Protein AF-0000000084979130 (afdb_homodimer)

Sequence (682 aa):
MADMFAPLVAQLKANPKTIVFTEGNDPRILEAASKLLAEGVLKVVMVGNEAECKAAAAAGNFDISAAEIIDPENYAGFDEMVNTMVELRKGKQTAEECTAMLKKSNYFGTMLVKMGKADCLLGGATYSTADTIRPALQLVKTKKGAHLVSSCFILDRDFGEEGLKRIAMGDCAVNIDYTDTVDKATGEVKIAASAKLAEVAVETAKTAKLFGIDPKVAVLSFSTKGSGKGGTVALSHDATIKAQEMDPELAVDGELQFDAAVAPEVAQVKCKGSKVAGQANTFIFPCIEAGNIGYKIAQRLGGYAAYGPILQGLNAPINDLSRGCNADEVYKMSLITACQSMADMFAPLVAQLKANPKTIVFTEGNDPRILEAASKLLAEGVLKVVMVGNEAECKAAAAAGNFDISAAEIIDPENYAGFDEMVNTMVELRKGKQTAEECTAMLKKSNYFGTMLVKMGKADCLLGGATYSTADTIRPALQLVKTKKGAHLVSSCFILDRDFGEEGLKRIAMGDCAVNIDYTDTVDKATGEVKIAASAKLAEVAVETAKTAKLFGIDPKVAVLSFSTKGSGKGGTVALSHDATIKAQEMDPELAVDGELQFDAAVAPEVAQVKCKGSKVAGQANTFIFPCIEAGNIGYKIAQRLGGYAAYGPILQGLNAPINDLSRGCNADEVYKMSLITACQS

Secondary structure (DSSP, 8-state):
---TTHHHHHHHHHSPEEEEES-TT-HHHHHHHHHHHHHTSEEEEEES-HHHHHHHHHHHT---TTSEEE-GGG-TTHHHHHHHHHHHTTTSS-HHHHHHHHTSHHHHHHHHHHTTS-SEEEE-SSS-HHHHHHHIIIII-BPTT--S-EEEEEEEEE-GGG-EEEEEEESSSS-S----EE-TTT--EEE-HHHHHHHHHHHHHHHHHHTT---EEEEE-SSSTTSS-SHHHHHHHHHHHHHHHH-TTSEEEEEE-HHHHH-HHHHHHHSTT-SSTTS--EEE-SSHHHHHHHHHHHHHTT--EEEEEEEESBSS-EEE--TT--HHHHHHHHHHHHHT-/---TTHHHHHHHHHSPEEEEES-TT-HHHHHHHHHHHHHTSEEEEEES-HHHHHHHHHHHT---TTSEEE-GGG-TTHHHHHHHHHHHTTTSS-HHHHHHHHTSHHHHHHHHHHTTS-SEEEE-SSS-HHHHHHHIIIII-BPTT--S-EEEEEEEEE-GGG-EEEEEEESSSS-S----EE-TTT--EEE-HHHHHHHHHHHHHHHHHHTT---EEEEE-SSSTTSS-SHHHHHHHHHHHHHHHH-TTSEEEEEE-HHHHH-HHHHHHHSTT-SSTTS--EEE-SSHHHHHHHHHHHHHTT--EEEEEEEESBSS-EEE--TT--HHHHHHHHHHHHHT-

Foldseek 3Di:
DDDLCVVLQVVQQVPAFEEEELALLDLLLLQLLLVCVVSSRYAYEYEADPVSNVVSCVVNVGDNVRHHYHYCVDHPCNLVLLVLLCVLQVNPDDSVRSSVVCNRSLLVRLSCCLVPVGFEYEYALPHHPCSNVVSLCSRQNFDVPADDKAWKKWWWDQPDPVGIAIFMFIRAPDFQAFAFDADPVPRHGPGHSLLNLLSRQLQRCVLCVLSVDNAQEEEEDPDFPPNDDDDLQVSSQSNQVNNCVVPVVRNYDDDYHPCQQAQPVNVVVRPNPRPGGNNGRYYRYRGNCCRNVVVVCCVPVVVIDIADGFMTRTNGQYGYDHNPDGSVNSNSNSSSSRSVD/DDDLCVVLQVVQLVPAFEEEELALLDLLLLQLLLVCVVSSRYAYEYEADPVSNVVSCVVNVGDNVRHHYHYCVDHPCNLVLLVLLCVLQVNPDDSVRSSVVCNRSLLVRLSCCLVPVGFEYEYALPHHPCSNVVSLCSHQNFDVPADDKAWKKWWWDQPDPVGIAIFMFIRAPDFQAFAFDADPVPRHGPGHSLLNLLSRQLQRCVLCVLSVDNAQEEEEDPDWPPNDDDDLQVSSQSNQVNNCVVPVVRNYDDDYHPCQQAQPVNVVVRPNPRPGGNNGRYYRYRGNCCRNVVVVCCVPVVVIDIADGFMTRTNGQYGHDHNPDGSVNSNSNSSSSRSVD

Structure (mmCIF, N/CA/C/O backbone):
data_AF-0000000084979130-model_v1
#
loop_
_entity.id
_entity.type
_entity.pdbx_description
1 polymer 'Phosphate acetyltransferase'
#
loop_
_atom_site.group_PDB
_atom_site.id
_atom_site.type_symbol
_atom_site.label_atom_id
_atom_site.label_alt_id
_atom_site.label_comp_id
_atom_site.label_asym_id
_atom_site.label_entity_id
_atom_site.label_seq_id
_atom_site.pdbx_PDB_ins_code
_atom_site.Cartn_x
_atom_site.Cartn_y
_atom_site.Cartn_z
_atom_site.occupancy
_atom_site.B_iso_or_equiv
_atom_site.auth_seq_id
_atom_site.auth_comp_id
_atom_site.auth_asym_id
_atom_site.auth_atom_id
_atom_site.pdbx_PDB_model_num
ATOM 1 N N . MET A 1 1 ? -24.5 17.609 -4.262 1 42.34 1 MET A N 1
ATOM 2 C CA . MET A 1 1 ? -23.688 16.594 -3.621 1 42.34 1 MET A CA 1
ATOM 3 C C . MET A 1 1 ? -23.078 17.109 -2.322 1 42.34 1 MET A C 1
ATOM 5 O O . MET A 1 1 ? -22.719 18.297 -2.229 1 42.34 1 MET A O 1
ATOM 9 N N . ALA A 1 2 ? -23.328 16.406 -1.223 1 54.19 2 ALA A N 1
ATOM 10 C CA . ALA A 1 2 ? -22.969 16.938 0.093 1 54.19 2 ALA A CA 1
ATOM 11 C C . ALA A 1 2 ? -21.484 17.266 0.162 1 54.19 2 ALA A C 1
ATOM 13 O O . ALA A 1 2 ? -20.656 16.516 -0.346 1 54.19 2 ALA A O 1
ATOM 14 N N . ASP A 1 3 ? -21.047 18.547 0.188 1 80.25 3 ASP A N 1
ATOM 15 C CA . ASP A 1 3 ? -19.734 19.188 0.26 1 80.25 3 ASP A CA 1
ATOM 16 C C . ASP A 1 3 ? -19.094 18.953 1.624 1 80.25 3 ASP A C 1
ATOM 18 O O . ASP A 1 3 ? -19.672 19.297 2.656 1 80.25 3 ASP A O 1
ATOM 22 N N . MET A 1 4 ? -18 18.109 1.666 1 84.94 4 MET A N 1
ATOM 23 C CA . MET A 1 4 ? -17.266 17.797 2.891 1 84.94 4 MET A CA 1
ATOM 24 C C . MET A 1 4 ? -16.891 19.078 3.637 1 84.94 4 MET A C 1
ATOM 26 O O . MET A 1 4 ? -16.797 19.078 4.863 1 84.94 4 MET A O 1
ATOM 30 N N . PHE A 1 5 ? -16.844 20.172 2.949 1 92.19 5 PHE A N 1
ATOM 31 C CA . PHE A 1 5 ? -16.25 21.375 3.537 1 92.19 5 PHE A CA 1
ATOM 32 C C . PHE A 1 5 ? -17.328 22.344 4.008 1 92.19 5 PHE A C 1
ATOM 34 O O . PHE A 1 5 ? -17.062 23.234 4.816 1 92.19 5 PHE A O 1
ATOM 41 N N . ALA A 1 6 ? -18.562 22.125 3.613 1 91.06 6 ALA A N 1
ATOM 42 C CA . ALA A 1 6 ? -19.641 23.031 3.969 1 91.06 6 ALA A CA 1
ATOM 43 C C . ALA A 1 6 ? -19.812 23.109 5.484 1 91.06 6 ALA A C 1
ATOM 45 O O . ALA A 1 6 ? -19.906 24.203 6.047 1 91.06 6 ALA A O 1
ATOM 46 N N . PRO A 1 7 ? -19.844 21.969 6.102 1 90.69 7 PRO A N 1
ATOM 47 C CA . PRO A 1 7 ? -19.984 22.047 7.559 1 90.69 7 PRO A CA 1
ATOM 48 C C . PRO A 1 7 ? -18.797 22.734 8.219 1 90.69 7 PRO A C 1
ATOM 50 O O . PRO A 1 7 ? -18.953 23.406 9.242 1 90.69 7 PRO A O 1
ATOM 53 N N . LEU A 1 8 ? -17.609 22.578 7.707 1 92.94 8 LEU A N 1
ATOM 54 C CA . LEU A 1 8 ? -16.422 23.234 8.258 1 92.94 8 LEU A CA 1
ATOM 55 C C . LEU A 1 8 ? -16.531 24.75 8.094 1 92.94 8 LEU A C 1
ATOM 57 O O . LEU A 1 8 ? -16.219 25.5 9.023 1 92.94 8 LEU A O 1
ATOM 61 N N . VAL A 1 9 ? -16.938 25.172 6.949 1 95.44 9 VAL A N 1
ATOM 62 C CA . VAL A 1 9 ? -17.094 26.594 6.656 1 95.44 9 VAL A CA 1
ATOM 63 C C . VAL A 1 9 ? -18.109 27.219 7.617 1 95.44 9 VAL A C 1
ATOM 65 O O . VAL A 1 9 ? -17.859 28.281 8.18 1 95.44 9 VAL A O 1
ATOM 68 N N . ALA A 1 10 ? -19.188 26.5 7.781 1 94.69 10 ALA A N 1
ATOM 69 C CA . ALA A 1 10 ? -20.234 27 8.672 1 94.69 10 ALA A CA 1
ATOM 70 C C . ALA A 1 10 ? -19.719 27.156 10.102 1 94.69 10 ALA A C 1
ATOM 72 O O . ALA A 1 10 ? -19.984 28.156 10.766 1 94.69 10 ALA A O 1
ATOM 73 N N . GLN A 1 11 ? -19.031 26.219 10.5 1 93.88 11 GLN A N 1
ATOM 74 C CA . GLN A 1 11 ? -18.453 26.25 11.844 1 93.88 11 GLN A CA 1
ATOM 75 C C . GLN A 1 11 ? -17.469 27.391 12.008 1 93.88 11 GLN A C 1
ATOM 77 O O . GLN A 1 11 ? -17.5 28.109 13.016 1 93.88 11 GLN A O 1
ATOM 82 N N . LEU A 1 12 ? -16.641 27.594 11.062 1 96.62 12 LEU A N 1
ATOM 83 C CA . LEU A 1 12 ? -15.57 28.578 11.148 1 96.62 12 LEU A CA 1
ATOM 84 C C . LEU A 1 12 ? -16.125 30 10.969 1 96.62 12 LEU A C 1
ATOM 86 O O . LEU A 1 12 ? -15.578 30.953 11.531 1 96.62 12 LEU A O 1
ATOM 90 N N . LYS A 1 13 ? -17.156 30.125 10.25 1 96.44 13 LYS A N 1
ATOM 91 C CA . LYS A 1 13 ? -17.812 31.422 10.133 1 96.44 13 LYS A CA 1
ATOM 92 C C . LYS A 1 13 ? -18.422 31.859 11.461 1 96.44 13 LYS A C 1
ATOM 94 O O . LYS A 1 13 ? -18.453 33.062 11.789 1 96.44 13 LYS A O 1
ATOM 99 N N . ALA A 1 14 ? -18.906 30.859 12.117 1 96 14 ALA A N 1
ATOM 100 C CA . ALA A 1 14 ? -19.516 31.141 13.414 1 96 14 ALA A CA 1
ATOM 101 C C . ALA A 1 14 ? -18.453 31.516 14.438 1 96 14 ALA A C 1
ATOM 103 O O . ALA A 1 14 ? -18.703 32.312 15.336 1 96 14 ALA A O 1
ATOM 104 N N . ASN A 1 15 ? -17.297 30.953 14.352 1 95.38 15 ASN A N 1
ATOM 105 C CA . ASN A 1 15 ? -16.172 31.234 15.227 1 95.38 15 ASN A CA 1
ATOM 106 C C . ASN A 1 15 ? -14.859 31.281 14.453 1 95.38 15 ASN A C 1
ATOM 108 O O . ASN A 1 15 ? -14.031 30.375 14.555 1 95.38 15 ASN A O 1
ATOM 112 N N . PRO A 1 16 ? -14.625 32.375 13.836 1 95.88 16 PRO A N 1
ATOM 113 C CA . PRO A 1 16 ? -13.453 32.469 12.961 1 95.88 16 PRO A CA 1
ATOM 114 C C . PRO A 1 16 ? -12.133 32.312 13.719 1 95.88 16 PRO A C 1
ATOM 116 O O . PRO A 1 16 ? -11.961 32.906 14.781 1 95.88 16 PRO A O 1
ATOM 119 N N . LYS A 1 17 ? -11.305 31.438 13.234 1 98.25 17 LYS A N 1
ATOM 120 C CA . LYS A 1 17 ? -9.961 31.234 13.766 1 98.25 17 LYS A CA 1
ATOM 121 C C . LYS A 1 17 ? -8.922 32.031 12.992 1 98.25 17 LYS A C 1
ATOM 123 O O . LYS A 1 17 ? -9.195 32.5 11.875 1 98.25 17 LYS A O 1
ATOM 128 N N . THR A 1 18 ? -7.812 32.25 13.617 1 98.75 18 THR A N 1
ATOM 129 C CA . THR A 1 18 ? -6.711 32.938 12.945 1 98.75 18 THR A CA 1
ATOM 130 C C . THR A 1 18 ? -5.676 31.938 12.453 1 98.75 18 THR A C 1
ATOM 132 O O . THR A 1 18 ? -5.133 31.156 13.242 1 98.75 18 THR A O 1
ATOM 135 N N . ILE A 1 19 ? -5.414 31.938 11.18 1 98.81 19 ILE A N 1
ATOM 136 C CA . ILE A 1 19 ? -4.434 31.031 10.594 1 98.81 19 ILE A CA 1
ATOM 137 C C . ILE A 1 19 ? -3.203 31.828 10.148 1 98.81 19 ILE A C 1
ATOM 139 O O . ILE A 1 19 ? -3.322 32.938 9.641 1 98.81 19 ILE A O 1
ATOM 143 N N . VAL A 1 20 ? -2.053 31.281 10.391 1 98.69 20 VAL A N 1
ATOM 144 C CA . VAL A 1 20 ? -0.799 31.859 9.906 1 98.69 20 VAL A CA 1
ATOM 145 C C . VAL A 1 20 ? -0.321 31.094 8.672 1 98.69 20 VAL A C 1
ATOM 147 O O . VAL A 1 20 ? -0.262 29.859 8.68 1 98.69 20 VAL A O 1
ATOM 150 N N . PHE A 1 21 ? -0.021 31.797 7.621 1 98.56 21 PHE A N 1
ATOM 151 C CA . PHE A 1 21 ? 0.672 31.266 6.457 1 98.56 21 PHE A CA 1
ATOM 152 C C . PHE A 1 21 ? 2.143 31.656 6.473 1 98.56 21 PHE A C 1
ATOM 154 O O . PHE A 1 21 ? 2.469 32.844 6.578 1 98.56 21 PHE A O 1
ATOM 161 N N . THR A 1 22 ? 3.014 30.688 6.309 1 98.06 22 THR A N 1
ATOM 162 C CA . THR A 1 22 ? 4.445 30.953 6.41 1 98.06 22 THR A CA 1
ATOM 163 C C . THR A 1 22 ? 4.988 31.516 5.098 1 98.06 22 THR A C 1
ATOM 165 O O . THR A 1 22 ? 6.078 32.094 5.062 1 98.06 22 THR A O 1
ATOM 168 N N . GLU A 1 23 ? 4.289 31.281 4.02 1 97.44 23 GLU A N 1
ATOM 169 C CA . GLU A 1 23 ? 4.727 31.734 2.701 1 97.44 23 GLU A CA 1
ATOM 170 C C . GLU A 1 23 ? 3.824 32.844 2.174 1 97.44 23 GLU A C 1
ATOM 172 O O . GLU A 1 23 ? 3.131 32.656 1.17 1 97.44 23 GLU A O 1
ATOM 177 N N . GLY A 1 24 ? 3.986 34.031 2.719 1 96.94 24 GLY A N 1
ATOM 178 C CA . GLY A 1 24 ? 3.041 35.094 2.535 1 96.94 24 GLY A CA 1
ATOM 179 C C . GLY A 1 24 ? 3.059 35.688 1.131 1 96.94 24 GLY A C 1
ATOM 180 O O . GLY A 1 24 ? 2.105 36.344 0.715 1 96.94 24 GLY A O 1
ATOM 181 N N . ASN A 1 25 ? 4.129 35.438 0.354 1 96.56 25 ASN A N 1
ATOM 182 C CA . ASN A 1 25 ? 4.195 36.031 -0.978 1 96.56 25 ASN A CA 1
ATOM 183 C C . ASN A 1 25 ? 3.947 35 -2.066 1 96.56 25 ASN A C 1
ATOM 185 O O . ASN A 1 25 ? 4.027 35.312 -3.256 1 96.56 25 ASN A O 1
ATOM 189 N N . ASP A 1 26 ? 3.643 33.781 -1.68 1 97.44 26 ASP A N 1
ATOM 190 C CA . ASP A 1 26 ? 3.359 32.719 -2.646 1 97.44 26 ASP A CA 1
ATOM 191 C C . ASP A 1 26 ? 1.993 32.906 -3.299 1 97.44 26 ASP A C 1
ATOM 193 O O . ASP A 1 26 ? 0.985 33.062 -2.605 1 97.44 26 ASP A O 1
ATOM 197 N N . PRO A 1 27 ? 1.895 32.875 -4.617 1 97.56 27 PRO A N 1
ATOM 198 C CA . PRO A 1 27 ? 0.634 33.188 -5.297 1 97.56 27 PRO A CA 1
ATOM 199 C C . PRO A 1 27 ? -0.488 32.219 -4.93 1 97.56 27 PRO A C 1
ATOM 201 O O . PRO A 1 27 ? -1.653 32.625 -4.855 1 97.56 27 PRO A O 1
ATOM 204 N N . ARG A 1 28 ? -0.172 31.062 -4.723 1 96.56 28 ARG A N 1
ATOM 205 C CA . ARG A 1 28 ? -1.182 30.078 -4.348 1 96.56 28 ARG A CA 1
ATOM 206 C C . ARG A 1 28 ? -1.767 30.391 -2.975 1 96.56 28 ARG A C 1
ATOM 208 O O . ARG A 1 28 ? -2.975 30.266 -2.764 1 96.56 28 ARG A O 1
ATOM 215 N N . ILE A 1 29 ? -0.858 30.75 -2.094 1 98.31 29 ILE A N 1
ATOM 216 C CA . ILE A 1 29 ? -1.254 31.125 -0.739 1 98.31 29 ILE A CA 1
ATOM 217 C C . ILE A 1 29 ? -2.1 32.406 -0.779 1 98.31 29 ILE A C 1
ATOM 219 O O . ILE A 1 29 ? -3.141 32.469 -0.123 1 98.31 29 ILE A O 1
ATOM 223 N N . LEU A 1 30 ? -1.68 33.344 -1.545 1 98.62 30 LEU A N 1
ATOM 224 C CA . LEU A 1 30 ? -2.363 34.625 -1.657 1 98.62 30 LEU A CA 1
ATOM 225 C C . LEU A 1 30 ? -3.768 34.469 -2.219 1 98.62 30 LEU A C 1
ATOM 227 O O . LEU A 1 30 ? -4.719 35.094 -1.74 1 98.62 30 LEU A O 1
ATOM 231 N N . GLU A 1 31 ? -3.896 33.594 -3.158 1 98.62 31 GLU A N 1
ATOM 232 C CA . GLU A 1 31 ? -5.203 33.344 -3.748 1 98.62 31 GLU A CA 1
ATOM 233 C C . GLU A 1 31 ? -6.152 32.719 -2.729 1 98.62 31 GLU A C 1
ATOM 235 O O . GLU A 1 31 ? -7.301 33.125 -2.6 1 98.62 31 GLU A O 1
ATOM 240 N N . ALA A 1 32 ? -5.664 31.75 -2.037 1 98.38 32 ALA A N 1
ATOM 241 C CA . ALA A 1 32 ? -6.465 31.094 -1.011 1 98.38 32 ALA A CA 1
ATOM 242 C C . ALA A 1 32 ? -6.832 32.062 0.107 1 98.38 32 ALA A C 1
ATOM 244 O O . ALA A 1 32 ? -7.973 32.094 0.566 1 98.38 32 ALA A O 1
ATOM 245 N N . ALA A 1 33 ? -5.852 32.875 0.52 1 98.56 33 ALA A N 1
ATOM 246 C CA . ALA A 1 33 ? -6.066 33.844 1.579 1 98.56 33 ALA A CA 1
ATOM 247 C C . ALA A 1 33 ? -7.141 34.844 1.182 1 98.56 33 ALA A C 1
ATOM 249 O O . ALA A 1 33 ? -8.008 35.188 1.988 1 98.56 33 ALA A O 1
ATOM 250 N N . SER A 1 34 ? -7.059 35.281 -0.011 1 98.75 34 SER A N 1
ATOM 251 C CA . SER A 1 34 ? -8.047 36.219 -0.522 1 98.75 34 SER A CA 1
ATOM 252 C C . SER A 1 34 ? -9.453 35.656 -0.43 1 98.75 34 SER A C 1
ATOM 254 O O . SER A 1 34 ? -10.383 36.344 0 1 98.75 34 SER A O 1
ATOM 256 N N . LYS A 1 35 ? -9.586 34.469 -0.804 1 98.38 35 LYS A N 1
ATOM 257 C CA . LYS A 1 35 ? -10.891 33.781 -0.763 1 98.38 35 LYS A CA 1
ATOM 258 C C . LYS A 1 35 ? -11.367 33.625 0.674 1 98.38 35 LYS A C 1
ATOM 260 O O . LYS A 1 35 ? -12.531 33.875 0.981 1 98.38 35 LYS A O 1
ATOM 265 N N . LEU A 1 36 ? -10.484 33.156 1.544 1 98.38 36 LEU A N 1
ATOM 266 C CA . LEU A 1 36 ? -10.82 32.969 2.949 1 98.38 36 LEU A CA 1
ATOM 267 C C . LEU A 1 36 ? -11.305 34.25 3.586 1 98.38 36 LEU A C 1
ATOM 269 O O . LEU A 1 36 ? -12.281 34.25 4.34 1 98.38 36 LEU A O 1
ATOM 273 N N . LEU A 1 37 ? -10.625 35.344 3.264 1 98.38 37 LEU A N 1
ATOM 274 C CA . LEU A 1 37 ? -10.945 36.656 3.801 1 98.38 37 LEU A CA 1
ATOM 275 C C . LEU A 1 37 ? -12.273 37.156 3.24 1 98.38 37 LEU A C 1
ATOM 277 O O . LEU A 1 37 ? -13.117 37.656 3.986 1 98.38 37 LEU A O 1
ATOM 281 N N . ALA A 1 38 ? -12.453 36.969 1.98 1 98 38 ALA A N 1
ATOM 282 C CA . ALA A 1 38 ? -13.672 37.438 1.324 1 98 38 ALA A CA 1
ATOM 283 C C . ALA A 1 38 ? -14.898 36.719 1.9 1 98 38 ALA A C 1
ATOM 285 O O . ALA A 1 38 ? -15.961 37.344 2.035 1 98 38 ALA A O 1
ATOM 286 N N . GLU A 1 39 ? -14.719 35.5 2.254 1 97.06 39 GLU A N 1
ATOM 287 C CA . GLU A 1 39 ? -15.828 34.719 2.768 1 97.06 39 GLU A CA 1
ATOM 288 C C . GLU A 1 39 ? -16 34.906 4.27 1 97.06 39 GLU A C 1
ATOM 290 O O . GLU A 1 39 ? -17.031 34.5 4.836 1 97.06 39 GLU A O 1
ATOM 295 N N . GLY A 1 40 ? -15.039 35.531 4.875 1 97.12 40 GLY A N 1
ATOM 296 C CA . GLY A 1 40 ? -15.094 35.75 6.309 1 97.12 40 GLY A CA 1
ATOM 297 C C . GLY A 1 40 ? -15.016 34.469 7.129 1 97.12 40 GLY A C 1
ATOM 298 O O . GLY A 1 40 ? -15.633 34.375 8.188 1 97.12 40 GLY A O 1
ATOM 299 N N . VAL A 1 41 ? -14.32 33.531 6.605 1 97.12 41 VAL A N 1
ATOM 300 C CA . VAL A 1 41 ? -14.305 32.219 7.246 1 97.12 41 VAL A CA 1
ATOM 301 C C . VAL A 1 41 ? -13.117 32.125 8.211 1 97.12 41 VAL A C 1
ATOM 303 O O . VAL A 1 41 ? -13.195 31.453 9.234 1 97.12 41 VAL A O 1
ATOM 306 N N . LEU A 1 42 ? -12 32.781 7.859 1 98.5 42 LEU A N 1
ATOM 307 C CA . LEU A 1 42 ? -10.812 32.812 8.711 1 98.5 42 LEU A CA 1
ATOM 308 C C . LEU A 1 42 ? -10.211 34.219 8.766 1 98.5 42 LEU A C 1
ATOM 310 O O . LEU A 1 42 ? -10.359 35 7.824 1 98.5 42 LEU A O 1
ATOM 314 N N . LYS A 1 43 ? -9.625 34.5 9.891 1 98.69 43 LYS A N 1
ATOM 315 C CA . LYS A 1 43 ? -8.633 35.562 9.93 1 98.69 43 LYS A CA 1
ATOM 316 C C . LYS A 1 43 ? -7.27 35.094 9.461 1 98.69 43 LYS A C 1
ATOM 318 O O . LYS A 1 43 ? -6.91 33.938 9.695 1 98.69 43 LYS A O 1
ATOM 323 N N . VAL A 1 44 ? -6.531 36 8.789 1 98.75 44 VAL A N 1
ATOM 324 C CA . VAL A 1 44 ? -5.328 35.531 8.125 1 98.75 44 VAL A CA 1
ATOM 325 C C . VAL A 1 44 ? -4.129 36.375 8.547 1 98.75 44 VAL A C 1
ATOM 327 O O . VAL A 1 44 ? -4.188 37.594 8.516 1 98.75 44 VAL A O 1
ATOM 330 N N . VAL A 1 45 ? -3.123 35.719 8.984 1 98.75 45 VAL A N 1
ATOM 331 C CA . VAL A 1 45 ? -1.804 36.312 9.164 1 98.75 45 VAL A CA 1
ATOM 332 C C . VAL A 1 45 ? -0.843 35.75 8.109 1 98.75 45 VAL A C 1
ATOM 334 O O . VAL A 1 45 ? -0.687 34.562 7.961 1 98.75 45 VAL A O 1
ATOM 337 N N . MET A 1 46 ? -0.213 36.625 7.383 1 98.31 46 MET A N 1
ATOM 338 C CA . MET A 1 46 ? 0.779 36.25 6.375 1 98.31 46 MET A CA 1
ATOM 339 C C . MET A 1 46 ? 2.182 36.656 6.824 1 98.31 46 MET A C 1
ATOM 341 O O . MET A 1 46 ? 2.438 37.812 7.129 1 98.31 46 MET A O 1
ATOM 345 N N . VAL A 1 47 ? 3.023 35.688 6.855 1 98.62 47 VAL A N 1
ATOM 346 C CA . VAL A 1 47 ? 4.398 35.969 7.25 1 98.62 47 VAL A CA 1
ATOM 347 C C . VAL A 1 47 ? 5.234 36.312 6.012 1 98.62 47 VAL A C 1
ATOM 349 O O . VAL A 1 47 ? 5.262 35.531 5.055 1 98.62 47 VAL A O 1
ATOM 352 N N . GLY A 1 48 ? 5.875 37.406 5.988 1 97.88 48 GLY A N 1
ATOM 353 C CA . GLY A 1 48 ? 6.734 37.812 4.895 1 97.88 48 GLY A CA 1
ATOM 354 C C . GLY A 1 48 ? 6.926 39.312 4.832 1 97.88 48 GLY A C 1
ATOM 355 O O . GLY A 1 48 ? 6.348 40.062 5.629 1 97.88 48 GLY A O 1
ATOM 356 N N . ASN A 1 49 ? 7.793 39.688 3.92 1 97.88 49 ASN A N 1
ATOM 357 C CA . ASN A 1 49 ? 7.977 41.125 3.672 1 97.88 49 ASN A CA 1
ATOM 358 C C . ASN A 1 49 ? 6.691 41.781 3.168 1 97.88 49 ASN A C 1
ATOM 360 O O . ASN A 1 49 ? 6.098 41.312 2.191 1 97.88 49 ASN A O 1
ATOM 364 N N . GLU A 1 50 ? 6.285 42.844 3.852 1 97.62 50 GLU A N 1
ATOM 365 C CA . GLU A 1 50 ? 4.988 43.438 3.572 1 97.62 50 GLU A CA 1
ATOM 366 C C . GLU A 1 50 ? 4.898 43.906 2.121 1 97.62 50 GLU A C 1
ATOM 368 O O . GLU A 1 50 ? 3.906 43.656 1.439 1 97.62 50 GLU A O 1
ATOM 373 N N . ALA A 1 51 ? 5.93 44.562 1.663 1 98 51 ALA A N 1
ATOM 374 C CA . ALA A 1 51 ? 5.934 45.094 0.298 1 98 51 ALA A CA 1
ATOM 375 C C . ALA A 1 51 ? 5.867 43.938 -0.721 1 98 51 ALA A C 1
ATOM 377 O O . ALA A 1 51 ? 5.156 44.062 -1.724 1 98 51 ALA A O 1
ATOM 378 N N . GLU A 1 52 ? 6.582 42.906 -0.469 1 98.12 52 GLU A N 1
ATOM 379 C CA . GLU A 1 52 ? 6.598 41.75 -1.373 1 98.12 52 GLU A CA 1
ATOM 380 C C . GLU A 1 52 ? 5.238 41.062 -1.408 1 98.12 52 GLU A C 1
ATOM 382 O O . GLU A 1 52 ? 4.77 40.656 -2.475 1 98.12 52 GLU A O 1
ATOM 387 N N . CYS A 1 53 ? 4.602 40.906 -0.221 1 98.25 53 CYS A N 1
ATOM 388 C CA . CYS A 1 53 ? 3.285 40.281 -0.154 1 98.25 53 CYS A CA 1
ATOM 389 C C . CYS A 1 53 ? 2.252 41.094 -0.913 1 98.25 53 CYS A C 1
ATOM 391 O O . CYS A 1 53 ? 1.481 40.562 -1.706 1 98.25 53 CYS A O 1
ATOM 393 N N . LYS A 1 54 ? 2.303 42.375 -0.721 1 98.31 54 LYS A N 1
ATOM 394 C CA . LYS A 1 54 ? 1.345 43.281 -1.373 1 98.31 54 LYS A CA 1
ATOM 395 C C . LYS A 1 54 ? 1.566 43.312 -2.883 1 98.31 54 LYS A C 1
ATOM 397 O O . LYS A 1 54 ? 0.607 43.312 -3.656 1 98.31 54 LYS A O 1
ATOM 402 N N . ALA A 1 55 ? 2.832 43.344 -3.275 1 98.44 55 ALA A N 1
ATOM 403 C CA . ALA A 1 55 ? 3.154 43.344 -4.699 1 98.44 55 ALA A CA 1
ATOM 404 C C . ALA A 1 55 ? 2.678 42.062 -5.367 1 98.44 55 ALA A C 1
ATOM 406 O O . ALA A 1 55 ? 2.119 42.094 -6.469 1 98.44 55 ALA A O 1
ATOM 407 N N . ALA A 1 56 ? 2.941 40.969 -4.703 1 98.38 56 ALA A N 1
ATOM 408 C CA . ALA A 1 56 ? 2.523 39.688 -5.246 1 98.38 56 ALA A CA 1
ATOM 409 C C . ALA A 1 56 ? 1.002 39.594 -5.328 1 98.38 56 ALA A C 1
ATOM 411 O O . ALA A 1 56 ? 0.459 39.031 -6.297 1 98.38 56 ALA A O 1
ATOM 412 N N . ALA A 1 57 ? 0.321 40.062 -4.312 1 98.5 57 ALA A N 1
ATOM 413 C CA . ALA A 1 57 ? -1.14 40.062 -4.312 1 98.5 57 ALA A CA 1
ATOM 414 C C . ALA A 1 57 ? -1.685 40.906 -5.461 1 98.5 57 ALA A C 1
ATOM 416 O O . ALA A 1 57 ? -2.627 40.5 -6.145 1 98.5 57 ALA A O 1
ATOM 417 N N . ALA A 1 58 ? -1.066 42.031 -5.637 1 98.25 58 ALA A N 1
ATOM 418 C CA . ALA A 1 58 ? -1.48 42.906 -6.719 1 98.25 58 ALA A CA 1
ATOM 419 C C . ALA A 1 58 ? -1.273 42.25 -8.078 1 98.25 58 ALA A C 1
ATOM 421 O O . ALA A 1 58 ? -2.127 42.375 -8.961 1 98.25 58 ALA A O 1
ATOM 422 N N . ALA A 1 59 ? -0.19 41.656 -8.227 1 98.31 59 ALA A N 1
ATOM 423 C CA . ALA A 1 59 ? 0.134 40.969 -9.484 1 98.31 59 ALA A CA 1
ATOM 424 C C . ALA A 1 59 ? -0.909 39.906 -9.828 1 98.31 59 ALA A C 1
ATOM 426 O O . ALA A 1 59 ? -1.213 39.688 -11.008 1 98.31 59 ALA A O 1
ATOM 427 N N . GLY A 1 60 ? -1.467 39.25 -8.844 1 98 60 GLY A N 1
ATOM 428 C CA . GLY A 1 60 ? -2.443 38.188 -9.055 1 98 60 GLY A CA 1
ATOM 429 C C . GLY A 1 60 ? -3.877 38.656 -8.93 1 98 60 GLY A C 1
ATOM 430 O O . GLY A 1 60 ? -4.816 37.875 -9.094 1 98 60 GLY A O 1
ATOM 431 N N . ASN A 1 61 ? -4.016 39.938 -8.602 1 98.31 61 ASN A N 1
ATOM 432 C CA . ASN A 1 61 ? -5.324 40.531 -8.367 1 98.31 61 ASN A CA 1
ATOM 433 C C . ASN A 1 61 ? -6.043 39.875 -7.195 1 98.31 61 ASN A C 1
ATOM 435 O O . ASN A 1 61 ? -7.219 39.531 -7.301 1 98.31 61 ASN A O 1
ATOM 439 N N . PHE A 1 62 ? -5.328 39.625 -6.176 1 98.62 62 PHE A N 1
ATOM 440 C CA . PHE A 1 62 ? -5.875 39.062 -4.949 1 98.62 62 PHE A CA 1
ATOM 441 C C . PHE A 1 62 ? -6.066 40.156 -3.889 1 98.62 62 PHE A C 1
ATOM 443 O O . PHE A 1 62 ? -5.141 40.906 -3.605 1 98.62 62 PHE A O 1
ATOM 450 N N . ASP A 1 63 ? -7.223 40.219 -3.299 1 98.62 63 ASP A N 1
ATOM 451 C CA . ASP A 1 63 ? -7.473 41.188 -2.227 1 98.62 63 ASP A CA 1
ATOM 452 C C . ASP A 1 63 ? -7.102 40.594 -0.867 1 98.62 63 ASP A C 1
ATOM 454 O O . ASP A 1 63 ? -7.801 39.719 -0.348 1 98.62 63 ASP A O 1
ATOM 458 N N . ILE A 1 64 ? -6.031 41.156 -0.26 1 98.44 64 ILE A N 1
ATOM 459 C CA . ILE A 1 64 ? -5.594 40.656 1.048 1 98.44 64 ILE A CA 1
ATOM 460 C C . ILE A 1 64 ? -5.59 41.812 2.045 1 98.44 64 ILE A C 1
ATOM 462 O O . ILE A 1 64 ? -4.828 41.812 3.014 1 98.44 64 ILE A O 1
ATOM 466 N N . SER A 1 65 ? -6.359 42.812 1.794 1 98 65 SER A N 1
ATOM 467 C CA . SER A 1 65 ? -6.348 44.031 2.596 1 98 65 SER A CA 1
ATOM 468 C C . SER A 1 65 ? -6.754 43.75 4.039 1 98 65 SER A C 1
ATOM 470 O O . SER A 1 65 ? -6.34 44.469 4.957 1 98 65 SER A O 1
ATOM 472 N N . ALA A 1 66 ? -7.516 42.719 4.227 1 98.06 66 ALA A N 1
ATOM 473 C CA . ALA A 1 66 ? -8 42.406 5.566 1 98.06 66 ALA A CA 1
ATOM 474 C C . ALA A 1 66 ? -7.012 41.531 6.309 1 98.06 66 ALA A C 1
ATOM 476 O O . ALA A 1 66 ? -7.176 41.25 7.5 1 98.06 66 ALA A O 1
ATOM 477 N N . ALA A 1 67 ? -5.961 41.062 5.656 1 98.56 67 ALA A N 1
ATOM 478 C CA . ALA A 1 67 ? -4.965 40.219 6.289 1 98.56 67 ALA A CA 1
ATOM 479 C C . ALA A 1 67 ? -3.969 41.031 7.105 1 98.56 67 ALA A C 1
ATOM 481 O O . ALA A 1 67 ? -3.725 42.188 6.812 1 98.56 67 ALA A O 1
ATOM 482 N N . GLU A 1 68 ? -3.52 40.438 8.125 1 98.44 68 GLU A N 1
ATOM 483 C CA . GLU A 1 68 ? -2.344 40.969 8.805 1 98.44 68 GLU A CA 1
ATOM 484 C C . GLU A 1 68 ? -1.057 40.438 8.195 1 98.44 68 GLU A C 1
ATOM 486 O O . GLU A 1 68 ? -0.9 39.219 8.047 1 98.44 68 GLU A O 1
ATOM 491 N N . ILE A 1 69 ? -0.168 41.312 7.762 1 98.56 69 ILE A N 1
ATOM 492 C CA . ILE A 1 69 ? 1.129 40.906 7.238 1 98.56 69 ILE A CA 1
ATOM 493 C C . ILE A 1 69 ? 2.217 41.188 8.273 1 98.56 69 ILE A C 1
ATOM 495 O O . ILE A 1 69 ? 2.342 42.312 8.758 1 98.56 69 ILE A O 1
ATOM 499 N N . ILE A 1 70 ? 2.932 40.156 8.648 1 98.56 70 ILE A N 1
ATOM 500 C CA . ILE A 1 70 ? 3.98 40.344 9.648 1 98.56 70 ILE A CA 1
ATOM 501 C C . ILE A 1 70 ? 5.336 39.969 9.039 1 98.56 70 ILE A C 1
ATOM 503 O O . ILE A 1 70 ? 5.52 38.875 8.523 1 98.56 70 ILE A O 1
ATOM 507 N N . ASP A 1 71 ? 6.238 40.875 9.102 1 98.12 71 ASP A N 1
ATOM 508 C CA . ASP A 1 71 ? 7.609 40.688 8.625 1 98.12 71 ASP A CA 1
ATOM 509 C C . ASP A 1 71 ? 8.555 40.375 9.781 1 98.12 71 ASP A C 1
ATOM 511 O O . ASP A 1 71 ? 8.789 41.219 10.656 1 98.12 71 ASP A O 1
ATOM 515 N N . PRO A 1 72 ? 9.125 39.125 9.75 1 97.56 72 PRO A N 1
ATOM 516 C CA . PRO A 1 72 ? 10.047 38.781 10.828 1 97.56 72 PRO A CA 1
ATOM 517 C C . PRO A 1 72 ? 11.164 39.812 11.008 1 97.56 72 PRO A C 1
ATOM 519 O O . PRO A 1 72 ? 11.656 40.031 12.117 1 97.56 72 PRO A O 1
ATOM 522 N N . GLU A 1 73 ? 11.547 40.5 9.977 1 96.94 73 GLU A N 1
ATOM 523 C CA . GLU A 1 73 ? 12.656 41.469 10.016 1 96.94 73 GLU A CA 1
ATOM 524 C C . GLU A 1 73 ? 12.219 42.781 10.664 1 96.94 73 GLU A C 1
ATOM 526 O O . GLU A 1 73 ? 13.062 43.594 11.086 1 96.94 73 GLU A O 1
ATOM 531 N N . ASN A 1 74 ? 10.977 43.031 10.742 1 95.88 74 ASN A N 1
ATOM 532 C CA . ASN A 1 74 ? 10.453 44.281 11.273 1 95.88 74 ASN A CA 1
ATOM 533 C C . ASN A 1 74 ? 9.312 44.031 12.258 1 95.88 74 ASN A C 1
ATOM 535 O O . ASN A 1 74 ? 8.305 44.75 12.234 1 95.88 74 ASN A O 1
ATOM 539 N N . TYR A 1 75 ? 9.398 43.062 13.023 1 97.31 75 TYR A N 1
ATOM 540 C CA . TYR A 1 75 ? 8.375 42.719 13.992 1 97.31 75 TYR A CA 1
ATOM 541 C C . TYR A 1 75 ? 8.664 43.312 15.352 1 97.31 75 TYR A C 1
ATOM 543 O O . TYR A 1 75 ? 9.719 43.062 15.938 1 97.31 75 TYR A O 1
ATOM 551 N N . ALA A 1 76 ? 7.793 44.156 15.852 1 96.62 76 ALA A N 1
ATOM 552 C CA . ALA A 1 76 ? 7.98 44.906 17.094 1 96.62 76 ALA A CA 1
ATOM 553 C C . ALA A 1 76 ? 8.195 43.969 18.266 1 96.62 76 ALA A C 1
ATOM 555 O O . ALA A 1 76 ? 8.914 44.281 19.219 1 96.62 76 ALA A O 1
ATOM 556 N N . GLY A 1 77 ? 7.602 42.781 18.25 1 96.94 77 GLY A N 1
ATOM 557 C CA . GLY A 1 77 ? 7.691 41.844 19.328 1 96.94 77 GLY A CA 1
ATOM 558 C C . GLY A 1 77 ? 8.812 40.812 19.156 1 96.94 77 GLY A C 1
ATOM 559 O O . GLY A 1 77 ? 8.844 39.781 19.828 1 96.94 77 GLY A O 1
ATOM 560 N N . PHE A 1 78 ? 9.766 41.125 18.266 1 98.12 78 PHE A N 1
ATOM 561 C CA . PHE A 1 78 ? 10.773 40.156 17.875 1 98.12 78 PHE A CA 1
ATOM 562 C C . PHE A 1 78 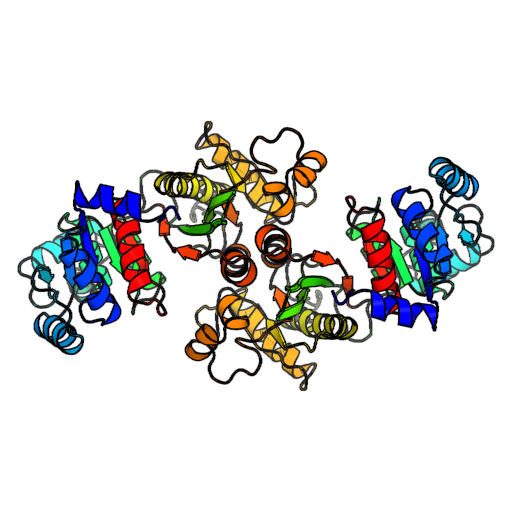? 11.641 39.781 19.062 1 98.12 78 PHE A C 1
ATOM 564 O O . PHE A 1 78 ? 11.922 38.594 19.281 1 98.12 78 PHE A O 1
ATOM 571 N N . ASP A 1 79 ? 12.094 40.719 19.891 1 97.44 79 ASP A N 1
ATOM 572 C CA . ASP A 1 79 ? 12.953 40.438 21.031 1 97.44 79 ASP A CA 1
ATOM 573 C C . ASP A 1 79 ? 12.242 39.562 22.047 1 97.44 79 ASP A C 1
ATOM 575 O O . ASP A 1 79 ? 12.836 38.625 22.609 1 97.44 79 ASP A O 1
ATOM 579 N N . GLU A 1 80 ? 11.016 39.938 22.297 1 98 80 GLU A N 1
ATOM 580 C CA . GLU A 1 80 ? 10.227 39.094 23.203 1 98 80 GLU A CA 1
ATOM 581 C C . GLU A 1 80 ? 10.102 37.656 22.672 1 98 80 GLU A C 1
ATOM 583 O O . GLU A 1 80 ? 10.164 36.719 23.438 1 98 80 GLU A O 1
ATOM 588 N N . MET A 1 81 ? 9.883 37.531 21.375 1 98.44 81 MET A N 1
ATOM 589 C CA . MET A 1 81 ? 9.766 36.25 20.734 1 98.44 81 MET A CA 1
ATOM 590 C C . MET A 1 81 ? 11.055 35.438 20.891 1 98.44 81 MET A C 1
ATOM 592 O O . MET A 1 81 ? 11.016 34.25 21.188 1 98.44 81 MET A O 1
ATOM 596 N N . VAL A 1 82 ? 12.227 36.062 20.688 1 98.19 82 VAL A N 1
ATOM 597 C CA . VAL A 1 82 ? 13.523 35.406 20.828 1 98.19 82 VAL A CA 1
ATOM 598 C C . VAL A 1 82 ? 13.68 34.906 22.266 1 98.19 82 VAL A C 1
ATOM 600 O O . VAL A 1 82 ? 14.062 33.75 22.469 1 98.19 82 VAL A O 1
ATOM 603 N N . ASN A 1 83 ? 13.344 35.75 23.234 1 97.44 83 ASN A N 1
ATOM 604 C CA . ASN A 1 83 ? 13.461 35.375 24.625 1 97.44 83 ASN A CA 1
ATOM 605 C C . ASN A 1 83 ? 12.57 34.156 24.953 1 97.44 83 ASN A C 1
ATOM 607 O O . ASN A 1 83 ? 12.992 33.25 25.656 1 97.44 83 ASN A O 1
ATOM 611 N N . THR A 1 84 ? 11.383 34.25 24.453 1 97.88 84 THR A N 1
ATOM 612 C CA . THR A 1 84 ? 10.445 33.156 24.672 1 97.88 84 THR A CA 1
ATOM 613 C C . THR A 1 84 ? 10.984 31.859 24.078 1 97.88 84 THR A C 1
ATOM 615 O O . THR A 1 84 ? 10.891 30.797 24.688 1 97.88 84 THR A O 1
ATOM 618 N N . MET A 1 85 ? 11.523 31.891 22.859 1 98.25 85 MET A N 1
ATOM 619 C CA . MET A 1 85 ? 12.062 30.703 22.203 1 98.25 85 MET A CA 1
ATOM 620 C C . MET A 1 85 ? 13.25 30.141 22.984 1 98.25 85 MET A C 1
ATOM 622 O O . MET A 1 85 ? 13.383 28.922 23.109 1 98.25 85 MET A O 1
ATOM 626 N N . VAL A 1 86 ? 14.133 30.984 23.484 1 97.62 86 VAL A N 1
ATOM 627 C CA . VAL A 1 86 ? 15.273 30.547 24.281 1 97.62 86 VAL A CA 1
ATOM 628 C C . VAL A 1 86 ? 14.789 29.781 25.5 1 97.62 86 VAL A C 1
ATOM 630 O O . VAL A 1 86 ? 15.352 28.75 25.859 1 97.62 86 VAL A O 1
ATOM 633 N N . GLU A 1 87 ? 13.758 30.312 26.109 1 97.06 87 GLU A N 1
ATOM 634 C CA . GLU A 1 87 ? 13.18 29.641 27.281 1 97.06 87 GLU A CA 1
ATOM 635 C C . GLU A 1 87 ? 12.602 28.281 26.922 1 97.06 87 GLU A C 1
ATOM 637 O O . GLU A 1 87 ? 12.82 27.297 27.625 1 97.06 87 GLU A O 1
ATOM 642 N N . LEU A 1 88 ? 11.852 28.25 25.812 1 96.75 88 LEU A N 1
ATOM 643 C CA . LEU A 1 88 ? 11.211 27.016 25.359 1 96.75 88 LEU A CA 1
ATOM 644 C C . LEU A 1 88 ? 12.258 25.953 25.047 1 96.75 88 LEU A C 1
ATOM 646 O O . LEU A 1 88 ? 12.016 24.766 25.25 1 96.75 88 LEU A O 1
ATOM 650 N N . ARG A 1 89 ? 13.422 26.391 24.594 1 96.31 89 ARG A N 1
ATOM 651 C CA . ARG A 1 89 ? 14.453 25.453 24.172 1 96.31 89 ARG A CA 1
ATOM 652 C C . ARG A 1 89 ? 15.359 25.078 25.328 1 96.31 89 ARG A C 1
ATOM 654 O O . ARG A 1 89 ? 16.344 24.344 25.156 1 96.31 89 ARG A O 1
ATOM 661 N N . LYS A 1 90 ? 15.078 25.547 26.531 1 91.94 90 LYS A N 1
ATOM 662 C CA . LYS A 1 90 ? 15.781 25.203 27.766 1 91.94 90 LYS A CA 1
ATOM 663 C C . LYS A 1 90 ? 17.297 25.359 27.594 1 91.94 90 LYS A C 1
ATOM 665 O O . LYS A 1 90 ? 18.062 24.469 27.984 1 91.94 90 LYS A O 1
ATOM 670 N N . GLY A 1 91 ? 17.641 26.328 26.906 1 85.44 91 GLY A N 1
ATOM 671 C CA . GLY A 1 91 ? 19.031 26.688 26.797 1 85.44 91 GLY A CA 1
ATOM 672 C C . GLY A 1 91 ? 19.766 25.906 25.719 1 85.44 91 GLY A C 1
ATOM 673 O O . GLY A 1 91 ? 20.969 26.062 25.531 1 85.44 91 GLY A O 1
ATOM 674 N N . LYS A 1 92 ? 19.078 24.984 25 1 91.38 92 LYS A N 1
ATOM 675 C CA . LYS A 1 92 ? 19.719 24.234 23.922 1 91.38 92 LYS A CA 1
ATOM 676 C C . LYS A 1 92 ? 20.156 25.156 22.781 1 91.38 92 LYS A C 1
ATOM 678 O O . LYS A 1 92 ? 21.031 24.797 22 1 91.38 92 LYS A O 1
ATOM 683 N N . GLN A 1 93 ? 19.484 26.312 22.641 1 94.5 93 GLN A N 1
ATOM 684 C CA . GLN A 1 93 ? 19.844 27.328 21.641 1 94.5 93 GLN A CA 1
ATOM 685 C C . GLN A 1 93 ? 20.125 28.672 22.312 1 94.5 93 GLN A C 1
ATOM 687 O O . GLN A 1 93 ? 19.438 29.047 23.266 1 94.5 93 GLN A O 1
ATOM 692 N N . THR A 1 94 ? 21.125 29.328 21.781 1 96.25 94 THR A N 1
ATOM 693 C CA . THR A 1 94 ? 21.438 30.672 22.25 1 96.25 94 THR A CA 1
ATOM 694 C C . THR A 1 94 ? 20.469 31.688 21.656 1 96.25 94 THR A C 1
ATOM 696 O O . THR A 1 94 ? 19.734 31.391 20.719 1 96.25 94 THR A O 1
ATOM 699 N N . ALA A 1 95 ? 20.516 32.906 22.25 1 96.75 95 ALA A N 1
ATOM 700 C CA . ALA A 1 95 ? 19.688 33.969 21.719 1 96.75 95 ALA A CA 1
ATOM 701 C C . ALA A 1 95 ? 20.031 34.281 20.266 1 96.75 95 ALA A C 1
ATOM 703 O O . ALA A 1 95 ? 19.156 34.594 19.453 1 96.75 95 ALA A O 1
ATOM 704 N N . GLU A 1 96 ? 21.281 34.188 19.938 1 97.38 96 GLU A N 1
ATOM 705 C CA . GLU A 1 96 ? 21.734 34.438 18.562 1 97.38 96 GLU A CA 1
ATOM 706 C C . GLU A 1 96 ? 21.203 33.375 17.609 1 97.38 96 GLU A C 1
ATOM 708 O O . GLU A 1 96 ? 20.766 33.688 16.5 1 97.38 96 GLU A O 1
ATOM 713 N N . GLU A 1 97 ? 21.266 32.156 18.062 1 97.88 97 GLU A N 1
ATOM 714 C CA . GLU A 1 97 ? 20.734 31.047 17.25 1 97.88 97 GLU A CA 1
ATOM 715 C C . GLU A 1 97 ? 19.234 31.188 17.047 1 97.88 97 GLU A C 1
ATOM 717 O O . GLU A 1 97 ? 18.734 30.984 15.945 1 97.88 97 GLU A O 1
ATOM 722 N N . CYS A 1 98 ? 18.562 31.5 18.109 1 98.12 98 CYS A N 1
ATOM 723 C CA . CYS A 1 98 ? 17.109 31.688 18.031 1 98.12 98 CYS A CA 1
ATOM 724 C C . CYS A 1 98 ? 16.766 32.844 17.094 1 98.12 98 CYS A C 1
ATOM 726 O O . CYS A 1 98 ? 15.812 32.719 16.312 1 98.12 98 CYS A O 1
ATOM 728 N N . THR A 1 99 ? 17.531 33.906 17.188 1 98.06 99 THR A N 1
ATOM 729 C CA . THR A 1 99 ? 17.328 35.031 16.297 1 98.06 99 THR A CA 1
ATOM 730 C C . THR A 1 99 ? 17.453 34.625 14.844 1 98.06 99 THR A C 1
ATOM 732 O O . THR A 1 99 ? 16.625 34.969 14.008 1 98.06 99 THR A O 1
ATOM 735 N N . ALA A 1 100 ? 18.453 33.844 14.594 1 98 100 ALA A N 1
ATOM 736 C CA . ALA A 1 100 ? 18.688 33.375 13.227 1 98 100 ALA A CA 1
ATOM 737 C C . ALA A 1 100 ? 17.547 32.469 12.773 1 98 100 ALA A C 1
ATOM 739 O O . ALA A 1 100 ? 17.094 32.531 11.625 1 98 100 ALA A O 1
ATOM 740 N N . MET A 1 101 ? 17.109 31.578 13.609 1 97.94 101 MET A N 1
ATOM 741 C CA . MET A 1 101 ? 16.031 30.641 13.281 1 97.94 101 MET A CA 1
ATOM 742 C C . MET A 1 101 ? 14.719 31.391 13.039 1 97.94 101 MET A C 1
ATOM 744 O O . MET A 1 101 ? 13.977 31.062 12.117 1 97.94 101 MET A O 1
ATOM 748 N N . LEU A 1 102 ? 14.516 32.438 13.82 1 98.38 102 LEU A N 1
ATOM 749 C CA . LEU A 1 102 ? 13.258 33.188 13.781 1 98.38 102 LEU A CA 1
ATOM 750 C C . LEU A 1 102 ? 13.18 34.062 12.539 1 98.38 102 LEU A C 1
ATOM 752 O O . LEU A 1 102 ? 12.117 34.594 12.211 1 98.38 102 LEU A O 1
ATOM 756 N N . LYS A 1 103 ? 14.25 34.25 11.867 1 97.38 103 LYS A N 1
ATOM 757 C CA . LYS A 1 103 ? 14.227 34.938 10.586 1 97.38 103 LYS A CA 1
ATOM 758 C C . LYS A 1 103 ? 13.57 34.062 9.508 1 97.38 103 LYS A C 1
ATOM 760 O O . LYS A 1 103 ? 13.164 34.562 8.461 1 97.38 103 LYS A O 1
ATOM 765 N N . LYS A 1 104 ? 13.516 32.781 9.781 1 97.44 104 LYS A N 1
ATOM 766 C CA . LYS A 1 104 ? 12.797 31.859 8.891 1 97.44 104 LYS A CA 1
ATOM 767 C C . LYS A 1 104 ? 11.305 31.844 9.219 1 97.44 104 LYS A C 1
ATOM 769 O O . LYS A 1 104 ? 10.922 31.734 10.391 1 97.44 104 LYS A O 1
ATOM 774 N N . SER A 1 105 ? 10.5 31.906 8.203 1 97.81 105 SER A N 1
ATOM 775 C CA . SER A 1 105 ? 9.062 32.094 8.383 1 97.81 105 SER A CA 1
ATOM 776 C C . SER A 1 105 ? 8.422 30.891 9.055 1 97.81 105 SER A C 1
ATOM 778 O O . SER A 1 105 ? 7.406 31.031 9.742 1 97.81 105 SER A O 1
ATOM 780 N N . ASN A 1 106 ? 8.977 29.656 8.828 1 97.56 106 ASN A N 1
ATOM 781 C CA . ASN A 1 106 ? 8.391 28.484 9.453 1 97.56 106 ASN A CA 1
ATOM 782 C C . ASN A 1 106 ? 8.562 28.5 10.969 1 97.56 106 ASN A C 1
ATOM 784 O O . ASN A 1 106 ? 7.629 28.188 11.703 1 97.56 106 ASN A O 1
ATOM 788 N N . TYR A 1 107 ? 9.75 28.906 11.484 1 98.38 107 TYR A N 1
ATOM 789 C CA . TYR A 1 107 ? 9.953 29.078 12.914 1 98.38 107 TYR A CA 1
ATOM 790 C C . TYR A 1 107 ? 9.133 30.25 13.445 1 98.38 107 TYR A C 1
ATOM 792 O O . TYR A 1 107 ? 8.477 30.141 14.484 1 98.38 107 TYR A O 1
ATOM 800 N N . PHE A 1 108 ? 9.18 31.391 12.719 1 98.75 108 PHE A N 1
ATOM 801 C CA . PHE A 1 108 ? 8.461 32.594 13.117 1 98.75 108 PHE A CA 1
ATOM 802 C C . PHE A 1 108 ? 6.969 32.312 13.242 1 98.75 108 PHE A C 1
ATOM 804 O O . PHE A 1 108 ? 6.352 32.656 14.258 1 98.75 108 PHE A O 1
ATOM 811 N N . GLY A 1 109 ? 6.406 31.703 12.195 1 98.56 109 GLY A N 1
ATOM 812 C CA . GLY A 1 109 ? 4.992 31.359 12.219 1 98.56 109 GLY A CA 1
ATOM 813 C C . GLY A 1 109 ? 4.621 30.422 13.344 1 98.56 109 GLY A C 1
ATOM 814 O O . GLY A 1 109 ? 3.582 30.578 13.984 1 98.56 109 GLY A O 1
ATOM 815 N N . THR A 1 110 ? 5.449 29.422 13.594 1 98.62 110 THR A N 1
ATOM 816 C CA . THR A 1 110 ? 5.203 28.469 14.68 1 98.62 110 THR A CA 1
ATOM 817 C C . THR A 1 110 ? 5.176 29.188 16.031 1 98.62 110 THR A C 1
ATOM 819 O O . THR A 1 110 ? 4.336 28.891 16.875 1 98.62 110 THR A O 1
ATOM 822 N N . MET A 1 111 ? 6.051 30.172 16.219 1 98.75 111 MET A N 1
ATOM 823 C CA . MET A 1 111 ? 6.094 30.922 17.469 1 98.75 111 MET A CA 1
ATOM 824 C C . MET A 1 111 ? 4.852 31.797 17.609 1 98.75 111 MET A C 1
ATOM 826 O O . MET A 1 111 ? 4.367 32 18.734 1 98.75 111 MET A O 1
ATOM 830 N N . LEU A 1 112 ? 4.359 32.344 16.453 1 98.62 112 LEU A N 1
ATOM 831 C CA . LEU A 1 112 ? 3.109 33.094 16.531 1 98.62 112 LEU A CA 1
ATOM 832 C C . LEU A 1 112 ? 1.995 32.219 17.125 1 98.62 112 LEU A C 1
ATOM 834 O O . LEU A 1 112 ? 1.221 32.688 17.953 1 98.62 112 LEU A O 1
ATOM 838 N N . VAL A 1 113 ? 1.94 31 16.719 1 98.62 113 VAL A N 1
ATOM 839 C CA . VAL A 1 113 ? 0.94 30.078 17.25 1 98.62 113 VAL A CA 1
ATOM 840 C C . VAL A 1 113 ? 1.234 29.797 18.719 1 98.62 113 VAL A C 1
ATOM 842 O O . VAL A 1 113 ? 0.344 29.875 19.562 1 98.62 113 VAL A O 1
ATOM 845 N N . LYS A 1 114 ? 2.488 29.531 19.047 1 98.25 114 LYS A N 1
ATOM 846 C CA . LYS A 1 114 ? 2.895 29.203 20.406 1 98.25 114 LYS A CA 1
ATOM 847 C C . LYS A 1 114 ? 2.572 30.328 21.359 1 98.25 114 LYS A C 1
ATOM 849 O O . LYS A 1 114 ? 2.182 30.094 22.516 1 98.25 114 LYS A O 1
ATOM 854 N N . MET A 1 115 ? 2.717 31.531 20.891 1 98 115 MET A N 1
ATOM 855 C CA . MET A 1 115 ? 2.555 32.719 21.734 1 98 115 MET A CA 1
ATOM 856 C C . MET A 1 115 ? 1.108 33.188 21.719 1 98 115 MET A C 1
ATOM 858 O O . MET A 1 115 ? 0.796 34.25 22.281 1 98 115 MET A O 1
ATOM 862 N N . GLY A 1 116 ? 0.195 32.5 21 1 97.31 116 GLY A N 1
ATOM 863 C CA . GLY A 1 116 ? -1.229 32.781 21.047 1 97.31 116 GLY A CA 1
ATOM 864 C C . GLY A 1 116 ? -1.649 33.906 20.094 1 97.31 116 GLY A C 1
ATOM 865 O O . GLY A 1 116 ? -2.758 34.438 20.203 1 97.31 116 GLY A O 1
ATOM 866 N N . LYS A 1 117 ? -0.771 34.281 19.203 1 97.31 117 LYS A N 1
ATOM 867 C CA . LYS A 1 117 ? -1.083 35.312 18.234 1 97.31 117 LYS A CA 1
ATOM 868 C C . LYS A 1 117 ? -1.876 34.781 17.047 1 97.31 117 LYS A C 1
ATOM 870 O O . LYS A 1 117 ? -2.498 35.531 16.297 1 97.31 117 LYS A O 1
ATOM 875 N N . ALA A 1 118 ? -1.855 33.531 16.875 1 98.38 118 ALA A N 1
ATOM 876 C CA . ALA A 1 118 ? -2.648 32.781 15.898 1 98.38 118 ALA A CA 1
ATOM 877 C C . ALA A 1 118 ? -3.109 31.438 16.469 1 98.38 118 ALA A C 1
ATOM 879 O O . ALA A 1 118 ? -2.535 30.938 17.438 1 98.38 118 ALA A O 1
ATOM 880 N N . ASP A 1 119 ? -4.164 30.906 15.852 1 98.44 119 ASP A N 1
ATOM 881 C CA . ASP A 1 119 ? -4.738 29.656 16.359 1 98.44 119 ASP A CA 1
ATOM 882 C C . ASP A 1 119 ? -4.105 28.453 15.688 1 98.44 119 ASP A C 1
ATOM 884 O O . ASP A 1 119 ? -4.09 27.359 16.266 1 98.44 119 ASP A O 1
ATOM 888 N N . CYS A 1 120 ? -3.684 28.562 14.469 1 98.62 120 CYS A N 1
ATOM 889 C CA . CYS A 1 120 ? -3.186 27.438 13.688 1 98.62 120 CYS A CA 1
ATOM 890 C C . CYS A 1 120 ? -2.23 27.922 12.602 1 98.62 120 CYS A C 1
ATOM 892 O O . CYS A 1 120 ? -2.109 29.125 12.352 1 98.62 120 CYS A O 1
ATOM 894 N N . LEU A 1 121 ? -1.478 27 12.078 1 98.69 121 LEU A N 1
ATOM 895 C CA . LEU A 1 121 ? -0.468 27.312 11.07 1 98.69 121 LEU A CA 1
ATOM 896 C C . LEU A 1 121 ? -0.564 26.359 9.891 1 98.69 121 LEU A C 1
ATOM 898 O O . LEU A 1 121 ? -0.735 25.156 10.078 1 98.69 121 LEU A O 1
ATOM 902 N N . LEU A 1 122 ? -0.578 26.844 8.734 1 98.25 122 LEU A N 1
ATOM 903 C CA . LEU A 1 122 ? -0.469 26.078 7.496 1 98.25 122 LEU A CA 1
ATOM 904 C C . LEU A 1 122 ? 0.71 26.562 6.656 1 98.25 122 LEU A C 1
ATOM 906 O O . LEU A 1 122 ? 0.769 27.734 6.281 1 98.25 122 LEU A O 1
ATOM 910 N N . GLY A 1 123 ? 1.604 25.703 6.465 1 94.81 123 GLY A N 1
ATOM 911 C CA . GLY A 1 123 ? 2.773 25.969 5.648 1 94.81 123 GLY A CA 1
ATOM 912 C C . GLY A 1 123 ? 3.211 24.797 4.809 1 94.81 123 GLY A C 1
ATOM 913 O O . GLY A 1 123 ? 2.59 23.734 4.855 1 94.81 123 GLY A O 1
ATOM 914 N N . GLY A 1 124 ? 4.191 24.984 3.861 1 86.94 124 GLY A N 1
ATOM 915 C CA . GLY A 1 124 ? 4.73 23.859 3.125 1 86.94 124 GLY A CA 1
ATOM 916 C C . GLY A 1 124 ? 4.727 24.062 1.623 1 86.94 124 GLY A C 1
ATOM 917 O O . GLY A 1 124 ? 5.207 23.219 0.872 1 86.94 124 GLY A O 1
ATOM 918 N N . ALA A 1 125 ? 4.258 25.203 1.202 1 87.56 125 ALA A N 1
ATOM 919 C CA . ALA A 1 125 ? 4.289 25.484 -0.232 1 87.56 125 ALA A CA 1
ATOM 920 C C . ALA A 1 125 ? 5.727 25.562 -0.744 1 87.56 125 ALA A C 1
ATOM 922 O O . ALA A 1 125 ? 6 25.219 -1.896 1 87.56 125 ALA A O 1
ATOM 923 N N . THR A 1 126 ? 6.633 25.984 0.097 1 88.19 126 THR A N 1
ATOM 924 C CA . THR A 1 126 ? 8.031 26.094 -0.298 1 88.19 126 THR A CA 1
ATOM 925 C C . THR A 1 126 ? 8.938 25.391 0.705 1 88.19 126 THR A C 1
ATOM 927 O O . THR A 1 126 ? 10.156 25.344 0.522 1 88.19 126 THR A O 1
ATOM 930 N N . TYR A 1 127 ? 8.367 24.922 1.743 1 88.69 127 TYR A N 1
ATOM 931 C CA . TYR A 1 127 ? 9.078 24.172 2.768 1 88.69 127 TYR A CA 1
ATOM 932 C C . TYR A 1 127 ? 8.844 22.672 2.607 1 88.69 127 TYR A C 1
ATOM 934 O O . TYR A 1 127 ? 7.812 22.25 2.076 1 88.69 127 TYR A O 1
ATOM 942 N N . SER A 1 128 ? 9.82 21.875 3.049 1 87.44 128 SER A N 1
ATOM 943 C CA . SER A 1 128 ? 9.609 20.438 3.156 1 87.44 128 SER A CA 1
ATOM 944 C C . SER A 1 128 ? 8.742 20.094 4.363 1 87.44 128 SER A C 1
ATOM 946 O O . SER A 1 128 ? 8.578 20.922 5.27 1 87.44 128 SER A O 1
ATOM 948 N N . THR A 1 129 ? 8.211 18.906 4.344 1 88.38 129 THR A N 1
ATOM 949 C CA . THR A 1 129 ? 7.453 18.422 5.492 1 88.38 129 THR A CA 1
ATOM 950 C C . THR A 1 129 ? 8.305 18.453 6.758 1 88.38 129 THR A C 1
ATOM 952 O O . THR A 1 129 ? 7.828 18.859 7.82 1 88.38 129 THR A O 1
ATOM 955 N N . ALA A 1 130 ? 9.562 18.109 6.609 1 90.06 130 ALA A N 1
ATOM 956 C CA . ALA A 1 130 ? 10.492 18.125 7.738 1 90.06 130 ALA A CA 1
ATOM 957 C C . ALA A 1 130 ? 10.68 19.547 8.266 1 90.06 130 ALA A C 1
ATOM 959 O O . ALA A 1 130 ? 10.781 19.766 9.477 1 90.06 130 ALA A O 1
ATOM 960 N N . ASP A 1 131 ? 10.664 20.516 7.379 1 93.81 131 ASP A N 1
ATOM 961 C CA . ASP A 1 131 ? 10.844 21.906 7.75 1 93.81 131 ASP A CA 1
ATOM 962 C C . ASP A 1 131 ? 9.633 22.438 8.516 1 93.81 131 ASP A C 1
ATOM 964 O O . ASP A 1 131 ? 9.734 23.406 9.273 1 93.81 131 ASP A O 1
ATOM 968 N N . THR A 1 132 ? 8.5 21.875 8.281 1 94.06 132 THR A N 1
ATOM 969 C CA . THR A 1 132 ? 7.293 22.266 9 1 94.06 132 THR A CA 1
ATOM 970 C C . THR A 1 132 ? 7.219 21.562 10.352 1 94.06 132 THR A C 1
ATOM 972 O O . THR A 1 132 ? 6.91 22.188 11.367 1 94.06 132 THR A O 1
ATOM 975 N N . ILE A 1 133 ? 7.598 20.328 10.398 1 95.12 133 ILE A N 1
ATOM 976 C CA . ILE A 1 133 ? 7.426 19.5 11.586 1 95.12 133 ILE A CA 1
ATOM 977 C C . ILE A 1 133 ? 8.484 19.859 12.625 1 95.12 133 ILE A C 1
ATOM 979 O O . ILE A 1 133 ? 8.195 19.906 13.82 1 95.12 133 ILE A O 1
ATOM 983 N N . ARG A 1 134 ? 9.68 20.141 12.211 1 96.31 134 ARG A N 1
ATOM 984 C CA . ARG A 1 134 ? 10.797 20.359 13.117 1 96.31 134 ARG A CA 1
ATOM 985 C C . ARG A 1 134 ? 10.516 21.516 14.07 1 96.31 134 ARG A C 1
ATOM 987 O O . ARG A 1 134 ? 10.562 21.344 15.289 1 96.31 134 ARG A O 1
ATOM 994 N N . PRO A 1 135 ? 10.18 22.719 13.578 1 97.5 135 PRO A N 1
ATOM 995 C CA . PRO A 1 135 ? 9.867 23.781 14.523 1 97.5 135 PRO A CA 1
ATOM 996 C C . PRO A 1 135 ? 8.664 23.453 15.406 1 97.5 135 PRO A C 1
ATOM 998 O O . PRO A 1 135 ? 8.641 23.828 16.578 1 97.5 135 PRO A O 1
ATOM 1001 N N . ALA A 1 136 ? 7.664 22.797 14.852 1 97.56 136 ALA A N 1
ATOM 1002 C CA . ALA A 1 136 ? 6.492 22.422 15.641 1 97.56 136 ALA A CA 1
ATOM 1003 C C . ALA A 1 136 ? 6.887 21.547 16.828 1 97.56 136 ALA A C 1
ATOM 1005 O O . ALA A 1 136 ? 6.414 21.75 17.938 1 97.56 136 ALA A O 1
ATOM 1006 N N . LEU A 1 137 ? 7.746 20.594 16.578 1 96.62 137 LEU A N 1
ATOM 1007 C CA . LEU A 1 137 ? 8.188 19.672 17.609 1 96.62 137 LEU A CA 1
ATOM 1008 C C . LEU A 1 137 ? 9.031 20.391 18.656 1 96.62 137 LEU A C 1
ATOM 1010 O O . LEU A 1 137 ? 8.969 20.078 19.844 1 96.62 137 LEU A O 1
ATOM 1014 N N . GLN A 1 138 ? 9.82 21.328 18.219 1 96.69 138 GLN A N 1
ATOM 1015 C CA . GLN A 1 138 ? 10.742 22.031 19.109 1 96.69 138 GLN A CA 1
ATOM 1016 C C . GLN A 1 138 ? 10.008 23.047 19.969 1 96.69 138 GLN A C 1
ATOM 1018 O O . GLN A 1 138 ? 10.391 23.297 21.109 1 96.69 138 GLN A O 1
ATOM 1023 N N . LEU A 1 139 ? 8.953 23.641 19.422 1 97.75 139 LEU A N 1
ATOM 1024 C CA . LEU A 1 139 ? 8.406 24.844 20.047 1 97.75 139 LEU A CA 1
ATOM 1025 C C . LEU A 1 139 ? 7.02 24.562 20.625 1 97.75 139 LEU A C 1
ATOM 1027 O O . LEU A 1 139 ? 6.684 25.047 21.703 1 97.75 139 LEU A O 1
ATOM 1031 N N . VAL A 1 140 ? 6.199 23.875 19.906 1 96.56 140 VAL A N 1
ATOM 1032 C CA . VAL A 1 140 ? 4.836 23.578 20.344 1 96.56 140 VAL A CA 1
ATOM 1033 C C . VAL A 1 140 ? 4.801 22.234 21.047 1 96.56 140 VAL A C 1
ATOM 1035 O O . VAL A 1 140 ? 3.977 22.031 21.953 1 96.56 140 VAL A O 1
ATOM 1038 N N . LYS A 1 141 ? 5.625 21.297 20.656 1 95.69 141 LYS A N 1
ATOM 1039 C CA . LYS A 1 141 ? 5.773 19.969 21.25 1 95.69 141 LYS A CA 1
ATOM 1040 C C . LYS A 1 141 ? 4.523 19.125 21.016 1 95.69 141 LYS A C 1
ATOM 1042 O O . LYS A 1 141 ? 3.566 19.578 20.375 1 95.69 141 LYS A O 1
ATOM 1047 N N . THR A 1 142 ? 4.578 17.859 21.359 1 95.12 142 THR A N 1
ATOM 1048 C CA . THR A 1 142 ? 3.459 16.938 21.203 1 95.12 142 THR A CA 1
ATOM 1049 C C . THR A 1 142 ? 2.498 17.062 22.391 1 95.12 142 THR A C 1
ATOM 1051 O O . THR A 1 142 ? 2.863 17.594 23.438 1 95.12 142 THR A O 1
ATOM 1054 N N . LYS A 1 143 ? 1.27 16.719 22.203 1 93.38 143 LYS A N 1
ATOM 1055 C CA . LYS A 1 143 ? 0.272 16.703 23.266 1 93.38 143 LYS A CA 1
ATOM 1056 C C . LYS A 1 143 ? 0.685 15.734 24.375 1 93.38 143 LYS A C 1
ATOM 1058 O O . LYS A 1 143 ? 1.51 14.844 24.156 1 93.38 143 LYS A O 1
ATOM 1063 N N . LYS A 1 144 ? 0.054 15.977 25.531 1 88.69 144 LYS A N 1
ATOM 1064 C CA . LYS A 1 144 ? 0.316 15.062 26.641 1 88.69 144 LYS A CA 1
ATOM 1065 C C . LYS A 1 144 ? -0.07 13.633 26.281 1 88.69 144 LYS A C 1
ATOM 1067 O O . LYS A 1 144 ? -1.167 13.391 25.781 1 88.69 144 LYS A O 1
ATOM 1072 N N . GLY A 1 145 ? 0.85 12.719 26.422 1 85.75 145 GLY A N 1
ATOM 1073 C CA . GLY A 1 145 ? 0.583 11.32 26.141 1 85.75 145 GLY A CA 1
ATOM 1074 C C . GLY A 1 145 ? 0.992 10.906 24.734 1 85.75 145 GLY A C 1
ATOM 1075 O O . GLY A 1 145 ? 1.103 9.719 24.438 1 85.75 145 GLY A O 1
ATOM 1076 N N . ALA A 1 146 ? 1.197 11.922 23.906 1 91 146 ALA A N 1
ATOM 1077 C CA . ALA A 1 146 ? 1.641 11.609 22.547 1 91 146 ALA A CA 1
ATOM 1078 C C . ALA A 1 146 ? 3.158 11.453 22.5 1 91 146 ALA A C 1
ATOM 1080 O O . ALA A 1 146 ? 3.891 12.234 23.109 1 91 146 ALA A O 1
ATOM 1081 N N . HIS A 1 147 ? 3.678 10.453 21.781 1 92.94 147 HIS A N 1
ATOM 1082 C CA . HIS A 1 147 ? 5.105 10.164 21.734 1 92.94 147 HIS A CA 1
ATOM 1083 C C . HIS A 1 147 ? 5.664 10.359 20.328 1 92.94 147 HIS A C 1
ATOM 1085 O O . HIS A 1 147 ? 6.871 10.25 20.109 1 92.94 147 HIS A O 1
ATOM 1091 N N . LEU A 1 148 ? 4.789 10.648 19.422 1 95.12 148 LEU A N 1
ATOM 1092 C CA . LEU A 1 148 ? 5.234 10.914 18.062 1 95.12 148 LEU A CA 1
ATOM 1093 C C . LEU A 1 148 ? 4.25 11.828 17.344 1 95.12 148 LEU A C 1
ATOM 1095 O O . LEU A 1 148 ? 3.105 11.977 17.766 1 95.12 148 LEU A O 1
ATOM 1099 N N . VAL A 1 149 ? 4.723 12.484 16.266 1 96.56 149 VAL A N 1
ATOM 1100 C CA . VAL A 1 149 ? 3.875 13.164 15.297 1 96.56 149 VAL A CA 1
ATOM 1101 C C . VAL A 1 149 ? 3.586 12.234 14.117 1 96.56 149 VAL A C 1
ATOM 1103 O O . VAL A 1 149 ? 4.484 11.555 13.617 1 96.56 149 VAL A O 1
ATOM 1106 N N . SER A 1 150 ? 2.365 12.086 13.797 1 97.31 150 SER A N 1
ATOM 1107 C CA . SER A 1 150 ? 1.956 11.281 12.656 1 97.31 150 SER A CA 1
ATOM 1108 C C . SER A 1 150 ? 1.08 12.078 11.695 1 97.31 150 SER A C 1
ATOM 1110 O O . SER A 1 150 ? 0.906 13.289 11.867 1 97.31 150 SER A O 1
ATOM 1112 N N . SER A 1 151 ? 0.645 11.398 10.633 1 97.06 151 SER A N 1
ATOM 1113 C CA . SER A 1 151 ? -0.214 12.062 9.656 1 97.06 151 SER A CA 1
ATOM 1114 C C . SER A 1 151 ? -1.423 11.203 9.305 1 97.06 151 SER A C 1
ATOM 1116 O O . SER A 1 151 ? -1.431 10 9.562 1 97.06 151 SER A O 1
ATOM 1118 N N . CYS A 1 152 ? -2.373 11.852 8.773 1 96.81 152 CYS A N 1
ATOM 1119 C CA . CYS A 1 152 ? -3.547 11.18 8.227 1 96.81 152 CYS A CA 1
ATOM 1120 C C . CYS A 1 152 ? -4.062 11.906 6.992 1 96.81 152 CYS A C 1
ATOM 1122 O O . CYS A 1 152 ? -3.842 13.109 6.832 1 96.81 152 CYS A O 1
ATOM 1124 N N . PHE A 1 153 ? -4.578 11.211 6.055 1 97.94 153 PHE A N 1
ATOM 1125 C CA . PHE A 1 153 ? -5.336 11.75 4.934 1 97.94 153 PHE A CA 1
ATOM 1126 C C . PHE A 1 153 ? -6.82 11.43 5.078 1 97.94 153 PHE A C 1
ATOM 1128 O O . PHE A 1 153 ? -7.184 10.32 5.477 1 97.94 153 PHE A O 1
ATOM 1135 N N . ILE A 1 154 ? -7.641 12.406 4.848 1 97.19 154 ILE A N 1
ATOM 1136 C CA . ILE A 1 154 ? -9.07 12.18 4.688 1 97.19 154 ILE A CA 1
ATOM 1137 C C . ILE A 1 154 ? -9.414 12.055 3.205 1 97.19 154 ILE A C 1
ATOM 1139 O O . ILE A 1 154 ? -9.078 12.93 2.406 1 97.19 154 ILE A O 1
ATOM 1143 N N . LEU A 1 155 ? -9.977 10.914 2.877 1 97.62 155 LEU A N 1
ATOM 1144 C CA . LEU A 1 155 ? -10.352 10.656 1.491 1 97.62 155 LEU A CA 1
ATOM 1145 C C . LEU A 1 155 ? -11.867 10.609 1.337 1 97.62 155 LEU A C 1
ATOM 1147 O O . LEU A 1 155 ? -12.562 10.047 2.178 1 97.62 155 LEU A O 1
ATOM 1151 N N . ASP A 1 156 ? -12.383 11.242 0.41 1 95.12 156 ASP A N 1
ATOM 1152 C CA . ASP A 1 156 ? -13.828 11.188 0.203 1 95.12 156 ASP A CA 1
ATOM 1153 C C . ASP A 1 156 ? -14.164 10.984 -1.272 1 95.12 156 ASP A C 1
ATOM 1155 O O . ASP A 1 156 ? -13.367 11.312 -2.148 1 95.12 156 ASP A O 1
ATOM 1159 N N . ARG A 1 157 ? -15.172 10.336 -1.557 1 95 157 ARG A N 1
ATOM 1160 C CA . ARG A 1 157 ? -15.688 10.047 -2.893 1 95 157 ARG A CA 1
ATOM 1161 C C . ARG A 1 157 ? -17.203 10.023 -2.902 1 95 157 ARG A C 1
ATOM 1163 O O . ARG A 1 157 ? -17.828 9.492 -1.982 1 95 157 ARG A O 1
ATOM 1170 N N . ASP A 1 158 ? -17.766 10.734 -3.867 1 92.44 158 ASP A N 1
ATOM 1171 C CA . ASP A 1 158 ? -19.203 10.734 -4.062 1 92.44 158 ASP A CA 1
ATOM 1172 C C . ASP A 1 158 ? -19.641 9.586 -4.965 1 92.44 158 ASP A C 1
ATOM 1174 O O . ASP A 1 158 ? -19.203 9.492 -6.113 1 92.44 158 ASP A O 1
ATOM 1178 N N . PHE A 1 159 ? -20.469 8.695 -4.473 1 89.94 159 PHE A N 1
ATOM 1179 C CA . PHE A 1 159 ? -20.938 7.539 -5.223 1 89.94 159 PHE A CA 1
ATOM 1180 C C . PHE A 1 159 ? -22.344 7.773 -5.766 1 89.94 159 PHE A C 1
ATOM 1182 O O . PHE A 1 159 ? -23.141 6.84 -5.859 1 89.94 159 PHE A O 1
ATOM 1189 N N . GLY A 1 160 ? -22.734 8.984 -5.938 1 89.94 160 GLY A N 1
ATOM 1190 C CA . GLY A 1 160 ? -24.047 9.328 -6.457 1 89.94 160 GLY A CA 1
ATOM 1191 C C . GLY A 1 160 ? -25.172 9.016 -5.488 1 89.94 160 GLY A C 1
ATOM 1192 O O . GLY A 1 160 ? -25.219 9.562 -4.383 1 89.94 160 GLY A O 1
ATOM 1193 N N . GLU A 1 161 ? -25.906 7.973 -5.824 1 87.88 161 GLU A N 1
ATOM 1194 C CA . GLU A 1 161 ? -27.094 7.621 -5.047 1 87.88 161 GLU A CA 1
ATOM 1195 C C . GLU A 1 161 ? -26.703 7.047 -3.686 1 87.88 161 GLU A C 1
ATOM 1197 O O . GLU A 1 161 ? -27.438 7.215 -2.707 1 87.88 161 GLU A O 1
ATOM 1202 N N . GLU A 1 162 ? -25.516 6.469 -3.646 1 84.56 162 GLU A N 1
ATOM 1203 C CA . GLU A 1 162 ? -25.047 5.867 -2.4 1 84.56 162 GLU A CA 1
ATOM 1204 C C . GLU A 1 162 ? -24.484 6.922 -1.453 1 84.56 162 GLU A C 1
ATOM 1206 O O . GLU A 1 162 ? -24.25 6.645 -0.276 1 84.56 162 GLU A O 1
ATOM 1211 N N . GLY A 1 163 ? -24.297 8.156 -2.039 1 88.06 163 GLY A N 1
ATOM 1212 C CA . GL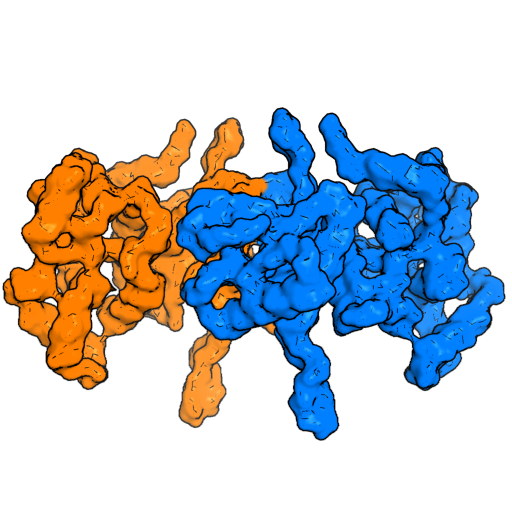Y A 1 163 ? -23.906 9.281 -1.204 1 88.06 163 GLY A CA 1
ATOM 1213 C C . GLY A 1 163 ? -22.391 9.43 -1.065 1 88.06 163 GLY A C 1
ATOM 1214 O O . GLY A 1 163 ? -21.641 8.727 -1.741 1 88.06 163 GLY A O 1
ATOM 1215 N N . LEU A 1 164 ? -21.984 10.352 -0.217 1 88.44 164 LEU A N 1
ATOM 1216 C CA . LEU A 1 164 ? -20.594 10.664 0.052 1 88.44 164 LEU A CA 1
ATOM 1217 C C . LEU A 1 164 ? -20 9.672 1.045 1 88.44 164 LEU A C 1
ATOM 1219 O O . LEU A 1 164 ? -20.578 9.422 2.105 1 88.44 164 LEU A O 1
ATOM 1223 N N . LYS A 1 165 ? -18.969 9.008 0.559 1 93.38 165 LYS A N 1
ATOM 1224 C CA . LYS A 1 165 ? -18.203 8.141 1.46 1 93.38 165 LYS A CA 1
ATOM 1225 C C . LYS A 1 165 ? -16.859 8.758 1.82 1 93.38 165 LYS A C 1
ATOM 1227 O O . LYS A 1 165 ? -16.172 9.312 0.959 1 93.38 165 LYS A O 1
ATOM 1232 N N . ARG A 1 166 ? -16.625 8.742 3.146 1 96.5 166 ARG A N 1
ATOM 1233 C CA . ARG A 1 166 ? -15.359 9.289 3.656 1 96.5 166 ARG A CA 1
ATOM 1234 C C . ARG A 1 166 ? -14.578 8.227 4.426 1 96.5 166 ARG A C 1
ATOM 1236 O O . ARG A 1 166 ? -15.164 7.441 5.172 1 96.5 166 ARG A O 1
ATOM 1243 N N . ILE A 1 167 ? -13.297 8.172 4.156 1 98.56 167 ILE A N 1
ATOM 1244 C CA . ILE A 1 167 ? -12.414 7.27 4.898 1 98.56 167 ILE A CA 1
ATOM 1245 C C . ILE A 1 167 ? -11.172 8.031 5.363 1 98.56 167 ILE A C 1
ATOM 1247 O O . ILE A 1 167 ? -10.883 9.117 4.867 1 98.56 167 ILE A O 1
ATOM 1251 N N . ALA A 1 168 ? -10.516 7.496 6.383 1 98.75 168 ALA A N 1
ATOM 1252 C CA . ALA A 1 168 ? -9.273 8.062 6.898 1 98.75 168 ALA A CA 1
ATOM 1253 C C . ALA A 1 168 ? -8.125 7.07 6.777 1 98.75 168 ALA A C 1
ATOM 1255 O O . ALA A 1 168 ? -8.312 5.867 6.988 1 98.75 168 ALA A O 1
ATOM 1256 N N . MET A 1 169 ? -6.957 7.531 6.367 1 98.88 169 MET A N 1
ATOM 1257 C CA . MET A 1 169 ? -5.77 6.691 6.227 1 98.88 169 MET A CA 1
ATOM 1258 C C . MET A 1 169 ? -4.578 7.312 6.949 1 98.88 169 MET A C 1
ATOM 1260 O O . MET A 1 169 ? -4.184 8.445 6.648 1 98.88 169 MET A O 1
ATOM 1264 N N . GLY A 1 170 ? -4.062 6.715 7.922 1 98.69 170 GLY A N 1
ATOM 1265 C CA . GLY A 1 170 ? -2.916 7.172 8.688 1 98.69 170 GLY A CA 1
ATOM 1266 C C . GLY A 1 170 ? -1.947 6.055 9.031 1 98.69 170 GLY A C 1
ATOM 1267 O O . GLY A 1 170 ? -2.35 4.902 9.188 1 98.69 170 GLY A O 1
ATOM 1268 N N . ASP A 1 171 ? -0.713 6.211 9.141 1 97.62 171 ASP A N 1
ATOM 1269 C CA . ASP A 1 171 ? 0.17 7.301 8.742 1 97.62 171 ASP A CA 1
ATOM 1270 C C . ASP A 1 171 ? 0.627 7.133 7.293 1 97.62 171 ASP A C 1
ATOM 1272 O O . ASP A 1 171 ? 1.03 6.039 6.887 1 97.62 171 ASP A O 1
ATOM 1276 N N . CYS A 1 172 ? 0.632 8.203 6.578 1 97.31 172 CYS A N 1
ATOM 1277 C CA . CYS A 1 172 ? 0.907 8.094 5.148 1 97.31 172 CYS A CA 1
ATOM 1278 C C . CYS A 1 172 ? 2.055 9.016 4.746 1 97.31 172 CYS A C 1
ATOM 1280 O O . CYS A 1 172 ? 2.473 9.016 3.586 1 97.31 172 CYS A O 1
ATOM 1282 N N . ALA A 1 173 ? 2.602 9.781 5.707 1 95.56 173 ALA A N 1
ATOM 1283 C CA . ALA A 1 173 ? 3.504 10.812 5.191 1 95.56 173 ALA A CA 1
ATOM 1284 C C . ALA A 1 173 ? 4.652 11.07 6.164 1 95.56 173 ALA A C 1
ATOM 1286 O O . ALA A 1 173 ? 5.664 11.664 5.793 1 95.56 173 ALA A O 1
ATOM 1287 N N . VAL A 1 174 ? 4.574 10.656 7.383 1 95.88 174 VAL A N 1
ATOM 1288 C CA . VAL A 1 174 ? 5.496 11.219 8.367 1 95.88 174 VAL A CA 1
ATOM 1289 C C . VAL A 1 174 ? 6.457 10.133 8.852 1 95.88 174 VAL A C 1
ATOM 1291 O O . VAL A 1 174 ? 7.668 10.234 8.648 1 95.88 174 VAL A O 1
ATOM 1294 N N . ASN A 1 175 ? 5.895 9.039 9.461 1 96.75 175 ASN A N 1
ATOM 1295 C CA . ASN A 1 175 ? 6.762 8.039 10.062 1 96.75 175 ASN A CA 1
ATOM 1296 C C . ASN A 1 175 ? 7.156 6.965 9.047 1 96.75 175 ASN A C 1
ATOM 1298 O O . ASN A 1 175 ? 6.297 6.254 8.523 1 96.75 175 ASN A O 1
ATOM 1302 N N . ILE A 1 176 ? 8.414 6.844 8.828 1 96.31 176 ILE A N 1
ATOM 1303 C CA . ILE A 1 176 ? 8.93 5.895 7.852 1 96.31 176 ILE A CA 1
ATOM 1304 C C . ILE A 1 176 ? 8.656 4.465 8.312 1 96.31 176 ILE A C 1
ATOM 1306 O O . ILE A 1 176 ? 8.227 3.621 7.527 1 96.31 176 ILE A O 1
ATOM 1310 N N . ASP A 1 177 ? 8.922 4.18 9.539 1 95.88 177 ASP A N 1
ATOM 1311 C CA . ASP A 1 177 ? 8.656 2.924 10.234 1 95.88 177 ASP A CA 1
ATOM 1312 C C . ASP A 1 177 ? 8.516 3.148 11.742 1 95.88 177 ASP A C 1
ATOM 1314 O O . ASP A 1 177 ? 8.578 4.285 12.211 1 95.88 177 ASP A O 1
ATOM 1318 N N . TYR A 1 178 ? 8.227 2.105 12.438 1 97.88 178 TYR A N 1
ATOM 1319 C CA . TYR A 1 178 ? 8.055 2.176 13.883 1 97.88 178 TYR A CA 1
ATOM 1320 C C . TYR A 1 178 ? 9.055 1.271 14.594 1 97.88 178 TYR A C 1
ATOM 1322 O O . TYR A 1 178 ? 9.125 0.071 14.32 1 97.88 178 TYR A O 1
ATOM 1330 N N . THR A 1 179 ? 9.859 1.794 15.453 1 96.44 179 THR A N 1
ATOM 1331 C CA . THR A 1 179 ? 10.836 1.05 16.234 1 96.44 179 THR A CA 1
ATOM 1332 C C . THR A 1 179 ? 10.742 1.421 17.719 1 96.44 179 THR A C 1
ATOM 1334 O O . THR A 1 179 ? 10.242 2.49 18.062 1 96.44 179 THR A O 1
ATOM 1337 N N . ASP A 1 180 ? 11.242 0.555 18.516 1 96.81 180 ASP A N 1
ATOM 1338 C CA . ASP A 1 180 ? 11.266 0.82 19.953 1 96.81 180 ASP A CA 1
ATOM 1339 C C . ASP A 1 180 ? 12.141 2.031 20.266 1 96.81 180 ASP A C 1
ATOM 1341 O O . ASP A 1 180 ? 13.211 2.205 19.688 1 96.81 180 ASP A O 1
ATOM 1345 N N . THR A 1 181 ? 11.609 2.889 21.047 1 95.62 181 THR A N 1
ATOM 1346 C CA . THR A 1 181 ? 12.477 3.867 21.688 1 95.62 181 THR A CA 1
ATOM 1347 C C . THR A 1 181 ? 13.156 3.27 22.922 1 95.62 181 THR A C 1
ATOM 1349 O O . THR A 1 181 ? 12.477 2.832 23.859 1 95.62 181 THR A O 1
ATOM 1352 N N . VAL A 1 182 ? 14.414 3.229 22.922 1 95.06 182 VAL A N 1
ATOM 1353 C CA . VAL A 1 182 ? 15.164 2.559 23.984 1 95.06 182 VAL A CA 1
ATOM 1354 C C . VAL A 1 182 ? 15.953 3.588 24.781 1 95.06 182 VAL A C 1
ATOM 1356 O O . VAL A 1 182 ? 16.484 4.551 24.219 1 95.06 182 VAL A O 1
ATOM 1359 N N . ASP A 1 183 ? 15.914 3.387 26.125 1 94 183 ASP A N 1
ATOM 1360 C CA . ASP A 1 183 ? 16.828 4.16 26.969 1 94 183 ASP A CA 1
ATOM 1361 C C . ASP A 1 183 ? 18.281 3.777 26.688 1 94 183 ASP A C 1
ATOM 1363 O O . ASP A 1 183 ? 18.656 2.619 26.859 1 94 183 ASP A O 1
ATOM 1367 N N . LYS A 1 184 ? 19.078 4.742 26.453 1 91 184 LYS A N 1
ATOM 1368 C CA . LYS A 1 184 ? 20.438 4.453 26.031 1 91 184 LYS A CA 1
ATOM 1369 C C . LYS A 1 184 ? 21.281 3.971 27.219 1 91 184 LYS A C 1
ATOM 1371 O O . LYS A 1 184 ? 22.234 3.203 27.031 1 91 184 LYS A O 1
ATOM 1376 N N . ALA A 1 185 ? 20.922 4.449 28.344 1 92.69 185 ALA A N 1
ATOM 1377 C CA . ALA A 1 185 ? 21.719 4.125 29.531 1 92.69 185 ALA A CA 1
ATOM 1378 C C . ALA A 1 185 ? 21.391 2.729 30.047 1 92.69 185 ALA A C 1
ATOM 1380 O O . ALA A 1 185 ? 22.281 1.979 30.438 1 92.69 185 ALA A O 1
ATOM 1381 N N . THR A 1 186 ? 20.203 2.305 30 1 93.5 186 THR A N 1
ATOM 1382 C CA . THR A 1 186 ? 19.766 1.062 30.625 1 93.5 186 THR A CA 1
ATOM 1383 C C . THR A 1 186 ? 19.453 0.001 29.562 1 93.5 186 THR A C 1
ATOM 1385 O O . THR A 1 186 ? 19.391 -1.19 29.875 1 93.5 186 THR A O 1
ATOM 1388 N N . GLY A 1 187 ? 19.219 0.453 28.281 1 92.69 187 GLY A N 1
ATOM 1389 C CA . GLY A 1 187 ? 18.812 -0.46 27.219 1 92.69 187 GLY A CA 1
ATOM 1390 C C . GLY A 1 187 ? 17.359 -0.851 27.281 1 92.69 187 GLY A C 1
ATOM 1391 O O . GLY A 1 187 ? 16.875 -1.64 26.469 1 92.69 187 GLY A O 1
ATOM 1392 N N . GLU A 1 188 ? 16.703 -0.294 28.172 1 94.69 188 GLU A N 1
ATOM 1393 C CA . GLU A 1 188 ? 15.297 -0.631 28.375 1 94.69 188 GLU A CA 1
ATOM 1394 C C . GLU A 1 188 ? 14.406 0.088 27.375 1 94.69 188 GLU A C 1
ATOM 1396 O O . GLU A 1 188 ? 14.664 1.238 27.016 1 94.69 188 GLU A O 1
ATOM 1401 N N . VAL A 1 189 ? 13.32 -0.672 26.953 1 95.62 189 VAL A N 1
ATOM 1402 C CA . VAL A 1 189 ? 12.352 -0.073 26.031 1 95.62 189 VAL A CA 1
ATOM 1403 C C . VAL A 1 189 ? 11.508 0.951 26.781 1 95.62 189 VAL A C 1
ATOM 1405 O O . VAL A 1 189 ? 10.781 0.6 27.719 1 95.62 189 VAL A O 1
ATOM 1408 N N . LYS A 1 190 ? 11.586 2.24 26.391 1 94.94 190 LYS A N 1
ATOM 1409 C CA . LYS A 1 190 ? 10.781 3.312 26.969 1 94.94 190 LYS A CA 1
ATOM 1410 C C . LYS A 1 190 ? 9.398 3.365 26.312 1 94.94 190 LYS A C 1
ATOM 1412 O O . LYS A 1 190 ? 8.391 3.506 27.016 1 94.94 190 LYS A O 1
ATOM 1417 N N . ILE A 1 191 ? 9.383 3.26 25 1 96.19 191 ILE A N 1
ATOM 1418 C CA . ILE A 1 191 ? 8.148 3.217 24.219 1 96.19 191 ILE A CA 1
ATOM 1419 C C . ILE A 1 191 ? 8.25 2.148 23.141 1 96.19 191 ILE A C 1
ATOM 1421 O O . ILE A 1 191 ? 9.141 2.207 22.281 1 96.19 191 ILE A O 1
ATOM 1425 N N . ALA A 1 192 ? 7.324 1.248 23.234 1 97.5 192 ALA A N 1
ATOM 1426 C CA . ALA A 1 192 ? 7.344 0.161 22.25 1 97.5 192 ALA A CA 1
ATOM 1427 C C . ALA A 1 192 ? 6.871 0.642 20.891 1 97.5 192 ALA A C 1
ATOM 1429 O O . ALA A 1 192 ? 6.016 1.526 20.797 1 97.5 192 ALA A O 1
ATOM 1430 N N . ALA A 1 193 ? 7.43 0.027 19.828 1 98.25 193 ALA A N 1
ATOM 1431 C CA . ALA A 1 193 ? 6.992 0.297 18.453 1 98.25 193 ALA A CA 1
ATOM 1432 C C . ALA A 1 193 ? 5.48 0.152 18.328 1 98.25 193 ALA A C 1
ATOM 1434 O O . ALA A 1 193 ? 4.824 0.981 17.688 1 98.25 193 ALA A O 1
ATOM 1435 N N . SER A 1 194 ? 4.961 -0.875 18.891 1 98.56 194 SER A N 1
ATOM 1436 C CA . SER A 1 194 ? 3.527 -1.145 18.828 1 98.56 194 SER A CA 1
ATOM 1437 C C . SER A 1 194 ? 2.725 -0.046 19.516 1 98.56 194 SER A C 1
ATOM 1439 O O . SER A 1 194 ? 1.625 0.295 19.078 1 98.56 194 SER A O 1
ATOM 1441 N N . ALA A 1 195 ? 3.221 0.504 20.594 1 98.25 195 ALA A N 1
ATOM 1442 C CA . ALA A 1 195 ? 2.547 1.603 21.281 1 98.25 195 ALA A CA 1
ATOM 1443 C C . ALA A 1 195 ? 2.504 2.852 20.406 1 98.25 195 ALA A C 1
ATOM 1445 O O . ALA A 1 195 ? 1.517 3.592 20.406 1 98.25 195 ALA A O 1
ATOM 1446 N N . LYS A 1 196 ? 3.545 3.094 19.703 1 98.12 196 LYS A N 1
ATOM 1447 C CA . LYS A 1 196 ? 3.592 4.227 18.781 1 98.12 196 LYS A CA 1
ATOM 1448 C C . LYS A 1 196 ? 2.543 4.082 17.688 1 98.12 196 LYS A C 1
ATOM 1450 O O . LYS A 1 196 ? 1.804 5.023 17.391 1 98.12 196 LYS A O 1
ATOM 1455 N N . LEU A 1 197 ? 2.457 2.887 17.109 1 98.69 197 LEU A N 1
ATOM 1456 C CA . LEU A 1 197 ? 1.464 2.656 16.062 1 98.69 197 LEU A CA 1
ATOM 1457 C C . LEU A 1 197 ? 0.051 2.727 16.625 1 98.69 197 LEU A C 1
ATOM 1459 O O . LEU A 1 197 ? -0.871 3.195 15.961 1 98.69 197 LEU A O 1
ATOM 1463 N N . ALA A 1 198 ? -0.088 2.25 17.844 1 98.62 198 ALA A N 1
ATOM 1464 C CA . ALA A 1 198 ? -1.374 2.359 18.516 1 98.62 198 ALA A CA 1
ATOM 1465 C C . ALA A 1 198 ? -1.791 3.818 18.688 1 98.62 198 ALA A C 1
ATOM 1467 O O . ALA A 1 198 ? -2.965 4.156 18.516 1 98.62 198 ALA A O 1
ATOM 1468 N N . GLU A 1 199 ? -0.857 4.664 19.031 1 98.06 199 GLU A N 1
ATOM 1469 C CA . GLU A 1 199 ? -1.123 6.098 19.141 1 98.06 199 GLU A CA 1
ATOM 1470 C C . GLU A 1 199 ? -1.603 6.68 17.812 1 98.06 199 GLU A C 1
ATOM 1472 O O . GLU A 1 199 ? -2.508 7.516 17.797 1 98.06 199 GLU A O 1
ATOM 1477 N N . VAL A 1 200 ? -0.983 6.25 16.75 1 98.5 200 VAL A N 1
ATOM 1478 C CA . VAL A 1 200 ? -1.41 6.688 15.422 1 98.5 200 VAL A CA 1
ATOM 1479 C C . VAL A 1 200 ? -2.869 6.301 15.195 1 98.5 200 VAL A C 1
ATOM 1481 O O . VAL A 1 200 ? -3.66 7.102 14.688 1 98.5 200 VAL A O 1
ATOM 1484 N N . ALA A 1 201 ? -3.227 5.07 15.586 1 98.75 201 ALA A N 1
ATOM 1485 C CA . ALA A 1 201 ? -4.594 4.582 15.406 1 98.75 201 ALA A CA 1
ATOM 1486 C C . ALA A 1 201 ? -5.586 5.453 16.172 1 98.75 201 ALA A C 1
ATOM 1488 O O . ALA A 1 201 ? -6.586 5.906 15.609 1 98.75 201 ALA A O 1
ATOM 1489 N N . VAL A 1 202 ? -5.281 5.727 17.391 1 98.25 202 VAL A N 1
ATOM 1490 C CA . VAL A 1 202 ? -6.184 6.48 18.25 1 98.25 202 VAL A CA 1
ATOM 1491 C C . VAL A 1 202 ? -6.293 7.922 17.75 1 98.25 202 VAL A C 1
ATOM 1493 O O . VAL A 1 202 ? -7.391 8.469 17.656 1 98.25 202 VAL A O 1
ATOM 1496 N N . GLU A 1 203 ? -5.133 8.555 17.422 1 97.19 203 GLU A N 1
ATOM 1497 C CA . GLU A 1 203 ? -5.133 9.938 16.953 1 97.19 203 GLU A CA 1
ATOM 1498 C C . GLU A 1 203 ? -5.832 10.07 15.602 1 97.19 203 GLU A C 1
ATOM 1500 O O . GLU A 1 203 ? -6.508 11.07 15.344 1 97.19 203 GLU A O 1
ATOM 1505 N N . THR A 1 204 ? -5.668 9.055 14.734 1 98.44 204 THR A N 1
ATOM 1506 C CA . THR A 1 204 ? -6.332 9.078 13.438 1 98.44 204 THR A CA 1
ATOM 1507 C C . THR A 1 204 ? -7.848 8.977 13.602 1 98.44 204 THR A C 1
ATOM 1509 O O . THR A 1 204 ? -8.602 9.625 12.875 1 98.44 204 THR A O 1
ATOM 1512 N N . ALA A 1 205 ? -8.266 8.156 14.547 1 98.5 205 ALA A N 1
ATOM 1513 C CA . ALA A 1 205 ? -9.688 8.062 14.844 1 98.5 205 ALA A CA 1
ATOM 1514 C C . ALA A 1 205 ? -10.258 9.406 15.281 1 98.5 205 ALA A C 1
ATOM 1516 O O . ALA A 1 205 ? -11.344 9.797 14.859 1 98.5 205 ALA A O 1
ATOM 1517 N N . LYS A 1 206 ? -9.516 10.109 16.109 1 95.88 206 LYS A N 1
ATOM 1518 C CA . LYS A 1 206 ? -9.945 11.43 16.562 1 95.88 206 LYS A CA 1
ATOM 1519 C C . LYS A 1 206 ? -10.055 12.398 15.383 1 95.88 206 LYS A C 1
ATOM 1521 O O . LYS A 1 206 ? -11.039 13.141 15.273 1 95.88 206 LYS A O 1
ATOM 1526 N N . THR A 1 207 ? -9.062 12.391 14.523 1 95.69 207 THR A N 1
ATOM 1527 C CA . THR A 1 207 ? -9.086 13.25 13.344 1 95.69 207 THR A CA 1
ATOM 1528 C C . THR A 1 207 ? -10.266 12.898 12.445 1 95.69 207 THR A C 1
ATOM 1530 O O . THR A 1 207 ? -10.953 13.789 11.945 1 95.69 207 THR A O 1
ATOM 1533 N N . ALA A 1 208 ? -10.508 11.594 12.25 1 96.94 208 ALA A N 1
ATOM 1534 C CA . ALA A 1 208 ? -11.617 11.125 11.422 1 96.94 208 ALA A CA 1
ATOM 1535 C C . ALA A 1 208 ? -12.945 11.68 11.93 1 96.94 208 ALA A C 1
ATOM 1537 O O . ALA A 1 208 ? -13.789 12.109 11.141 1 96.94 208 ALA A O 1
ATOM 1538 N N . LYS A 1 209 ? -13.109 11.742 13.211 1 95.31 209 LYS A N 1
ATOM 1539 C CA . LYS A 1 209 ? -14.352 12.219 13.812 1 95.31 209 LYS A CA 1
ATOM 1540 C C . LYS A 1 209 ? -14.602 13.688 13.477 1 95.31 209 LYS A C 1
ATOM 1542 O O . LYS A 1 209 ? -15.75 14.102 13.297 1 95.31 209 LYS A O 1
ATOM 1547 N N . LEU A 1 210 ? -13.555 14.453 13.367 1 90.12 210 LEU A N 1
ATOM 1548 C CA . LEU A 1 210 ? -13.672 15.859 13.023 1 90.12 210 LEU A CA 1
ATOM 1549 C C . LEU A 1 210 ? -14.305 16.031 11.641 1 90.12 210 LEU A C 1
ATOM 1551 O O . LEU A 1 210 ? -14.867 17.078 11.336 1 90.12 210 LEU A O 1
ATOM 1555 N N . PHE A 1 211 ? -14.289 14.953 10.844 1 92.06 211 PHE A N 1
ATOM 1556 C CA . PHE A 1 211 ? -14.781 15.062 9.477 1 92.06 211 PHE A CA 1
ATOM 1557 C C . PHE A 1 211 ? -16.047 14.227 9.289 1 92.06 211 PHE A C 1
ATOM 1559 O O . PHE A 1 211 ? -16.375 13.836 8.164 1 92.06 211 PHE A O 1
ATOM 1566 N N . GLY A 1 212 ? -16.672 13.883 10.398 1 91.69 212 GLY A N 1
ATOM 1567 C CA . GLY A 1 212 ? -17.969 13.234 10.367 1 91.69 212 GLY A CA 1
ATOM 1568 C C . GLY A 1 212 ? -17.875 11.734 10.148 1 91.69 212 GLY A C 1
ATOM 1569 O O . GLY A 1 212 ? -18.875 11.094 9.812 1 91.69 212 GLY A O 1
ATOM 1570 N N . ILE A 1 213 ? -16.703 11.172 10.266 1 95.69 213 ILE A N 1
ATOM 1571 C CA . ILE A 1 213 ? -16.531 9.727 10.18 1 95.69 213 ILE A CA 1
ATOM 1572 C C . ILE A 1 213 ? -16.75 9.102 11.555 1 95.69 213 ILE A C 1
ATOM 1574 O O . ILE A 1 213 ? -16.281 9.625 12.57 1 95.69 213 ILE A O 1
ATOM 1578 N N . ASP A 1 214 ? -17.625 8.148 11.688 1 97.62 214 ASP A N 1
ATOM 1579 C CA . ASP A 1 214 ? -17.656 7.281 12.859 1 97.62 214 ASP A CA 1
ATOM 1580 C C . ASP A 1 214 ? -16.609 6.18 12.75 1 97.62 214 ASP A C 1
ATOM 1582 O O . ASP A 1 214 ? -16.844 5.145 12.125 1 97.62 214 ASP A O 1
ATOM 1586 N N . PRO A 1 215 ? -15.523 6.355 13.391 1 98.62 215 PRO A N 1
ATOM 1587 C CA . PRO A 1 215 ? -14.344 5.562 13.047 1 98.62 215 PRO A CA 1
ATOM 1588 C C . PRO A 1 215 ? -14.492 4.086 13.414 1 98.62 215 PRO A C 1
ATOM 1590 O O . PRO A 1 215 ? -14.852 3.764 14.555 1 98.62 215 PRO A O 1
ATOM 1593 N N . LYS A 1 216 ? -14.359 3.23 12.57 1 98.88 216 LYS A N 1
ATOM 1594 C CA . LYS A 1 216 ? -14.031 1.812 12.672 1 98.88 216 LYS A CA 1
ATOM 1595 C C . LYS A 1 216 ? -12.625 1.53 12.156 1 98.88 216 LYS A C 1
ATOM 1597 O O . LYS A 1 216 ? -12.422 1.416 10.945 1 98.88 216 LYS A O 1
ATOM 1602 N N . VAL A 1 217 ? -11.734 1.347 13.102 1 98.94 217 VAL A N 1
ATOM 1603 C CA . VAL A 1 217 ? -10.305 1.458 12.82 1 98.94 217 VAL A CA 1
ATOM 1604 C C . VAL A 1 217 ? -9.719 0.072 12.555 1 98.94 217 VAL A C 1
ATOM 1606 O O . VAL A 1 217 ? -9.781 -0.809 13.414 1 98.94 217 VAL A O 1
ATOM 1609 N N . ALA A 1 218 ? -9.188 -0.161 11.391 1 98.94 218 ALA A N 1
ATOM 1610 C CA . ALA A 1 218 ? -8.445 -1.377 11.055 1 98.94 218 ALA A CA 1
ATOM 1611 C C . ALA A 1 218 ? -6.941 -1.128 11.086 1 98.94 218 ALA A C 1
ATOM 1613 O O . ALA A 1 218 ? -6.43 -0.3 10.328 1 98.94 218 ALA A O 1
ATOM 1614 N N . VAL A 1 219 ? -6.227 -1.772 11.969 1 98.94 219 VAL A N 1
ATOM 1615 C CA . VAL A 1 219 ? -4.77 -1.803 11.891 1 98.94 219 VAL A CA 1
ATOM 1616 C C . VAL A 1 219 ? -4.332 -2.826 10.844 1 98.94 219 VAL A C 1
ATOM 1618 O O . VAL A 1 219 ? -4.551 -4.027 11.016 1 98.94 219 VAL A O 1
ATOM 1621 N N . LEU A 1 220 ? -3.697 -2.371 9.828 1 98.94 220 LEU A N 1
ATOM 1622 C CA . LEU A 1 220 ? -3.535 -3.172 8.617 1 98.94 220 LEU A CA 1
ATOM 1623 C C . LEU A 1 220 ? -2.256 -3.998 8.68 1 98.94 220 LEU A C 1
ATOM 1625 O O . LEU A 1 220 ? -1.323 -3.65 9.406 1 98.94 220 LEU A O 1
ATOM 1629 N N . SER A 1 221 ? -2.238 -5.016 7.973 1 98.69 221 SER A N 1
ATOM 1630 C CA . SER A 1 221 ? -1.142 -5.957 7.762 1 98.69 221 SER A CA 1
ATOM 1631 C C . SER A 1 221 ? -1.368 -6.801 6.512 1 98.69 221 SER A C 1
ATOM 1633 O O . SER A 1 221 ? -2.48 -6.848 5.98 1 98.69 221 SER A O 1
ATOM 1635 N N . PHE A 1 222 ? -0.276 -7.43 6.035 1 97.06 222 PHE A N 1
ATOM 1636 C CA . PHE A 1 222 ? -0.481 -8.43 4.996 1 97.06 222 PHE A CA 1
ATOM 1637 C C . PHE A 1 222 ? -1.05 -9.719 5.59 1 97.06 222 PHE A C 1
ATOM 1639 O O . PHE A 1 222 ? -1.376 -10.656 4.855 1 97.06 222 PHE A O 1
ATOM 1646 N N . SER A 1 223 ? -1.272 -9.773 6.82 1 96.12 223 SER A N 1
ATOM 1647 C CA . SER A 1 223 ? -1.813 -10.891 7.586 1 96.12 223 SER A CA 1
ATOM 1648 C C . SER A 1 223 ? -3.18 -10.555 8.172 1 96.12 223 SER A C 1
ATOM 1650 O O . SER A 1 223 ? -3.441 -9.398 8.523 1 96.12 223 SER A O 1
ATOM 1652 N N . THR A 1 224 ? -4.051 -11.516 8.227 1 96.19 224 THR A N 1
ATOM 1653 C CA . THR A 1 224 ? -5.297 -11.398 8.977 1 96.19 224 THR A CA 1
ATOM 1654 C C . THR A 1 224 ? -5.332 -12.391 10.133 1 96.19 224 THR A C 1
ATOM 1656 O O . THR A 1 224 ? -5.363 -13.602 9.914 1 96.19 224 THR A O 1
ATOM 1659 N N . LYS A 1 225 ? -5.379 -11.945 11.367 1 95.5 225 LYS A N 1
ATOM 1660 C CA . LYS A 1 225 ? -5.582 -12.695 12.602 1 95.5 225 LYS A CA 1
ATOM 1661 C C . LYS A 1 225 ? -4.695 -13.93 12.641 1 95.5 225 LYS A C 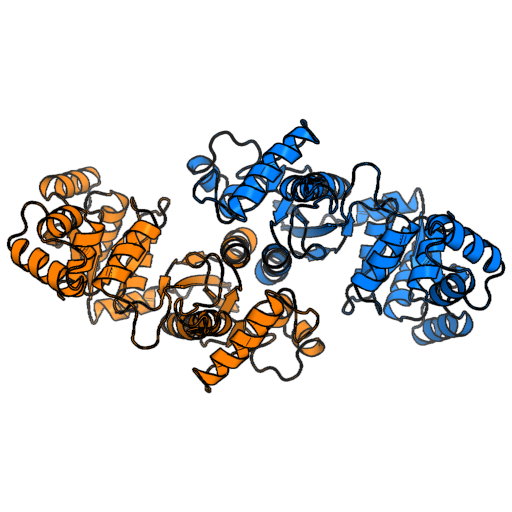1
ATOM 1663 O O . LYS A 1 225 ? -5.18 -15.039 12.875 1 95.5 225 LYS A O 1
ATOM 1668 N N . GLY A 1 226 ? -3.396 -13.766 12.336 1 92.38 226 GLY A N 1
ATOM 1669 C CA . GLY A 1 226 ? -2.418 -14.812 12.57 1 92.38 226 GLY A CA 1
ATOM 1670 C C . GLY A 1 226 ? -2.102 -15.625 11.328 1 92.38 226 GLY A C 1
ATOM 1671 O O . GLY A 1 226 ? -1.387 -16.625 11.391 1 92.38 226 GLY A O 1
ATOM 1672 N N . SER A 1 227 ? -2.635 -15.234 10.117 1 90.06 227 SER A N 1
ATOM 1673 C CA . SER A 1 227 ? -2.271 -15.922 8.883 1 90.06 227 SER A CA 1
ATOM 1674 C C . SER A 1 227 ? -0.778 -15.805 8.602 1 90.06 227 SER A C 1
ATOM 1676 O O . SER A 1 227 ? -0.197 -16.656 7.938 1 90.06 227 SER A O 1
ATOM 1678 N N . GLY A 1 228 ? -0.176 -14.719 9.016 1 90.75 228 GLY A N 1
ATOM 1679 C CA . GLY A 1 228 ? 1.266 -14.523 9.016 1 90.75 228 GLY A CA 1
ATOM 1680 C C . GLY A 1 228 ? 1.842 -14.336 10.406 1 90.75 228 GLY A C 1
ATOM 1681 O O . GLY A 1 228 ? 1.113 -14.391 11.398 1 90.75 228 GLY A O 1
ATOM 1682 N N . LYS A 1 229 ? 3.184 -14.203 10.422 1 92.88 229 LYS A N 1
ATOM 1683 C CA . LYS A 1 229 ? 3.809 -14.07 11.734 1 92.88 229 LYS A CA 1
ATOM 1684 C C . LYS A 1 229 ? 5.047 -13.18 11.664 1 92.88 229 LYS A C 1
ATOM 1686 O O . LYS A 1 229 ? 5.629 -13 10.594 1 92.88 229 LYS A O 1
ATOM 1691 N N . GLY A 1 230 ? 5.301 -12.562 12.852 1 93.44 230 GLY A N 1
ATOM 1692 C CA . GLY A 1 230 ? 6.555 -11.852 13.039 1 93.44 230 GLY A CA 1
ATOM 1693 C C . GLY A 1 230 ? 6.59 -10.508 12.344 1 93.44 230 GLY A C 1
ATOM 1694 O O . GLY A 1 230 ? 5.621 -10.117 11.68 1 93.44 230 GLY A O 1
ATOM 1695 N N . GLY A 1 231 ? 7.68 -9.727 12.609 1 95.94 231 GLY A N 1
ATOM 1696 C CA . GLY A 1 231 ? 7.93 -8.461 11.945 1 95.94 231 GLY A CA 1
ATOM 1697 C C . GLY A 1 231 ? 6.766 -7.492 12.047 1 95.94 231 GLY A C 1
ATOM 1698 O O . GLY A 1 231 ? 6.289 -7.199 13.141 1 95.94 231 GLY A O 1
ATOM 1699 N N . THR A 1 232 ? 6.332 -7.055 10.875 1 97.31 232 THR A N 1
ATOM 1700 C CA . THR A 1 232 ? 5.266 -6.062 10.82 1 97.31 232 THR A CA 1
ATOM 1701 C C . THR A 1 232 ? 3.932 -6.68 11.234 1 97.31 232 THR A C 1
ATOM 1703 O O . THR A 1 232 ? 3.016 -5.969 11.656 1 97.31 232 THR A O 1
ATOM 1706 N N . VAL A 1 233 ? 3.783 -8.016 11.117 1 98.19 233 VAL A N 1
ATOM 1707 C CA . VAL A 1 233 ? 2.568 -8.688 11.57 1 98.19 233 VAL A CA 1
ATOM 1708 C C . VAL A 1 233 ? 2.432 -8.555 13.078 1 98.19 233 VAL A C 1
ATOM 1710 O O . VAL A 1 233 ? 1.376 -8.156 13.586 1 98.19 233 VAL A O 1
ATOM 1713 N N . ALA A 1 234 ? 3.551 -8.859 13.758 1 98.44 234 ALA A N 1
ATOM 1714 C CA . ALA A 1 234 ? 3.557 -8.703 15.211 1 98.44 234 ALA A CA 1
ATOM 1715 C C . ALA A 1 234 ? 3.34 -7.25 15.609 1 98.44 234 ALA A C 1
ATOM 1717 O O . ALA A 1 234 ? 2.652 -6.965 16.594 1 98.44 234 ALA A O 1
ATOM 1718 N N . LEU A 1 235 ? 3.912 -6.332 14.883 1 98.69 235 LEU A N 1
ATOM 1719 C CA . LEU A 1 235 ? 3.744 -4.906 15.133 1 98.69 235 LEU A CA 1
ATOM 1720 C C . LEU A 1 235 ? 2.271 -4.516 15.086 1 98.69 235 LEU A C 1
ATOM 1722 O O . LEU A 1 235 ? 1.755 -3.916 16.031 1 98.69 235 LEU A O 1
ATOM 1726 N N . SER A 1 236 ? 1.561 -4.848 14.039 1 98.88 236 SER A N 1
ATOM 1727 C CA . SER A 1 236 ? 0.154 -4.496 13.867 1 98.88 236 SER A CA 1
ATOM 1728 C C . SER A 1 236 ? -0.72 -5.195 14.898 1 98.88 236 SER A C 1
ATOM 1730 O O . SER A 1 236 ? -1.664 -4.602 15.422 1 98.88 236 SER A O 1
ATOM 1732 N N . HIS A 1 237 ? -0.404 -6.465 15.125 1 98.75 237 HIS A N 1
ATOM 1733 C CA . HIS A 1 237 ? -1.126 -7.227 16.141 1 98.75 237 HIS A CA 1
ATOM 1734 C C . HIS A 1 237 ? -1.024 -6.555 17.5 1 98.75 237 HIS A C 1
ATOM 1736 O O . HIS A 1 237 ? -2.043 -6.277 18.141 1 98.75 237 HIS A O 1
ATOM 1742 N N . ASP A 1 238 ? 0.244 -6.301 17.938 1 98.81 238 ASP A N 1
ATOM 1743 C CA . ASP A 1 238 ? 0.472 -5.723 19.25 1 98.81 238 ASP A CA 1
ATOM 1744 C C . ASP A 1 238 ? -0.077 -4.297 19.328 1 98.81 238 ASP A C 1
ATOM 1746 O O . ASP A 1 238 ? -0.573 -3.875 20.375 1 98.81 238 ASP A O 1
ATOM 1750 N N . ALA A 1 239 ? 0.003 -3.512 18.25 1 98.88 239 ALA A N 1
ATOM 1751 C CA . ALA A 1 239 ? -0.538 -2.154 18.203 1 98.88 239 ALA A CA 1
ATOM 1752 C C . ALA A 1 239 ? -2.049 -2.16 18.422 1 98.88 239 ALA A C 1
ATOM 1754 O O . ALA A 1 239 ? -2.6 -1.245 19.031 1 98.88 239 ALA A O 1
ATOM 1755 N N . THR A 1 240 ? -2.762 -3.164 17.844 1 98.81 240 THR A N 1
ATOM 1756 C CA . THR A 1 240 ? -4.203 -3.289 18.016 1 98.81 240 THR A CA 1
ATOM 1757 C C . THR A 1 240 ? -4.559 -3.428 19.5 1 98.81 240 THR A C 1
ATOM 1759 O O . THR A 1 240 ? -5.445 -2.73 20 1 98.81 240 THR A O 1
ATOM 1762 N N . ILE A 1 241 ? -3.828 -4.312 20.156 1 98.75 241 ILE A N 1
ATOM 1763 C CA . ILE A 1 241 ? -4.059 -4.539 21.578 1 98.75 241 ILE A CA 1
ATOM 1764 C C . ILE A 1 241 ? -3.805 -3.246 22.359 1 98.75 241 ILE A C 1
ATOM 1766 O O . ILE A 1 241 ? -4.613 -2.85 23.203 1 98.75 241 ILE A O 1
ATOM 1770 N N . LYS A 1 242 ? -2.689 -2.578 22.062 1 98.56 242 LYS A N 1
ATOM 1771 C CA . LYS A 1 242 ? -2.334 -1.339 22.75 1 98.56 242 LYS A CA 1
ATOM 1772 C C . LYS A 1 242 ? -3.371 -0.25 22.484 1 98.56 242 LYS A C 1
ATOM 1774 O O . LYS A 1 242 ? -3.695 0.532 23.391 1 98.56 242 LYS A O 1
ATOM 1779 N N . ALA A 1 243 ? -3.871 -0.118 21.234 1 98.62 243 ALA A N 1
ATOM 1780 C CA . ALA A 1 243 ? -4.895 0.871 20.906 1 98.62 243 ALA A CA 1
ATOM 1781 C C . ALA A 1 243 ? -6.172 0.622 21.719 1 98.62 243 ALA A C 1
ATOM 1783 O O . ALA A 1 243 ? -6.812 1.565 22.188 1 98.62 243 ALA A O 1
ATOM 1784 N N . GLN A 1 244 ? -6.562 -0.693 21.828 1 98.56 244 GLN A N 1
ATOM 1785 C CA . GLN A 1 244 ? -7.734 -1.059 22.609 1 98.56 244 GLN A CA 1
ATOM 1786 C C . GLN A 1 244 ? -7.559 -0.671 24.078 1 98.56 244 GLN A C 1
ATOM 1788 O O . GLN A 1 244 ? -8.516 -0.269 24.75 1 98.56 244 GLN A O 1
ATOM 1793 N N . GLU A 1 245 ? -6.344 -0.789 24.594 1 98.25 245 GLU A N 1
ATOM 1794 C CA . GLU A 1 245 ? -6.039 -0.382 25.953 1 98.25 245 GLU A CA 1
ATOM 1795 C C . GLU A 1 245 ? -6.105 1.135 26.109 1 98.25 245 GLU A C 1
ATOM 1797 O O . GLU A 1 245 ? -6.617 1.642 27.109 1 98.25 245 GLU A O 1
ATOM 1802 N N . MET A 1 246 ? -5.578 1.848 25.156 1 96.94 246 MET A N 1
ATOM 1803 C CA . MET A 1 246 ? -5.508 3.307 25.188 1 96.94 246 MET A CA 1
ATOM 1804 C C . MET A 1 246 ? -6.902 3.92 25.141 1 96.94 246 MET A C 1
ATOM 1806 O O . MET A 1 246 ? -7.16 4.949 25.766 1 96.94 246 MET A O 1
ATOM 1810 N N . ASP A 1 247 ? -7.758 3.33 24.328 1 97.56 247 ASP A N 1
ATOM 1811 C CA . ASP A 1 247 ? -9.133 3.787 24.172 1 97.56 247 ASP A CA 1
ATOM 1812 C C . ASP A 1 247 ? -10.102 2.605 24.078 1 97.56 247 ASP A C 1
ATOM 1814 O O . ASP A 1 247 ? -10.484 2.191 22.984 1 97.56 247 ASP A O 1
ATOM 1818 N N . PRO A 1 248 ? -10.594 2.139 25.188 1 97.75 248 PRO A N 1
ATOM 1819 C CA . PRO A 1 248 ? -11.414 0.928 25.25 1 97.75 248 PRO A CA 1
ATOM 1820 C C . PRO A 1 248 ? -12.734 1.071 24.5 1 97.75 248 PRO A C 1
ATOM 1822 O O . PRO A 1 248 ? -13.367 0.069 24.156 1 97.75 248 PRO A O 1
ATOM 1825 N N . GLU A 1 249 ? -13.148 2.275 24.203 1 97.69 249 GLU A N 1
ATOM 1826 C CA . GLU A 1 249 ? -14.422 2.496 23.516 1 97.69 249 GLU A CA 1
ATOM 1827 C C . GLU A 1 249 ? -14.234 2.584 22 1 97.69 249 GLU A C 1
ATOM 1829 O O . GLU A 1 249 ? -15.211 2.561 21.25 1 97.69 249 GLU A O 1
ATOM 1834 N N . LEU A 1 250 ? -13.031 2.707 21.578 1 98 250 LEU A N 1
ATOM 1835 C CA . LEU A 1 250 ? -12.727 2.832 20.156 1 98 250 LEU A CA 1
ATOM 1836 C C . LEU A 1 250 ? -12.938 1.504 19.438 1 98 250 LEU A C 1
ATOM 1838 O O . LEU A 1 250 ? -12.414 0.473 19.875 1 98 250 LEU A O 1
ATOM 1842 N N . ALA A 1 251 ? -13.781 1.492 18.422 1 98.56 251 ALA A N 1
ATOM 1843 C CA . ALA A 1 251 ? -13.875 0.313 17.562 1 98.56 251 ALA A CA 1
ATOM 1844 C C . ALA A 1 251 ? -12.602 0.128 16.75 1 98.56 251 ALA A C 1
ATOM 1846 O O . ALA A 1 251 ? -12.438 0.745 15.695 1 98.56 251 ALA A O 1
ATOM 1847 N N . VAL A 1 252 ? -11.734 -0.663 17.25 1 98.81 252 VAL A N 1
ATOM 1848 C CA . VAL A 1 252 ? -10.453 -0.914 16.609 1 98.81 252 VAL A CA 1
ATOM 1849 C C . VAL A 1 252 ? -10.164 -2.414 16.594 1 98.81 252 VAL A C 1
ATOM 1851 O O . VAL A 1 252 ? -10.469 -3.123 17.547 1 98.81 252 VAL A O 1
ATOM 1854 N N . ASP A 1 253 ? -9.727 -2.912 15.492 1 98.81 253 ASP A N 1
ATOM 1855 C CA . ASP A 1 253 ? -9.344 -4.312 15.344 1 98.81 253 ASP A CA 1
ATOM 1856 C C . ASP A 1 253 ? -8.164 -4.465 14.391 1 98.81 253 ASP A C 1
ATOM 1858 O O . ASP A 1 253 ? -7.859 -3.551 13.625 1 98.81 253 ASP A O 1
ATOM 1862 N N . GLY A 1 254 ? -7.496 -5.598 14.492 1 98.5 254 GLY A N 1
ATOM 1863 C CA . GLY A 1 254 ? -6.305 -5.914 13.719 1 98.5 254 GLY A CA 1
ATOM 1864 C C . GLY A 1 254 ? -5.586 -7.156 14.219 1 98.5 254 GLY A C 1
ATOM 1865 O O . GLY A 1 254 ? -5.98 -7.75 15.227 1 98.5 254 GLY A O 1
ATOM 1866 N N . GLU A 1 255 ? -4.512 -7.586 13.664 1 98.44 255 GLU A N 1
ATOM 1867 C CA . GLU A 1 255 ? -4.082 -7.113 12.359 1 98.44 255 GLU A CA 1
ATOM 1868 C C . GLU A 1 255 ? -4.973 -7.668 11.25 1 98.44 255 GLU A C 1
ATOM 1870 O O . GLU A 1 255 ? -5.418 -8.812 11.32 1 98.44 255 GLU A O 1
ATOM 1875 N N . LEU A 1 256 ? -5.301 -6.848 10.25 1 98.62 256 LEU A N 1
ATOM 1876 C CA . LEU A 1 256 ? -6.223 -7.211 9.18 1 98.62 256 LEU A CA 1
ATOM 1877 C C . LEU A 1 256 ? -5.625 -6.879 7.816 1 98.62 256 LEU A C 1
ATOM 1879 O O . LEU A 1 256 ? -5.023 -5.82 7.641 1 98.62 256 LEU A O 1
ATOM 1883 N N . GLN A 1 257 ? -5.762 -7.816 6.871 1 98.06 257 GLN A N 1
ATOM 1884 C CA . GLN A 1 257 ? -5.566 -7.434 5.477 1 98.06 257 GLN A CA 1
ATOM 1885 C C . GLN A 1 257 ? -6.637 -6.445 5.02 1 98.06 257 GLN A C 1
ATOM 1887 O O . GLN A 1 257 ? -7.73 -6.406 5.586 1 98.06 257 GLN A O 1
ATOM 1892 N N . PHE A 1 258 ? -6.312 -5.668 4.016 1 98.75 258 PHE A N 1
ATOM 1893 C CA . PHE A 1 258 ? -7.219 -4.602 3.598 1 98.75 258 PHE A CA 1
ATOM 1894 C C . PHE A 1 258 ? -8.57 -5.172 3.186 1 98.75 258 PHE A C 1
ATOM 1896 O O . PHE A 1 258 ? -9.617 -4.613 3.521 1 98.75 258 PHE A O 1
ATOM 1903 N N . ASP A 1 259 ? -8.594 -6.289 2.412 1 97.31 259 ASP A N 1
ATOM 1904 C CA . ASP A 1 259 ? -9.859 -6.863 1.962 1 97.31 259 ASP A CA 1
ATOM 1905 C C . ASP A 1 259 ? -10.68 -7.375 3.143 1 97.31 259 ASP A C 1
ATOM 1907 O O . ASP A 1 259 ? -11.906 -7.215 3.168 1 97.31 259 ASP A O 1
ATOM 1911 N N . ALA A 1 260 ? -10.047 -7.961 4.129 1 97.44 260 ALA A N 1
ATOM 1912 C CA . ALA A 1 260 ? -10.75 -8.391 5.332 1 97.44 260 ALA A CA 1
ATOM 1913 C C . ALA A 1 260 ? -11.32 -7.199 6.098 1 97.44 260 ALA A C 1
ATOM 1915 O O . ALA A 1 260 ? -12.359 -7.309 6.746 1 97.44 260 ALA A O 1
ATOM 1916 N N . ALA A 1 261 ? -10.656 -6.043 6.027 1 98.69 261 ALA A N 1
ATOM 1917 C CA . ALA A 1 261 ? -11.078 -4.832 6.734 1 98.69 261 ALA A CA 1
ATOM 1918 C C . ALA A 1 261 ? -12.328 -4.234 6.098 1 98.69 261 ALA A C 1
ATOM 1920 O O . ALA A 1 261 ? -13.188 -3.688 6.797 1 98.69 261 ALA A O 1
ATOM 1921 N N . VAL A 1 262 ? -12.516 -4.387 4.77 1 98.38 262 VAL A N 1
ATOM 1922 C CA . VAL A 1 262 ? -13.523 -3.549 4.129 1 98.38 262 VAL A CA 1
ATOM 1923 C C . VAL A 1 262 ? -14.625 -4.426 3.537 1 98.38 262 VAL A C 1
ATOM 1925 O O . VAL A 1 262 ? -15.719 -3.938 3.219 1 98.38 262 VAL A O 1
ATOM 1928 N N . ALA A 1 263 ? -14.359 -5.699 3.26 1 96.69 263 ALA A N 1
ATOM 1929 C CA . ALA A 1 263 ? -15.328 -6.562 2.594 1 96.69 263 ALA A CA 1
ATOM 1930 C C . ALA A 1 263 ? -16.016 -7.492 3.592 1 96.69 263 ALA A C 1
ATOM 1932 O O . ALA A 1 263 ? -15.391 -8.414 4.121 1 96.69 263 ALA A O 1
ATOM 1933 N N . PRO A 1 264 ? -17.312 -7.332 3.818 1 96.5 264 PRO A N 1
ATOM 1934 C CA . PRO A 1 264 ? -18.016 -8.164 4.797 1 96.5 264 PRO A CA 1
ATOM 1935 C C . PRO A 1 264 ? -17.891 -9.656 4.504 1 96.5 264 PRO A C 1
ATOM 1937 O O . PRO A 1 264 ? -17.734 -10.461 5.43 1 96.5 264 PRO A O 1
ATOM 1940 N N . GLU A 1 265 ? -17.922 -10.039 3.238 1 92.19 265 GLU A N 1
ATOM 1941 C CA . GLU A 1 265 ? -17.875 -11.453 2.871 1 92.19 265 GLU A CA 1
ATOM 1942 C C . GLU A 1 265 ? -16.516 -12.07 3.217 1 92.19 265 GLU A C 1
ATOM 1944 O O . GLU A 1 265 ? -16.438 -13.25 3.566 1 92.19 265 GLU A O 1
ATOM 1949 N N . VAL A 1 266 ? -15.453 -11.297 3.09 1 93.25 266 VAL A N 1
ATOM 1950 C CA . VAL A 1 266 ? -14.125 -11.773 3.451 1 93.25 266 VAL A CA 1
ATOM 1951 C C . VAL A 1 266 ? -13.992 -11.836 4.969 1 93.25 266 VAL A C 1
ATOM 1953 O O . VAL A 1 266 ? -13.469 -12.812 5.516 1 93.25 266 VAL A O 1
ATOM 1956 N N . ALA A 1 267 ? -14.5 -10.789 5.605 1 95.75 267 ALA A N 1
ATOM 1957 C CA . ALA A 1 267 ? -14.438 -10.719 7.062 1 95.75 267 ALA A CA 1
ATOM 1958 C C . ALA A 1 267 ? -15.156 -11.898 7.707 1 95.75 267 ALA A C 1
ATOM 1960 O O . ALA A 1 267 ? -14.703 -12.43 8.719 1 95.75 267 ALA A O 1
ATOM 1961 N N . GLN A 1 268 ? -16.266 -12.336 7.172 1 92.88 268 GLN A N 1
ATOM 1962 C CA . GLN A 1 268 ? -17.062 -13.43 7.715 1 92.88 268 GLN A CA 1
ATOM 1963 C C . GLN A 1 268 ? -16.266 -14.734 7.707 1 92.88 268 GLN A C 1
ATOM 1965 O O . GLN A 1 268 ? -16.5 -15.602 8.555 1 92.88 268 GLN A O 1
ATOM 1970 N N . VAL A 1 269 ? -15.359 -14.805 6.828 1 88.31 269 VAL A N 1
ATOM 1971 C CA . VAL A 1 269 ? -14.57 -16.031 6.699 1 88.31 269 VAL A CA 1
ATOM 1972 C C . VAL A 1 269 ? -13.312 -15.922 7.555 1 88.31 269 VAL A C 1
ATOM 1974 O O . VAL A 1 269 ? -12.938 -16.875 8.242 1 88.31 269 VAL A O 1
ATOM 1977 N N . LYS A 1 270 ? -12.695 -14.75 7.562 1 90.44 270 LYS A N 1
ATOM 1978 C CA . LYS A 1 270 ? -11.352 -14.641 8.125 1 90.44 270 LYS A CA 1
ATOM 1979 C C . LYS A 1 270 ? -11.391 -14.062 9.531 1 90.44 270 LYS A C 1
ATOM 1981 O O . LYS A 1 270 ? -10.445 -14.219 10.305 1 90.44 270 LYS A O 1
ATOM 1986 N N . CYS A 1 271 ? -12.375 -13.297 9.852 1 92.75 271 CYS A N 1
ATOM 1987 C CA . CYS A 1 271 ? -12.406 -12.531 11.086 1 92.75 271 CYS A CA 1
ATOM 1988 C C . CYS A 1 271 ? -13.797 -12.57 11.719 1 92.75 271 CYS A C 1
ATOM 1990 O O . CYS A 1 271 ? -14.367 -11.523 12.031 1 92.75 271 CYS A O 1
ATOM 1992 N N . LYS A 1 272 ? -14.273 -13.719 12.016 1 90 272 LYS A N 1
ATOM 1993 C CA . LYS A 1 272 ? -15.617 -13.844 12.562 1 90 272 LYS A CA 1
ATOM 1994 C C . LYS A 1 272 ? -15.742 -13.125 13.898 1 90 272 LYS A C 1
ATOM 1996 O O . LYS A 1 272 ? -14.836 -13.203 14.734 1 90 272 LYS A O 1
ATOM 2001 N N . GLY A 1 273 ? -16.812 -12.297 14.047 1 90.94 273 GLY A N 1
ATOM 2002 C CA . GLY A 1 273 ? -17.109 -11.68 15.328 1 90.94 273 GLY A CA 1
ATOM 2003 C C . GLY A 1 273 ? -16.5 -10.297 15.484 1 90.94 273 GLY A C 1
ATOM 2004 O O . GLY A 1 273 ? -16.781 -9.602 16.469 1 90.94 273 GLY A O 1
ATOM 2005 N N . SER A 1 274 ? -15.688 -9.836 14.617 1 95.12 274 SER A N 1
ATOM 2006 C CA . SER A 1 274 ? -15.062 -8.523 14.711 1 95.12 274 SER A CA 1
ATOM 2007 C C . SER A 1 274 ? -16.094 -7.406 14.508 1 95.12 274 SER A C 1
ATOM 2009 O O . SER A 1 274 ? -16.953 -7.504 13.641 1 95.12 274 SER A O 1
ATOM 2011 N N . LYS A 1 275 ? -15.977 -6.379 15.297 1 94.94 275 LYS A N 1
ATOM 2012 C CA . LYS A 1 275 ? -16.844 -5.211 15.156 1 94.94 275 LYS A CA 1
ATOM 2013 C C . LYS A 1 275 ? -16.281 -4.23 14.125 1 94.94 275 LYS A C 1
ATOM 2015 O O . LYS A 1 275 ? -16.922 -3.219 13.812 1 94.94 275 LYS A O 1
ATOM 2020 N N . VAL A 1 276 ? -15.164 -4.496 13.57 1 98.56 276 VAL A N 1
ATOM 2021 C CA . VAL A 1 276 ? -14.461 -3.576 12.68 1 98.56 276 VAL A CA 1
ATOM 2022 C C . VAL A 1 276 ? -14.289 -4.215 11.305 1 98.56 276 VAL A C 1
ATOM 2024 O O . VAL A 1 276 ? -14.57 -3.582 10.281 1 98.56 276 VAL A O 1
ATOM 2027 N N . ALA A 1 277 ? -13.898 -5.551 11.25 1 98.31 277 ALA A N 1
ATOM 2028 C CA . ALA A 1 277 ? -13.625 -6.238 9.992 1 98.31 277 ALA A CA 1
ATOM 2029 C C . ALA A 1 277 ? -14.844 -6.223 9.078 1 98.31 277 ALA A C 1
ATOM 2031 O O . ALA A 1 277 ? -15.977 -6.418 9.531 1 98.31 277 ALA A O 1
ATOM 2032 N N . GLY A 1 278 ? -14.648 -5.918 7.84 1 98.06 278 GLY A N 1
ATOM 2033 C CA . GLY A 1 278 ? -15.711 -5.898 6.844 1 98.06 278 GLY A CA 1
ATOM 2034 C C . GLY A 1 278 ? -16.406 -4.559 6.742 1 98.06 278 GLY A C 1
ATOM 2035 O O . GLY A 1 278 ? -17.172 -4.32 5.805 1 98.06 278 GLY A O 1
ATOM 2036 N N . GLN A 1 279 ? -16.094 -3.639 7.656 1 97.81 279 GLN A N 1
ATOM 2037 C CA . GLN A 1 279 ? -16.812 -2.367 7.648 1 97.81 279 GLN A CA 1
ATOM 2038 C C . GLN A 1 279 ? -15.898 -1.219 8.07 1 97.81 279 GLN A C 1
ATOM 2040 O O . GLN A 1 279 ? -16.375 -0.168 8.508 1 97.81 279 GLN A O 1
ATOM 2045 N N . ALA A 1 280 ? -14.625 -1.441 8.016 1 98.81 280 ALA A N 1
ATOM 2046 C CA . ALA A 1 280 ? -13.656 -0.431 8.438 1 98.81 280 ALA A CA 1
ATOM 2047 C C . ALA A 1 280 ? -13.711 0.793 7.527 1 98.81 280 ALA A C 1
ATOM 2049 O O . ALA A 1 280 ? -13.984 0.675 6.332 1 98.81 280 ALA A O 1
ATOM 2050 N N . ASN A 1 281 ? -13.477 1.956 8.148 1 98.75 281 ASN A N 1
ATOM 2051 C CA . ASN A 1 281 ? -13.438 3.201 7.387 1 98.75 281 ASN A CA 1
ATOM 2052 C C . ASN A 1 281 ? -12.242 4.062 7.789 1 98.75 281 ASN A C 1
ATOM 2054 O O . ASN A 1 281 ? -12.102 5.195 7.32 1 98.75 281 ASN A O 1
ATOM 2058 N N . THR A 1 282 ? -11.5 3.615 8.656 1 98.94 282 THR A N 1
ATOM 2059 C CA . THR A 1 282 ? -10.258 4.215 9.125 1 98.94 282 THR A CA 1
ATOM 2060 C C . THR A 1 282 ? -9.133 3.188 9.133 1 98.94 282 THR A C 1
ATOM 2062 O O . THR A 1 282 ? -9.258 2.123 9.742 1 98.94 282 THR A O 1
ATOM 2065 N N . PHE A 1 283 ? -8.07 3.449 8.43 1 99 283 PHE A N 1
ATOM 2066 C CA . PHE A 1 283 ? -7.047 2.451 8.148 1 99 283 PHE A CA 1
ATOM 2067 C C . PHE A 1 283 ? -5.684 2.922 8.641 1 99 283 PHE A C 1
ATOM 2069 O O . PHE A 1 283 ? -5.242 4.023 8.305 1 99 283 PHE A O 1
ATOM 2076 N N . ILE A 1 284 ? -5.004 2.104 9.414 1 99 284 ILE A N 1
ATOM 2077 C CA . ILE A 1 284 ? -3.695 2.404 9.977 1 99 284 ILE A CA 1
ATOM 2078 C C . ILE A 1 284 ? -2.631 1.534 9.312 1 99 284 ILE A C 1
ATOM 2080 O O . ILE A 1 284 ? -2.686 0.305 9.398 1 99 284 ILE A O 1
ATOM 2084 N N . PHE A 1 285 ? -1.688 2.133 8.656 1 98.94 285 PHE A N 1
ATOM 2085 C CA . PHE A 1 285 ? -0.657 1.422 7.906 1 98.94 285 PHE A CA 1
ATOM 2086 C C . PHE A 1 285 ? 0.568 1.175 8.781 1 98.94 285 PHE A C 1
ATOM 2088 O O . PHE A 1 285 ? 0.96 2.037 9.57 1 98.94 285 PHE A O 1
ATOM 2095 N N . PRO A 1 286 ? 1.269 0.109 8.641 1 98.62 286 PRO A N 1
ATOM 2096 C CA . PRO A 1 286 ? 2.383 -0.251 9.516 1 98.62 286 PRO A CA 1
ATOM 2097 C C . PRO A 1 286 ? 3.709 0.355 9.07 1 98.62 286 PRO A C 1
ATOM 2099 O O . PRO A 1 286 ? 4.715 0.243 9.773 1 98.62 286 PRO A O 1
ATOM 2102 N N . CYS A 1 287 ? 3.74 0.994 7.895 1 98.25 287 CYS A N 1
ATOM 2103 C CA . CYS A 1 287 ? 4.949 1.649 7.41 1 98.25 287 CYS A CA 1
ATOM 2104 C C . CYS A 1 287 ? 4.621 2.666 6.324 1 98.25 287 CYS A C 1
ATOM 2106 O O . CYS A 1 287 ? 3.529 2.637 5.75 1 98.25 287 CYS A O 1
ATOM 2108 N N . ILE A 1 288 ? 5.539 3.488 5.996 1 97.94 288 ILE A N 1
ATOM 2109 C CA . ILE A 1 288 ? 5.305 4.641 5.133 1 97.94 288 ILE A CA 1
ATOM 2110 C C . ILE A 1 288 ? 5.031 4.168 3.705 1 97.94 288 ILE A C 1
ATOM 2112 O O . ILE A 1 288 ? 4.207 4.758 2.998 1 97.94 288 ILE A O 1
ATOM 2116 N N . GLU A 1 289 ? 5.719 3.094 3.238 1 98.44 289 GLU A N 1
ATOM 2117 C CA . GLU A 1 289 ? 5.512 2.615 1.873 1 98.44 289 GLU A CA 1
ATOM 2118 C C . GLU A 1 289 ? 4.062 2.195 1.649 1 98.44 289 GLU A C 1
ATOM 2120 O O . GLU A 1 289 ? 3.439 2.594 0.663 1 98.44 289 GLU A O 1
ATOM 2125 N N . ALA A 1 290 ? 3.57 1.438 2.623 1 98.75 290 ALA A N 1
ATOM 2126 C CA . ALA A 1 290 ? 2.191 0.969 2.523 1 98.75 290 ALA A CA 1
ATOM 2127 C C . ALA A 1 290 ? 1.21 2.137 2.582 1 98.75 290 ALA A C 1
ATOM 2129 O O . ALA A 1 290 ? 0.25 2.188 1.809 1 98.75 290 ALA A O 1
ATOM 2130 N N . GLY A 1 291 ? 1.501 3.047 3.467 1 98.69 291 GLY A N 1
ATOM 2131 C CA . GLY A 1 291 ? 0.605 4.184 3.617 1 98.69 291 GLY A CA 1
ATOM 2132 C C . GLY A 1 291 ? 0.625 5.121 2.426 1 98.69 291 GLY A C 1
ATOM 2133 O O . GLY A 1 291 ? -0.424 5.434 1.857 1 98.69 291 GLY A O 1
ATOM 2134 N N . ASN A 1 292 ? 1.816 5.59 2.049 1 98.06 292 ASN A N 1
ATOM 2135 C CA . ASN A 1 292 ? 1.973 6.547 0.959 1 98.06 292 ASN A CA 1
ATOM 2136 C C . ASN A 1 292 ? 1.449 5.984 -0.359 1 98.06 292 ASN A C 1
ATOM 2138 O O . ASN A 1 292 ? 0.664 6.633 -1.049 1 98.06 292 ASN A O 1
ATOM 2142 N N . ILE A 1 293 ? 1.854 4.742 -0.657 1 98.75 293 ILE A N 1
ATOM 2143 C CA . ILE A 1 293 ? 1.42 4.125 -1.904 1 98.75 293 ILE A CA 1
ATOM 2144 C C . ILE A 1 293 ? -0.075 3.818 -1.838 1 98.75 293 ILE A C 1
ATOM 2146 O O . ILE A 1 293 ? -0.803 4.035 -2.809 1 98.75 293 ILE A O 1
ATOM 2150 N N . GLY A 1 294 ? -0.515 3.395 -0.669 1 98.81 294 GLY A N 1
ATOM 2151 C CA . GLY A 1 294 ? -1.902 3 -0.481 1 98.81 294 GLY A CA 1
ATOM 2152 C C . GLY A 1 294 ? -2.881 4.137 -0.712 1 98.81 294 GLY A C 1
ATOM 2153 O O . GLY A 1 294 ? -3.846 3.988 -1.465 1 98.81 294 GLY A O 1
ATOM 2154 N N . TYR A 1 295 ? -2.67 5.312 -0.04 1 98.62 295 TYR A N 1
ATOM 2155 C CA . TYR A 1 295 ? -3.645 6.387 -0.202 1 98.62 295 TYR A CA 1
ATOM 2156 C C . TYR A 1 295 ? -3.627 6.93 -1.626 1 98.62 295 TYR A C 1
ATOM 2158 O O . TYR A 1 295 ? -4.66 7.355 -2.146 1 98.62 295 TYR A O 1
ATOM 2166 N N . LYS A 1 296 ? -2.457 6.863 -2.279 1 98.62 296 LYS A N 1
ATOM 2167 C CA . LYS A 1 296 ? -2.365 7.355 -3.65 1 98.62 296 LYS A CA 1
ATOM 2168 C C . LYS A 1 296 ? -3.061 6.406 -4.621 1 98.62 296 LYS A C 1
ATOM 2170 O O . LYS A 1 296 ? -3.621 6.84 -5.629 1 98.62 296 LYS A O 1
ATOM 2175 N N . ILE A 1 297 ? -3.02 5.055 -4.352 1 98.88 297 ILE A N 1
ATOM 2176 C CA . ILE A 1 297 ? -3.793 4.105 -5.145 1 98.88 297 ILE A CA 1
ATOM 2177 C C . ILE A 1 297 ? -5.285 4.391 -4.98 1 98.88 297 ILE A C 1
ATOM 2179 O O . ILE A 1 297 ? -6.027 4.43 -5.965 1 98.88 297 ILE A O 1
ATOM 2183 N N . ALA A 1 298 ? -5.742 4.641 -3.705 1 98.69 298 ALA A N 1
ATOM 2184 C CA . ALA A 1 298 ? -7.141 4.984 -3.461 1 98.69 298 ALA A CA 1
ATOM 2185 C C . ALA A 1 298 ? -7.539 6.242 -4.227 1 98.69 298 ALA A C 1
ATOM 2187 O O . ALA A 1 298 ? -8.633 6.316 -4.785 1 98.69 298 ALA A O 1
ATOM 2188 N N . GLN A 1 299 ? -6.613 7.18 -4.266 1 97.44 299 GLN A N 1
ATOM 2189 C CA . GLN A 1 299 ? -6.863 8.445 -4.945 1 97.44 299 GLN A CA 1
ATOM 2190 C C . GLN A 1 299 ? -6.895 8.266 -6.461 1 97.44 299 GLN A C 1
ATOM 2192 O O . GLN A 1 299 ? -7.855 8.664 -7.121 1 97.44 299 GLN A O 1
ATOM 2197 N N . ARG A 1 300 ? -5.906 7.645 -7.027 1 97.81 300 ARG A N 1
ATOM 2198 C CA . ARG A 1 300 ? -5.688 7.656 -8.469 1 97.81 300 ARG A CA 1
ATOM 2199 C C . ARG A 1 300 ? -6.492 6.559 -9.156 1 97.81 300 ARG A C 1
ATOM 2201 O O . ARG A 1 300 ? -7.004 6.754 -10.258 1 97.81 300 ARG A O 1
ATOM 2208 N N . LEU A 1 301 ? -6.602 5.371 -8.516 1 97.81 301 LEU A N 1
ATOM 2209 C CA . LEU A 1 301 ? -7.34 4.27 -9.117 1 97.81 301 LEU A CA 1
ATOM 2210 C C . LEU A 1 301 ? -8.758 4.191 -8.562 1 97.81 301 LEU A C 1
ATOM 2212 O O . LEU A 1 301 ? -9.68 3.76 -9.25 1 97.81 301 LEU A O 1
ATOM 2216 N N . GLY A 1 302 ? -8.945 4.625 -7.289 1 97.12 302 GLY A N 1
ATOM 2217 C CA . GLY A 1 302 ? -10.242 4.516 -6.637 1 97.12 302 GLY A CA 1
ATOM 2218 C C . GLY A 1 302 ? -11.125 5.727 -6.863 1 97.12 302 GLY A C 1
ATOM 2219 O O . GLY A 1 302 ? -12.328 5.688 -6.566 1 97.12 302 GLY A O 1
ATOM 2220 N N . GLY A 1 303 ? -10.484 6.852 -7.277 1 96.12 303 GLY A N 1
ATOM 2221 C CA . GLY A 1 303 ? -11.25 8.055 -7.562 1 96.12 303 GLY A CA 1
ATOM 2222 C C . GLY A 1 303 ? -11.531 8.891 -6.328 1 96.12 303 GLY A C 1
ATOM 2223 O O . GLY A 1 303 ? -12.375 9.789 -6.359 1 96.12 303 GLY A O 1
ATOM 2224 N N . TYR A 1 304 ? -10.922 8.641 -5.258 1 96.88 304 TYR A N 1
ATOM 2225 C CA . TYR A 1 304 ? -11.094 9.43 -4.043 1 96.88 304 TYR A CA 1
ATOM 2226 C C . TYR A 1 304 ? -10.32 10.742 -4.137 1 96.88 304 TYR A C 1
ATOM 2228 O O . TYR A 1 304 ? -9.203 10.773 -4.652 1 96.88 304 TYR A O 1
ATOM 2236 N N . ALA A 1 305 ? -10.938 11.828 -3.666 1 95 305 ALA A N 1
ATOM 2237 C CA . ALA A 1 305 ? -10.148 13.016 -3.336 1 95 305 ALA A CA 1
ATOM 2238 C C . ALA A 1 305 ? -9.398 12.828 -2.021 1 95 305 ALA A C 1
ATOM 2240 O O . ALA A 1 305 ? -9.922 12.242 -1.076 1 95 305 ALA A O 1
ATOM 2241 N N . ALA A 1 306 ? -8.234 13.281 -2.008 1 95.25 306 ALA A N 1
ATOM 2242 C CA . ALA A 1 306 ? -7.414 13.109 -0.811 1 95.25 306 ALA A CA 1
ATOM 2243 C C . ALA A 1 306 ? -7.016 14.453 -0.217 1 95.25 306 ALA A C 1
ATOM 2245 O O . ALA A 1 306 ? -6.562 15.352 -0.937 1 95.25 306 ALA A O 1
ATOM 2246 N N . TYR A 1 307 ? -7.195 14.641 1.068 1 95.19 307 TYR A N 1
ATOM 2247 C CA . TYR A 1 307 ? -6.852 15.867 1.775 1 95.19 307 TYR A CA 1
ATOM 2248 C C . TYR A 1 307 ? -5.867 15.586 2.906 1 95.19 307 TYR A C 1
ATOM 2250 O O . TYR A 1 307 ? -6.172 14.828 3.828 1 95.19 307 TYR A O 1
ATOM 2258 N N . GLY A 1 308 ? -4.77 16.156 2.906 1 94.69 308 GLY A N 1
ATOM 2259 C CA . GLY A 1 308 ? -3.682 15.992 3.859 1 94.69 308 GLY A CA 1
ATOM 2260 C C . GLY A 1 308 ? -2.33 16.391 3.299 1 94.69 308 GLY A C 1
ATOM 2261 O O . GLY A 1 308 ? -2.252 17 2.229 1 94.69 308 GLY A O 1
ATOM 2262 N N . PRO A 1 309 ? -1.362 16.016 3.984 1 95.81 309 PRO A N 1
ATOM 2263 C CA . PRO A 1 309 ? -1.367 15.328 5.281 1 95.81 309 PRO A CA 1
ATOM 2264 C C . PRO A 1 309 ? -1.875 16.219 6.414 1 95.81 309 PRO A C 1
ATOM 2266 O O . PRO A 1 309 ? -1.579 17.422 6.441 1 95.81 309 PRO A O 1
ATOM 2269 N N . ILE A 1 310 ? -2.688 15.695 7.238 1 97 310 ILE A N 1
ATOM 2270 C CA . ILE A 1 310 ? -3.1 16.312 8.492 1 97 310 ILE A CA 1
ATOM 2271 C C . ILE A 1 310 ? -2.221 15.812 9.633 1 97 310 ILE A C 1
ATOM 2273 O O . ILE A 1 310 ? -2.254 14.633 9.977 1 97 310 ILE A O 1
ATOM 2277 N N . LEU A 1 311 ? -1.446 16.672 10.164 1 97.31 311 LEU A N 1
ATOM 2278 C CA . LEU A 1 311 ? -0.527 16.25 11.219 1 97.31 311 LEU A CA 1
ATOM 2279 C C . LEU A 1 311 ? -1.277 16 12.523 1 97.31 311 LEU A C 1
ATOM 2281 O O . LEU A 1 311 ? -2.219 16.719 12.852 1 97.31 311 LEU A O 1
ATOM 2285 N N . GLN A 1 312 ? -0.872 14.992 13.211 1 96.62 312 GLN A N 1
ATOM 2286 C CA . GLN A 1 312 ? -1.523 14.555 14.438 1 96.62 312 GLN A CA 1
ATOM 2287 C C . GLN A 1 312 ? -0.533 14.508 15.602 1 96.62 312 GLN A C 1
ATOM 2289 O O . GLN A 1 312 ? 0.661 14.281 15.398 1 96.62 312 GLN A O 1
ATOM 2294 N N . GLY A 1 313 ? -0.992 14.734 16.766 1 95.62 313 GLY A N 1
ATOM 2295 C CA . GLY A 1 313 ? -0.191 14.547 17.953 1 95.62 313 GLY A CA 1
ATOM 2296 C C . GLY A 1 313 ? 0.444 15.828 18.469 1 95.62 313 GLY A C 1
ATOM 2297 O O . GLY A 1 313 ? 1.007 15.859 19.562 1 95.62 313 GLY A O 1
ATOM 2298 N N . LEU A 1 314 ? 0.35 16.938 17.781 1 96.69 314 LEU A N 1
ATOM 2299 C CA . LEU A 1 314 ? 0.947 18.203 18.188 1 96.69 314 LEU A CA 1
ATOM 2300 C C . LEU A 1 314 ? 0.03 18.953 19.141 1 96.69 314 LEU A C 1
ATOM 2302 O O . LEU A 1 314 ? -1.19 18.781 19.109 1 96.69 314 LEU A O 1
ATOM 2306 N N . ASN A 1 315 ? 0.545 19.828 19.922 1 96.31 315 ASN A N 1
ATOM 2307 C CA . ASN A 1 315 ? -0.189 20.609 20.922 1 96.31 315 ASN A CA 1
ATOM 2308 C C . ASN A 1 315 ? -0.905 21.797 20.281 1 96.31 315 ASN A C 1
ATOM 2310 O O . ASN A 1 315 ? -1.653 22.516 20.953 1 96.31 315 ASN A O 1
ATOM 2314 N N . ALA A 1 316 ? -0.704 22.016 19.016 1 96.75 316 ALA A N 1
ATOM 2315 C CA . ALA A 1 316 ? -1.376 23.047 18.234 1 96.75 316 ALA A CA 1
ATOM 2316 C C . ALA A 1 316 ? -1.598 22.562 16.797 1 96.75 316 ALA A C 1
ATOM 2318 O O . ALA A 1 316 ? -0.85 21.734 16.297 1 96.75 316 ALA A O 1
ATOM 2319 N N . PRO A 1 317 ? -2.66 23.062 16.172 1 97.19 317 PRO A N 1
ATOM 2320 C CA . PRO A 1 317 ? -2.924 22.672 14.781 1 97.19 317 PRO A CA 1
ATOM 2321 C C . PRO A 1 317 ? -1.905 23.25 13.805 1 97.19 317 PRO A C 1
ATOM 2323 O O . PRO A 1 317 ? -1.971 24.438 13.469 1 97.19 317 PRO A O 1
ATOM 2326 N N . ILE A 1 318 ? -1.002 22.5 13.398 1 97.94 318 ILE A N 1
ATOM 2327 C CA . ILE A 1 318 ? 0.016 22.844 12.406 1 97.94 318 ILE A CA 1
ATOM 2328 C C . ILE A 1 318 ? 0.026 21.797 11.297 1 97.94 318 ILE A C 1
ATOM 2330 O O . ILE A 1 318 ? 0.115 20.594 11.57 1 97.94 318 ILE A O 1
ATOM 2334 N N . ASN A 1 319 ? -0.163 22.188 10.102 1 97.81 319 ASN A N 1
ATOM 2335 C CA . ASN A 1 319 ? -0.174 21.25 8.992 1 97.81 319 ASN A CA 1
ATOM 2336 C C . ASN A 1 319 ? 0.729 21.719 7.852 1 97.81 319 ASN A C 1
ATOM 2338 O O . ASN A 1 319 ? 1.106 22.891 7.797 1 97.81 319 ASN A O 1
ATOM 2342 N N . ASP A 1 320 ? 1.112 20.781 7.102 1 93.31 320 ASP A N 1
ATOM 2343 C CA . ASP A 1 320 ? 2.025 21 5.98 1 93.31 320 ASP A CA 1
ATOM 2344 C C . ASP A 1 320 ? 1.295 20.875 4.645 1 93.31 320 ASP A C 1
ATOM 2346 O O . ASP A 1 320 ? 0.302 20.141 4.539 1 93.31 320 ASP A O 1
ATOM 2350 N N . LEU A 1 321 ? 1.73 21.641 3.654 1 93.06 321 LEU A N 1
ATOM 2351 C CA . LEU A 1 321 ? 1.274 21.516 2.273 1 93.06 321 LEU A CA 1
ATOM 2352 C C . LEU A 1 321 ? 2.312 20.812 1.419 1 93.06 321 LEU A C 1
ATOM 2354 O O . LEU A 1 321 ? 3.508 20.844 1.719 1 93.06 321 LEU A O 1
ATOM 2358 N N . SER A 1 322 ? 1.771 20.109 0.402 1 86.38 322 SER A N 1
ATOM 2359 C CA . SER A 1 322 ? 2.693 19.594 -0.607 1 86.38 322 SER A CA 1
ATOM 2360 C C . SER A 1 322 ? 3.221 20.719 -1.492 1 86.38 322 SER A C 1
ATOM 2362 O O . SER A 1 322 ? 2.484 21.656 -1.83 1 86.38 322 SER A O 1
ATOM 2364 N N . ARG A 1 323 ? 4.438 20.609 -1.953 1 80.19 323 ARG A N 1
ATOM 2365 C CA . ARG A 1 323 ? 5.031 21.609 -2.824 1 80.19 323 ARG A CA 1
ATOM 2366 C C . ARG A 1 323 ? 4.242 21.75 -4.121 1 80.19 323 ARG A C 1
ATOM 2368 O O . ARG A 1 323 ? 4.316 22.781 -4.793 1 80.19 323 ARG A O 1
ATOM 2375 N N . GLY A 1 324 ? 3.471 20.781 -4.457 1 81.62 324 GLY A N 1
ATOM 2376 C CA . GLY A 1 324 ? 2.684 20.797 -5.68 1 81.62 324 GLY A CA 1
ATOM 2377 C C . GLY A 1 324 ? 1.24 21.203 -5.453 1 81.62 324 GLY A C 1
ATOM 2378 O O . GLY A 1 324 ? 0.402 21.047 -6.344 1 81.62 324 GLY A O 1
ATOM 2379 N N . CYS A 1 325 ? 0.969 21.75 -4.32 1 88.75 325 CYS A N 1
ATOM 2380 C CA . CYS A 1 325 ? -0.405 22.125 -4.008 1 88.75 325 CYS A CA 1
ATOM 2381 C C . CYS A 1 325 ? -0.866 23.281 -4.891 1 88.75 325 CYS A C 1
ATOM 2383 O O . CYS A 1 325 ? -0.045 24.047 -5.395 1 88.75 325 CYS A O 1
ATOM 2385 N N . ASN A 1 326 ? -2.162 23.375 -5.125 1 92.75 326 ASN A N 1
ATOM 2386 C CA . ASN A 1 326 ? -2.781 24.531 -5.766 1 92.75 326 ASN A CA 1
ATOM 2387 C C . ASN A 1 326 ? -3.6 25.344 -4.773 1 92.75 326 ASN A C 1
ATOM 2389 O O . ASN A 1 326 ? -3.691 25 -3.598 1 92.75 326 ASN A O 1
ATOM 2393 N N . ALA A 1 327 ? -4.129 26.453 -5.219 1 97.06 327 ALA A N 1
ATOM 2394 C CA . ALA A 1 327 ? -4.82 27.391 -4.332 1 97.06 327 ALA A CA 1
ATOM 2395 C C . ALA A 1 327 ? -6.035 26.734 -3.682 1 97.06 327 ALA A C 1
ATOM 2397 O O . ALA A 1 327 ? -6.352 27.016 -2.523 1 97.06 327 ALA A O 1
ATOM 2398 N N . ASP A 1 328 ? -6.703 25.922 -4.41 1 96.06 328 ASP A N 1
ATOM 2399 C CA . ASP A 1 328 ? -7.871 25.25 -3.871 1 96.06 328 ASP A CA 1
ATOM 2400 C C . ASP A 1 328 ? -7.48 24.297 -2.738 1 96.06 328 ASP A C 1
ATOM 2402 O O . ASP A 1 328 ? -8.18 24.203 -1.725 1 96.06 328 ASP A O 1
ATOM 2406 N N . GLU A 1 329 ? -6.41 23.609 -2.918 1 93.12 329 GLU A N 1
ATOM 2407 C CA . GLU A 1 329 ? -5.898 22.734 -1.869 1 93.12 329 GLU A CA 1
ATOM 2408 C C . GLU A 1 329 ? -5.492 23.531 -0.633 1 93.12 329 GLU A C 1
ATOM 2410 O O . GLU A 1 329 ? -5.75 23.109 0.496 1 93.12 329 GLU A O 1
ATOM 2415 N N . VAL A 1 330 ? -4.852 24.672 -0.88 1 97.25 330 VAL A N 1
ATOM 2416 C CA . VAL A 1 330 ? -4.48 25.547 0.231 1 97.25 330 VAL A CA 1
ATOM 2417 C C . VAL A 1 330 ? -5.734 25.969 0.992 1 97.25 330 VAL A C 1
ATOM 2419 O O . VAL A 1 330 ? -5.77 25.922 2.223 1 97.25 330 VAL A O 1
ATOM 2422 N N . TYR A 1 331 ? -6.734 26.391 0.259 1 97.81 331 TYR A N 1
ATOM 2423 C CA . TYR A 1 331 ? -7.996 26.812 0.862 1 97.81 331 TYR A CA 1
ATOM 2424 C C . TYR A 1 331 ? -8.586 25.703 1.717 1 97.81 331 TYR A C 1
ATOM 2426 O O . TYR A 1 331 ? -8.914 25.906 2.887 1 97.81 331 TYR A O 1
ATOM 2434 N N . LYS A 1 332 ? -8.648 24.531 1.189 1 96.19 332 LYS A N 1
ATOM 2435 C CA . LYS A 1 332 ? -9.273 23.391 1.866 1 96.19 332 LYS A CA 1
ATOM 2436 C C . LYS A 1 332 ? -8.461 22.969 3.082 1 96.19 332 LYS A C 1
ATOM 2438 O O . LYS A 1 332 ? -9.016 22.703 4.148 1 96.19 332 LYS A O 1
ATOM 2443 N N . MET A 1 333 ? -7.141 22.922 2.93 1 96.94 333 MET A N 1
ATOM 2444 C CA . MET A 1 333 ? -6.27 22.547 4.043 1 96.94 333 MET A CA 1
ATOM 2445 C C . MET A 1 333 ? -6.305 23.594 5.141 1 96.94 333 MET A C 1
ATOM 2447 O O . MET A 1 333 ? -6.102 23.281 6.316 1 96.94 333 MET A O 1
ATOM 2451 N N . SER A 1 334 ? -6.602 24.859 4.719 1 98.12 334 SER A N 1
ATOM 2452 C CA . SER A 1 334 ? -6.758 25.906 5.727 1 98.12 334 SER A CA 1
ATOM 2453 C C . SER A 1 334 ? -7.969 25.641 6.613 1 98.12 334 SER A C 1
ATOM 2455 O O . SER A 1 334 ? -7.891 25.766 7.836 1 98.12 334 SER A O 1
ATOM 2457 N N . LEU A 1 335 ? -9.055 25.266 5.957 1 97.25 335 LEU A N 1
ATOM 2458 C CA . LEU A 1 335 ? -10.273 24.953 6.703 1 97.25 335 LEU A CA 1
ATOM 2459 C C . LEU A 1 335 ? -10.039 23.797 7.656 1 97.25 335 LEU A C 1
ATOM 2461 O O . LEU A 1 335 ? -10.414 23.859 8.828 1 97.25 335 LEU A O 1
ATOM 2465 N N . ILE A 1 336 ? -9.367 22.781 7.148 1 96.38 336 ILE A N 1
ATOM 2466 C CA . ILE A 1 336 ? -9.086 21.578 7.918 1 96.38 336 ILE A CA 1
ATOM 2467 C C . ILE A 1 336 ? -8.195 21.922 9.109 1 96.38 336 ILE A C 1
ATOM 2469 O O . ILE A 1 336 ? -8.492 21.547 10.242 1 96.38 336 ILE A O 1
ATOM 2473 N N . THR A 1 337 ? -7.172 22.688 8.844 1 97.62 337 THR A N 1
ATOM 2474 C CA . THR A 1 337 ? -6.219 23.047 9.883 1 97.62 337 THR A CA 1
ATOM 2475 C C . THR A 1 337 ? -6.898 23.859 10.984 1 97.62 337 THR A C 1
ATOM 2477 O O . THR A 1 337 ? -6.676 23.609 12.172 1 97.62 337 THR A O 1
ATOM 2480 N N . ALA A 1 338 ? -7.727 24.766 10.562 1 97.69 338 ALA A N 1
ATOM 2481 C CA . ALA A 1 338 ? -8.414 25.641 11.508 1 97.69 338 ALA A CA 1
ATOM 2482 C C . ALA A 1 338 ? -9.414 24.844 12.352 1 97.69 338 ALA A C 1
ATOM 2484 O O . ALA A 1 338 ? -9.633 25.172 13.523 1 97.69 338 ALA A O 1
ATOM 2485 N N . CYS A 1 339 ? -9.984 23.828 11.797 1 94.19 339 CYS A N 1
ATOM 2486 C CA . CYS A 1 339 ? -10.992 23.047 12.5 1 94.19 339 CYS A CA 1
ATOM 2487 C C . CYS A 1 339 ? -10.359 22.141 13.555 1 94.19 339 CYS A C 1
ATOM 2489 O O . CYS A 1 339 ? -11.055 21.641 14.445 1 94.19 339 CYS A O 1
ATOM 2491 N N . GLN A 1 340 ? -9.102 21.891 13.398 1 93.06 340 GLN A N 1
ATOM 2492 C CA . GLN A 1 340 ? -8.391 21.141 14.43 1 93.06 340 GLN A CA 1
ATOM 2493 C C . GLN A 1 340 ? -8.211 21.969 15.688 1 93.06 340 GLN A C 1
ATOM 2495 O O . GLN A 1 340 ? -7.812 21.453 16.734 1 93.06 340 GLN A O 1
ATOM 2500 N N . SER A 1 341 ? -8.375 23.297 15.562 1 87.06 341 SER A N 1
ATOM 2501 C CA . SER A 1 341 ? -8.148 24.234 16.656 1 87.06 341 SER A CA 1
ATOM 2502 C C . SER A 1 341 ? -9.352 24.281 17.594 1 87.06 341 SER A C 1
ATOM 2504 O O . SER A 1 341 ? -10.484 24.078 17.172 1 87.06 341 SER A O 1
ATOM 2506 N N . MET B 1 1 ? -18 -6.676 -23.766 1 42.62 1 MET B N 1
ATOM 2507 C CA . MET B 1 1 ? -16.781 -6.152 -23.125 1 42.62 1 MET B CA 1
ATOM 2508 C C . MET B 1 1 ? -15.625 -7.129 -23.266 1 42.62 1 MET B C 1
ATOM 2510 O O . MET B 1 1 ? -15.82 -8.344 -23.234 1 42.62 1 MET B O 1
ATOM 2514 N N . ALA B 1 2 ? -14.523 -6.68 -23.828 1 54.12 2 ALA B N 1
ATOM 2515 C CA . ALA B 1 2 ? -13.438 -7.586 -24.203 1 54.12 2 ALA B CA 1
ATOM 2516 C C . ALA B 1 2 ? -12.961 -8.398 -23.016 1 54.12 2 ALA B C 1
ATOM 2518 O O . ALA B 1 2 ? -12.805 -7.867 -21.906 1 54.12 2 ALA B O 1
ATOM 2519 N N . ASP B 1 3 ? -13.25 -9.703 -22.875 1 80.19 3 ASP B N 1
ATOM 2520 C CA . ASP B 1 3 ? -12.961 -10.75 -21.906 1 80.19 3 ASP B CA 1
ATOM 2521 C C . ASP B 1 3 ? -11.469 -11.078 -21.875 1 80.19 3 ASP B C 1
ATOM 2523 O O . ASP B 1 3 ? -10.883 -11.414 -22.906 1 80.19 3 ASP B O 1
ATOM 2527 N N . MET B 1 4 ? -10.75 -10.672 -20.75 1 84.81 4 MET B N 1
ATOM 2528 C CA . MET B 1 4 ? -9.32 -10.922 -20.578 1 84.81 4 MET B CA 1
ATOM 2529 C C . MET B 1 4 ? -8.984 -12.383 -20.859 1 84.81 4 MET B C 1
ATOM 2531 O O . MET B 1 4 ? -7.883 -12.695 -21.312 1 84.81 4 MET B O 1
ATOM 2535 N N . PHE B 1 5 ? -9.953 -13.242 -20.75 1 92.25 5 PHE B N 1
ATOM 2536 C CA . PHE B 1 5 ? -9.648 -14.672 -20.75 1 92.25 5 PHE B CA 1
ATOM 2537 C C . PHE B 1 5 ? -9.953 -15.297 -22.094 1 92.25 5 PHE B C 1
ATOM 2539 O O . PHE B 1 5 ? -9.469 -16.391 -22.406 1 92.25 5 PHE B O 1
ATOM 2546 N N . ALA B 1 6 ? -10.648 -14.586 -22.953 1 91.06 6 ALA B N 1
ATOM 2547 C CA . ALA B 1 6 ? -11.031 -15.133 -24.25 1 91.06 6 ALA B CA 1
ATOM 2548 C C . ALA B 1 6 ? -9.805 -15.484 -25.078 1 91.06 6 ALA B C 1
ATOM 2550 O O . ALA B 1 6 ? -9.711 -16.578 -25.625 1 91.06 6 ALA B O 1
ATOM 2551 N N . PRO B 1 7 ? -8.867 -14.562 -25.141 1 90.69 7 PRO B N 1
ATOM 2552 C CA . PRO B 1 7 ? -7.676 -14.914 -25.906 1 90.69 7 PRO B CA 1
ATOM 2553 C C . PRO B 1 7 ? -6.918 -16.094 -25.297 1 90.69 7 PRO B C 1
ATOM 2555 O O . PRO B 1 7 ? -6.309 -16.875 -26.031 1 90.69 7 PRO B O 1
ATOM 2558 N N . LEU B 1 8 ? -6.895 -16.25 -24.016 1 93.06 8 LEU B N 1
ATOM 2559 C CA . LEU B 1 8 ? -6.23 -17.375 -23.359 1 93.06 8 LEU B CA 1
ATOM 2560 C C . LEU B 1 8 ? -6.922 -18.688 -23.703 1 93.06 8 LEU B C 1
ATOM 2562 O O . LEU B 1 8 ? -6.258 -19.688 -24 1 93.06 8 LEU B O 1
ATOM 2566 N N . VAL B 1 9 ? -8.211 -18.656 -23.656 1 95.5 9 VAL B N 1
ATOM 2567 C CA . VAL B 1 9 ? -9 -19.844 -23.969 1 95.5 9 VAL B CA 1
ATOM 2568 C C . VAL B 1 9 ? -8.734 -20.297 -25.406 1 95.5 9 VAL B C 1
ATOM 2570 O O . VAL B 1 9 ? -8.516 -21.484 -25.672 1 95.5 9 VAL B O 1
ATOM 2573 N N . ALA B 1 10 ? -8.727 -19.312 -26.281 1 94.75 10 ALA B N 1
ATOM 2574 C CA . ALA B 1 10 ? -8.492 -19.609 -27.688 1 94.75 10 ALA B CA 1
ATOM 2575 C C . ALA B 1 10 ? -7.117 -20.25 -27.891 1 94.75 10 ALA B C 1
ATOM 2577 O O . ALA B 1 10 ? -6.977 -21.219 -28.625 1 94.75 10 ALA B O 1
ATOM 2578 N N . GLN B 1 11 ? -6.203 -19.719 -27.266 1 93.94 11 GLN B N 1
ATOM 2579 C CA . GLN B 1 11 ? -4.84 -20.219 -27.344 1 93.94 11 GLN B CA 1
ATOM 2580 C C . GLN B 1 11 ? -4.742 -21.641 -26.812 1 93.94 11 GLN B C 1
ATOM 2582 O O . GLN B 1 11 ? -4.113 -22.516 -27.422 1 93.94 11 GLN B O 1
ATOM 2587 N N . LEU B 1 12 ? -5.336 -21.906 -25.719 1 96.62 12 LEU B N 1
ATOM 2588 C CA . LEU B 1 12 ? -5.227 -23.188 -25.031 1 96.62 12 LEU B CA 1
ATOM 2589 C C . LEU B 1 12 ? -6.055 -24.25 -25.75 1 96.62 12 LEU B C 1
ATOM 2591 O O . LEU B 1 12 ? -5.707 -25.438 -25.719 1 96.62 12 LEU B O 1
ATOM 2595 N N . LYS B 1 13 ? -7.105 -23.859 -26.375 1 96.5 13 LYS B N 1
ATOM 2596 C CA . LYS B 1 13 ? -7.883 -24.797 -27.172 1 96.5 13 LYS B CA 1
ATOM 2597 C C . LYS B 1 13 ? -7.082 -25.281 -28.375 1 96.5 13 LYS B C 1
ATOM 2599 O O . LYS B 1 13 ? -7.215 -26.438 -28.797 1 96.5 13 LYS B O 1
ATOM 2604 N N . ALA B 1 14 ? -6.34 -24.344 -28.875 1 96 14 ALA B N 1
ATOM 2605 C CA . ALA B 1 14 ? -5.516 -24.688 -30.031 1 96 14 ALA B CA 1
ATOM 2606 C C . ALA B 1 14 ? -4.375 -25.625 -29.641 1 96 14 ALA B C 1
ATOM 2608 O O . ALA B 1 14 ? -3.955 -26.469 -30.438 1 96 14 ALA B O 1
ATOM 2609 N N . ASN B 1 15 ? -3.871 -25.469 -28.469 1 95.31 15 ASN B N 1
ATOM 2610 C CA . ASN B 1 15 ? -2.797 -26.297 -27.922 1 95.31 15 ASN B CA 1
ATOM 2611 C C . ASN B 1 15 ? -3.027 -26.625 -26.453 1 95.31 15 ASN B C 1
ATOM 2613 O O . ASN B 1 15 ? -2.338 -26.094 -25.578 1 95.31 15 ASN B O 1
ATOM 2617 N N . PRO B 1 16 ? -3.842 -27.562 -26.219 1 95.81 16 PRO B N 1
ATOM 2618 C CA . PRO B 1 16 ? -4.219 -27.844 -24.828 1 95.81 16 PRO B CA 1
ATOM 2619 C C . PRO B 1 16 ? -3.041 -28.312 -23.969 1 95.81 16 PRO B C 1
ATOM 2621 O O . PRO B 1 16 ? -2.254 -29.156 -24.422 1 95.81 16 PRO B O 1
ATOM 2624 N N . LYS B 1 17 ? -2.883 -27.703 -22.844 1 98.25 17 LYS B N 1
ATOM 2625 C CA . LYS B 1 17 ? -1.872 -28.078 -21.859 1 98.25 17 LYS B CA 1
ATOM 2626 C C . LYS B 1 17 ? -2.461 -29 -20.797 1 98.25 17 LYS B C 1
ATOM 2628 O O . LYS B 1 17 ? -3.682 -29.078 -20.641 1 98.25 17 LYS B O 1
ATOM 2633 N N . THR B 1 18 ? -1.596 -29.703 -20.141 1 98.75 18 THR B N 1
ATOM 2634 C CA . THR B 1 18 ? -2.023 -30.547 -19.031 1 98.75 18 THR B CA 1
ATOM 2635 C C . THR B 1 18 ? -1.745 -29.875 -17.688 1 98.75 18 THR B C 1
ATOM 2637 O O . THR B 1 18 ? -0.603 -29.516 -17.391 1 98.75 18 THR B O 1
ATOM 2640 N N . ILE B 1 19 ? -2.77 -29.703 -16.922 1 98.81 19 ILE B N 1
ATOM 2641 C CA . ILE B 1 19 ? -2.633 -29.062 -15.609 1 98.81 19 ILE B CA 1
ATOM 2642 C C . ILE B 1 19 ? -2.848 -30.109 -14.508 1 98.81 19 ILE B C 1
ATOM 2644 O O . ILE B 1 19 ? -3.717 -30.984 -14.633 1 98.81 19 ILE B O 1
ATOM 2648 N N . VAL B 1 20 ? -2.055 -30.047 -13.484 1 98.75 20 VAL B N 1
ATOM 2649 C CA . VAL B 1 20 ? -2.225 -30.891 -12.305 1 98.75 20 VAL B CA 1
ATOM 2650 C C . VAL B 1 20 ? -2.879 -30.078 -11.188 1 98.75 20 VAL B C 1
ATOM 2652 O O . VAL B 1 20 ? -2.439 -28.969 -10.867 1 98.75 20 VAL B O 1
ATOM 2655 N N . PHE B 1 21 ? -3.928 -30.594 -10.617 1 98.62 21 PHE B N 1
ATOM 2656 C CA . PHE B 1 21 ? -4.516 -30.078 -9.383 1 98.62 21 PHE B CA 1
ATOM 2657 C C . PHE B 1 21 ? -4.125 -30.953 -8.195 1 98.62 21 PHE B C 1
ATOM 2659 O 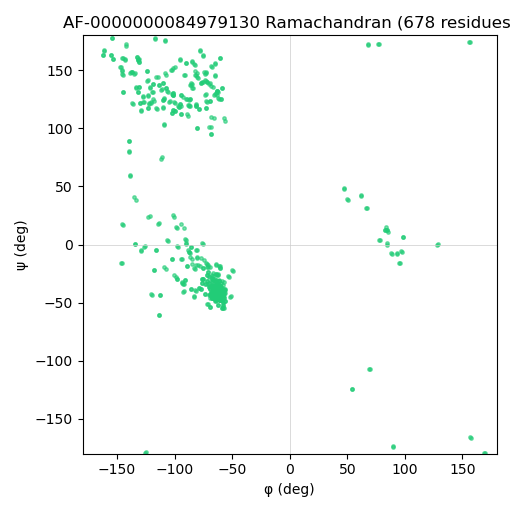O . PHE B 1 21 ? -4.32 -32.156 -8.211 1 98.62 21 PHE B O 1
ATOM 2666 N N . THR B 1 22 ? -3.629 -30.312 -7.152 1 98.06 22 THR B N 1
ATOM 2667 C CA . THR B 1 22 ? -3.125 -31.062 -6.004 1 98.06 22 THR B CA 1
ATOM 2668 C C . THR B 1 22 ? -4.266 -31.453 -5.066 1 98.06 22 THR B C 1
ATOM 2670 O O . THR B 1 22 ? -4.102 -32.312 -4.211 1 98.06 22 THR B O 1
ATOM 2673 N N . GLU B 1 23 ? -5.379 -30.781 -5.156 1 97.5 23 GLU B N 1
ATOM 2674 C CA . GLU B 1 23 ? -6.527 -31.047 -4.297 1 97.5 23 GLU B CA 1
ATOM 2675 C C . GLU B 1 23 ? -7.688 -31.641 -5.09 1 97.5 23 GLU B C 1
ATOM 2677 O O . GLU B 1 23 ? -8.742 -31.016 -5.211 1 97.5 23 GLU B O 1
ATOM 2682 N N . GLY B 1 24 ? -7.543 -32.875 -5.445 1 97 24 GLY B N 1
ATOM 2683 C CA . GLY B 1 24 ? -8.406 -33.531 -6.426 1 97 24 GLY B CA 1
ATOM 2684 C C . GLY B 1 24 ? -9.82 -33.75 -5.918 1 97 24 GLY B C 1
ATOM 2685 O O . GLY B 1 24 ? -10.75 -33.938 -6.707 1 97 24 GLY B O 1
ATOM 2686 N N . ASN B 1 25 ? -10.039 -33.719 -4.602 1 96.62 25 ASN B N 1
ATOM 2687 C CA . ASN B 1 25 ? -11.375 -34 -4.082 1 96.62 25 ASN B CA 1
ATOM 2688 C C . ASN B 1 25 ? -12.055 -32.719 -3.6 1 96.62 25 ASN B C 1
ATOM 2690 O O . ASN B 1 25 ? -13.172 -32.75 -3.076 1 96.62 25 ASN B O 1
ATOM 2694 N N . ASP B 1 26 ? -11.406 -31.562 -3.773 1 97.5 26 ASP B N 1
ATOM 2695 C CA . ASP B 1 26 ? -11.992 -30.281 -3.373 1 97.5 26 ASP B CA 1
ATOM 2696 C C . ASP B 1 26 ? -13.117 -29.875 -4.324 1 97.5 26 ASP B C 1
ATOM 2698 O O . ASP B 1 26 ? -12.914 -29.828 -5.539 1 97.5 26 ASP B O 1
ATOM 2702 N N . PRO B 1 27 ? -14.289 -29.516 -3.82 1 97.56 27 PRO B N 1
ATOM 2703 C CA . PRO B 1 27 ? -15.43 -29.219 -4.691 1 97.56 27 PRO B CA 1
ATOM 2704 C C . PRO B 1 27 ? -15.172 -28.047 -5.621 1 97.56 27 PRO B C 1
ATOM 2706 O O . PRO B 1 27 ? -15.656 -28.031 -6.758 1 97.56 27 PRO B O 1
ATOM 2709 N N . ARG B 1 28 ? -14.492 -27.125 -5.191 1 96.62 28 ARG B N 1
ATOM 2710 C CA . ARG B 1 28 ? -14.18 -25.969 -6.023 1 96.62 28 ARG B CA 1
ATOM 2711 C C . ARG B 1 28 ? -13.297 -26.359 -7.203 1 96.62 28 ARG B C 1
ATOM 2713 O O . ARG B 1 28 ? -13.5 -25.891 -8.32 1 96.62 28 ARG B O 1
ATOM 2720 N N . ILE B 1 29 ? -12.328 -27.188 -6.863 1 98.31 29 ILE B N 1
ATOM 2721 C CA . ILE B 1 29 ? -11.414 -27.703 -7.883 1 98.31 29 ILE B CA 1
ATOM 2722 C C . ILE B 1 29 ? -12.18 -28.562 -8.875 1 98.31 29 ILE B C 1
ATOM 2724 O O . ILE B 1 29 ? -12.008 -28.438 -10.094 1 98.31 29 ILE B O 1
ATOM 2728 N N . LEU B 1 30 ? -13.031 -29.422 -8.383 1 98.62 30 LEU B N 1
ATOM 2729 C CA . LEU B 1 30 ? -13.805 -30.344 -9.203 1 98.62 30 LEU B CA 1
ATOM 2730 C C . LEU B 1 30 ? -14.734 -29.578 -10.148 1 98.62 30 LEU B C 1
ATOM 2732 O O . LEU B 1 30 ? -14.859 -29.938 -11.32 1 98.62 30 LEU B O 1
ATOM 2736 N N . GLU B 1 31 ? -15.305 -28.547 -9.664 1 98.62 31 GLU B N 1
ATOM 2737 C CA . GLU B 1 31 ? -16.188 -27.734 -10.492 1 98.62 31 GLU B CA 1
ATOM 2738 C C . GLU B 1 31 ? -15.422 -27.062 -11.633 1 98.62 31 GLU B C 1
ATOM 2740 O O . GLU B 1 31 ? -15.859 -27.094 -12.781 1 98.62 31 GLU B O 1
ATOM 2745 N N . ALA B 1 32 ? -14.312 -26.5 -11.289 1 98.38 32 ALA B N 1
ATOM 2746 C CA . ALA B 1 32 ? -13.477 -25.844 -12.297 1 98.38 32 ALA B CA 1
ATOM 2747 C C . ALA B 1 32 ? -12.961 -26.859 -13.32 1 98.38 32 ALA B C 1
ATOM 2749 O O . ALA B 1 32 ? -12.984 -26.609 -14.523 1 98.38 32 ALA B O 1
ATOM 2750 N N . ALA B 1 33 ? -12.531 -28.016 -12.82 1 98.56 33 ALA B N 1
ATOM 2751 C CA . ALA B 1 33 ? -12.023 -29.078 -13.688 1 98.56 33 ALA B CA 1
ATOM 2752 C C . ALA B 1 33 ? -13.094 -29.547 -14.664 1 98.56 33 ALA B C 1
ATOM 2754 O O . ALA B 1 33 ? -12.812 -29.734 -15.852 1 98.56 33 ALA B O 1
ATOM 2755 N N . SER B 1 34 ? -14.25 -29.703 -14.164 1 98.75 34 SER B N 1
ATOM 2756 C CA . SER B 1 34 ? -15.367 -30.125 -15.008 1 98.75 34 SER B CA 1
ATOM 2757 C C . SER B 1 34 ? -15.586 -29.141 -16.156 1 98.75 34 SER B C 1
ATOM 2759 O O . SER B 1 34 ? -15.773 -29.562 -17.312 1 98.75 34 SER B O 1
ATOM 2761 N N . LYS B 1 35 ? -15.547 -27.922 -15.844 1 98.38 35 LYS B N 1
ATOM 2762 C CA . LYS B 1 35 ? -15.742 -26.891 -16.859 1 98.38 35 LYS B CA 1
ATOM 2763 C C . LYS B 1 35 ? -14.602 -26.875 -17.859 1 98.38 35 LYS B C 1
ATOM 2765 O O . LYS B 1 35 ? -14.828 -26.797 -19.078 1 98.38 35 LYS B O 1
ATOM 2770 N N . LEU B 1 36 ? -13.375 -26.953 -17.375 1 98.44 36 LEU B N 1
ATOM 2771 C CA . LEU B 1 36 ? -12.195 -26.969 -18.234 1 98.44 36 LEU B CA 1
ATOM 2772 C C . LEU B 1 36 ? -12.258 -28.125 -19.219 1 98.44 36 LEU B C 1
ATOM 2774 O O . LEU B 1 36 ? -11.945 -27.969 -20.406 1 98.44 36 LEU B O 1
ATOM 2778 N N . LEU B 1 37 ? -12.672 -29.281 -18.734 1 98.38 37 LEU B N 1
ATOM 2779 C CA . LEU B 1 37 ? -12.766 -30.5 -19.531 1 98.38 37 LEU B CA 1
ATOM 2780 C C . LEU B 1 37 ? -13.891 -30.391 -20.547 1 98.38 37 LEU B C 1
ATOM 2782 O O . LEU B 1 37 ? -13.711 -30.734 -21.719 1 98.38 37 LEU B O 1
ATOM 2786 N N . ALA B 1 38 ? -14.992 -29.891 -20.109 1 98 38 ALA B N 1
ATOM 2787 C CA . ALA B 1 38 ? -16.156 -29.734 -21 1 98 38 ALA B CA 1
ATOM 2788 C C . ALA B 1 38 ? -15.844 -28.812 -22.172 1 98 38 ALA B C 1
ATOM 2790 O O . ALA B 1 38 ? -16.297 -29.047 -23.281 1 98 38 ALA B O 1
ATOM 2791 N N . GLU B 1 39 ? -15.062 -27.828 -21.891 1 97.06 39 GLU B N 1
ATOM 2792 C CA . GLU B 1 39 ? -14.727 -26.828 -22.906 1 97.06 39 GLU B CA 1
ATOM 2793 C C . GLU B 1 39 ? -13.547 -27.297 -23.766 1 97.06 39 GLU B C 1
ATOM 2795 O O . GLU B 1 39 ? -13.266 -26.703 -24.812 1 97.06 39 GLU B O 1
ATOM 2800 N N . GLY B 1 40 ? -12.891 -28.312 -23.328 1 97.12 40 GLY B N 1
ATOM 2801 C CA . GLY B 1 40 ? -11.742 -28.828 -24.062 1 97.12 40 GLY B CA 1
ATOM 2802 C C . GLY B 1 40 ? -10.562 -27.875 -24.078 1 97.12 40 GLY B C 1
ATOM 2803 O O . GLY B 1 40 ? -9.828 -27.797 -25.062 1 97.12 40 GLY B O 1
ATOM 2804 N N . VAL B 1 41 ? -10.438 -27.125 -23.016 1 97.12 41 VAL B N 1
ATOM 2805 C CA . VAL B 1 41 ? -9.422 -26.078 -23 1 97.12 41 VAL B CA 1
ATOM 2806 C C . VAL B 1 41 ? -8.141 -26.609 -22.375 1 97.12 41 VAL B C 1
ATOM 2808 O O . VAL B 1 41 ? -7.039 -26.203 -22.75 1 97.12 41 VAL B O 1
ATOM 2811 N N . LEU B 1 42 ? -8.273 -27.516 -21.391 1 98.5 42 LEU B N 1
ATOM 2812 C CA . LEU B 1 42 ? -7.121 -28.125 -20.734 1 98.5 42 LEU B CA 1
ATOM 2813 C C . LEU B 1 42 ? -7.336 -29.609 -20.531 1 98.5 42 LEU B C 1
ATOM 2815 O O . LEU B 1 42 ? -8.477 -30.078 -20.422 1 98.5 42 LEU B O 1
ATOM 2819 N N . LYS B 1 43 ? -6.254 -30.328 -20.578 1 98.69 43 LYS B N 1
ATOM 2820 C CA . LYS B 1 43 ? -6.238 -31.656 -19.969 1 98.69 43 LYS B CA 1
ATOM 2821 C C . LYS B 1 43 ? -5.992 -31.562 -18.469 1 98.69 43 LYS B C 1
ATOM 2823 O O . LYS B 1 43 ? -5.27 -30.672 -18 1 98.69 43 LYS B O 1
ATOM 2828 N N . VAL B 1 44 ? -6.633 -32.5 -17.719 1 98.75 44 VAL B N 1
ATOM 2829 C CA . VAL B 1 44 ? -6.617 -32.312 -16.266 1 98.75 44 VAL B CA 1
ATOM 2830 C C . VAL B 1 44 ? -6.121 -33.594 -15.586 1 98.75 44 VAL B C 1
ATOM 2832 O O . VAL B 1 44 ? -6.582 -34.688 -15.898 1 98.75 44 VAL B O 1
ATOM 2835 N N . VAL B 1 45 ? -5.156 -33.406 -14.758 1 98.75 45 VAL B N 1
ATOM 2836 C CA . VAL B 1 45 ? -4.734 -34.438 -13.812 1 98.75 45 VAL B CA 1
ATOM 2837 C C . VAL B 1 45 ? -5.137 -34.031 -12.391 1 98.75 45 VAL B C 1
ATOM 2839 O O . VAL B 1 45 ? -4.793 -32.969 -11.93 1 98.75 45 VAL B O 1
ATOM 2842 N N . MET B 1 46 ? -5.859 -34.906 -11.719 1 98.31 46 MET B N 1
ATOM 2843 C CA . MET B 1 46 ? -6.262 -34.656 -10.336 1 98.31 46 MET B CA 1
ATOM 2844 C C . MET B 1 46 ? -5.512 -35.594 -9.391 1 98.31 46 MET B C 1
ATOM 2846 O O . MET B 1 46 ? -5.555 -36.812 -9.555 1 98.31 46 MET B O 1
ATOM 2850 N N . VAL B 1 47 ? -4.855 -35 -8.461 1 98.62 47 VAL B N 1
ATOM 2851 C CA . VAL B 1 47 ? -4.125 -35.844 -7.496 1 98.62 47 VAL B CA 1
ATOM 2852 C C . VAL B 1 47 ? -5.016 -36.125 -6.289 1 98.62 47 VAL B C 1
ATOM 2854 O O . VAL B 1 47 ? -5.566 -35.219 -5.68 1 98.62 47 VAL B O 1
ATOM 2857 N N . GLY B 1 48 ? -5.18 -37.344 -5.953 1 97.94 48 GLY B N 1
ATOM 2858 C CA . GLY B 1 48 ? -5.973 -37.781 -4.812 1 97.94 48 GLY B CA 1
ATOM 2859 C C . GLY B 1 48 ? -6.477 -39.188 -4.945 1 97.94 48 GLY B C 1
ATOM 2860 O O . GLY B 1 48 ? -6.238 -39.844 -5.957 1 97.94 48 GLY B O 1
ATOM 2861 N N . ASN B 1 49 ? -7.09 -39.625 -3.871 1 97.88 49 ASN B N 1
ATOM 2862 C CA . ASN B 1 49 ? -7.73 -40.938 -3.914 1 97.88 49 ASN B CA 1
ATOM 2863 C C . ASN B 1 49 ? -8.844 -41 -4.957 1 97.88 49 ASN B C 1
ATOM 2865 O O . ASN B 1 49 ? -9.742 -40.156 -4.949 1 97.88 49 ASN B O 1
ATOM 2869 N N . GLU B 1 50 ? -8.75 -41.969 -5.844 1 97.62 50 GLU B N 1
ATOM 2870 C CA . GLU B 1 50 ? -9.656 -42.031 -6.984 1 97.62 50 GLU B CA 1
ATOM 2871 C C . GLU B 1 50 ? -11.109 -42.125 -6.531 1 97.62 50 GLU B C 1
ATOM 2873 O O . GLU B 1 50 ? -11.961 -41.375 -7.039 1 97.62 50 GLU B O 1
ATOM 2878 N N . ALA B 1 51 ? -11.375 -42.969 -5.57 1 98 51 ALA B N 1
ATOM 2879 C CA . ALA B 1 51 ? -12.742 -43.125 -5.086 1 98 51 ALA B CA 1
ATOM 2880 C C . ALA B 1 51 ? -13.266 -41.844 -4.449 1 98 51 ALA B C 1
ATOM 2882 O O . ALA B 1 51 ? -14.422 -41.469 -4.652 1 98 51 ALA B O 1
ATOM 2883 N N . GLU B 1 52 ? -12.438 -41.188 -3.715 1 98.12 52 GLU B N 1
ATOM 2884 C CA . GLU B 1 52 ? -12.828 -39.938 -3.057 1 98.12 52 GLU B CA 1
ATOM 2885 C C . GLU B 1 52 ? -13.102 -38.844 -4.078 1 98.12 52 GLU B C 1
ATOM 2887 O O . GLU B 1 52 ? -14.055 -38.062 -3.934 1 98.12 52 GLU B O 1
ATOM 2892 N N . CYS B 1 53 ? -12.227 -38.75 -5.109 1 98.25 53 CYS B N 1
ATOM 2893 C CA . CYS B 1 53 ? -12.422 -37.75 -6.152 1 98.25 53 CYS B CA 1
ATOM 2894 C C . CYS B 1 53 ? -13.727 -37.969 -6.902 1 98.25 53 CYS B C 1
ATOM 2896 O O . CYS B 1 53 ? -14.508 -37.031 -7.109 1 98.25 53 CYS B O 1
ATOM 2898 N N . LYS B 1 54 ? -13.984 -39.188 -7.227 1 98.31 54 LYS B N 1
ATOM 2899 C CA . LYS B 1 54 ? -15.195 -39.531 -7.973 1 98.31 54 LYS B CA 1
ATOM 2900 C C . LYS B 1 54 ? -16.438 -39.312 -7.129 1 98.31 54 LYS B C 1
ATOM 2902 O O . LYS B 1 54 ? -17.453 -38.844 -7.629 1 98.31 54 LYS B O 1
ATOM 2907 N N . ALA B 1 55 ? -16.359 -39.688 -5.855 1 98.44 55 ALA B N 1
ATOM 2908 C CA . ALA B 1 55 ? -17.484 -39.5 -4.957 1 98.44 55 ALA B CA 1
ATOM 2909 C C . ALA B 1 55 ? -17.797 -38 -4.801 1 98.44 55 ALA B C 1
ATOM 2911 O O . ALA B 1 55 ? -18.969 -37.594 -4.816 1 98.44 55 ALA B O 1
ATOM 2912 N N . ALA B 1 56 ? -16.75 -37.25 -4.625 1 98.38 56 ALA B N 1
ATOM 2913 C CA . ALA B 1 56 ? -16.938 -35.812 -4.473 1 98.38 56 ALA B CA 1
ATOM 2914 C C . ALA B 1 56 ? -17.516 -35.188 -5.742 1 98.38 56 ALA B C 1
ATOM 2916 O O . ALA B 1 56 ? -18.359 -34.312 -5.68 1 98.38 56 ALA B O 1
ATOM 2917 N N . ALA B 1 57 ? -17.016 -35.625 -6.887 1 98.5 57 ALA B N 1
ATOM 2918 C CA . ALA B 1 57 ? -17.531 -35.125 -8.164 1 98.5 57 ALA B CA 1
ATOM 2919 C C . ALA B 1 57 ? -19.016 -35.469 -8.32 1 98.5 57 ALA B C 1
ATOM 2921 O O . ALA B 1 57 ? -19.812 -34.625 -8.75 1 98.5 57 ALA B O 1
ATOM 2922 N N . ALA B 1 58 ? -19.344 -36.656 -7.949 1 98.25 58 ALA B N 1
ATOM 2923 C CA . ALA B 1 58 ? -20.734 -37.094 -8.031 1 98.25 58 ALA B CA 1
ATOM 2924 C C . ALA B 1 58 ? -21.625 -36.25 -7.113 1 98.25 58 ALA B C 1
ATOM 2926 O O . ALA B 1 58 ? -22.734 -35.875 -7.496 1 98.25 58 ALA B O 1
ATOM 2927 N N . ALA B 1 59 ? -21.156 -36.031 -5.961 1 98.31 59 ALA B N 1
ATOM 2928 C CA . ALA B 1 59 ? -21.922 -35.25 -4.984 1 98.31 59 ALA B CA 1
ATOM 2929 C C . ALA B 1 59 ? -22.219 -33.844 -5.516 1 98.31 59 ALA B C 1
ATOM 2931 O O . ALA B 1 59 ? -23.266 -33.281 -5.219 1 98.31 59 ALA B O 1
ATOM 2932 N N . GLY B 1 60 ? -21.328 -33.281 -6.289 1 98.06 60 GLY B N 1
ATOM 2933 C CA . GLY B 1 60 ? -21.5 -31.922 -6.82 1 98.06 60 GLY B CA 1
ATOM 2934 C C . GLY B 1 60 ? -22.047 -31.906 -8.234 1 98.06 60 GLY B C 1
ATOM 2935 O O . GLY B 1 60 ? -22.25 -30.844 -8.812 1 98.06 60 GLY B O 1
ATOM 2936 N N . ASN B 1 61 ? -22.25 -33.094 -8.773 1 98.31 61 ASN B N 1
ATOM 2937 C CA . ASN B 1 61 ? -22.719 -33.25 -10.148 1 98.31 61 ASN B CA 1
ATOM 2938 C C . ASN B 1 61 ? -21.719 -32.656 -11.141 1 98.31 61 ASN B C 1
ATOM 2940 O O . ASN B 1 61 ? -22.109 -31.922 -12.047 1 98.31 61 ASN B O 1
ATOM 2944 N N . PHE B 1 62 ? -20.484 -32.906 -10.898 1 98.62 62 PHE B N 1
ATOM 2945 C CA . PHE B 1 62 ? -19.422 -32.469 -11.789 1 98.62 62 PHE B CA 1
ATOM 2946 C C . PHE B 1 62 ? -18.938 -33.625 -12.656 1 98.62 62 PHE B C 1
ATOM 2948 O O . PHE B 1 62 ? -18.625 -34.688 -12.141 1 98.62 62 PHE B O 1
ATOM 2955 N N . ASP B 1 63 ? -18.844 -33.438 -13.953 1 98.62 63 ASP B N 1
ATOM 2956 C CA . ASP B 1 63 ? -18.328 -34.469 -14.844 1 98.62 63 ASP B CA 1
ATOM 2957 C C . ASP B 1 63 ? -16.812 -34.375 -14.992 1 98.62 63 ASP B C 1
ATOM 2959 O O . ASP B 1 63 ? -16.312 -33.438 -15.641 1 98.62 63 ASP B O 1
ATOM 2963 N N . ILE B 1 64 ? -16.094 -35.375 -14.43 1 98.44 64 ILE B N 1
ATOM 2964 C CA . ILE B 1 64 ? -14.641 -35.375 -14.516 1 98.44 64 ILE B CA 1
ATOM 2965 C C . ILE B 1 64 ? -14.164 -36.656 -15.203 1 98.44 64 ILE B C 1
ATOM 2967 O O . ILE B 1 64 ? -13.047 -37.125 -14.961 1 98.44 64 ILE B O 1
ATOM 2971 N N . SER B 1 65 ? -15 -37.219 -15.984 1 98 65 SER B N 1
ATOM 2972 C CA . SER B 1 65 ? -14.719 -38.531 -16.578 1 98 65 SER B CA 1
ATOM 2973 C C . SER B 1 65 ? -13.508 -38.469 -17.516 1 98 65 SER B C 1
ATOM 2975 O O . SER B 1 65 ? -12.812 -39.469 -17.719 1 98 65 SER B O 1
ATOM 2977 N N . ALA B 1 66 ? -13.266 -37.281 -18.031 1 98.06 66 ALA B N 1
ATOM 2978 C CA . ALA B 1 66 ? -12.156 -37.125 -18.984 1 98.06 66 ALA B CA 1
ATOM 2979 C C . ALA B 1 66 ? -10.859 -36.812 -18.25 1 98.06 66 ALA B C 1
ATOM 2981 O O . ALA B 1 66 ? -9.789 -36.781 -18.859 1 98.06 66 ALA B O 1
ATOM 2982 N N . ALA B 1 67 ? -10.891 -36.625 -16.938 1 98.56 67 ALA B N 1
ATOM 2983 C CA . ALA B 1 67 ? -9.695 -36.312 -16.172 1 98.56 67 ALA B CA 1
ATOM 2984 C C . ALA B 1 67 ? -8.906 -37.594 -15.836 1 98.56 67 ALA B C 1
ATOM 2986 O O . ALA B 1 67 ? -9.484 -38.656 -15.75 1 98.56 67 ALA B O 1
ATOM 2987 N N . GLU B 1 68 ? -7.66 -37.406 -15.758 1 98.44 68 GLU B N 1
ATOM 2988 C CA . GLU B 1 68 ? -6.844 -38.469 -15.141 1 98.44 68 GLU B CA 1
ATOM 2989 C C . GLU B 1 68 ? -6.734 -38.25 -13.633 1 98.44 68 GLU B C 1
ATOM 2991 O O . GLU B 1 68 ? -6.391 -37.156 -13.172 1 98.44 68 GLU B O 1
ATOM 2996 N N . ILE B 1 69 ? -7.113 -39.281 -12.859 1 98.56 69 ILE B N 1
ATOM 2997 C CA . ILE B 1 69 ? -6.965 -39.219 -11.406 1 98.56 69 ILE B CA 1
ATOM 2998 C C . ILE B 1 69 ? -5.781 -40.062 -10.977 1 98.56 69 ILE B C 1
ATOM 3000 O O . ILE B 1 69 ? -5.707 -41.25 -11.312 1 98.56 69 ILE B O 1
ATOM 3004 N N . ILE B 1 70 ? -4.848 -39.469 -10.297 1 98.56 70 ILE B N 1
ATOM 3005 C CA . ILE B 1 70 ? -3.666 -40.188 -9.859 1 98.56 70 ILE B CA 1
ATOM 3006 C C . ILE B 1 70 ? -3.596 -40.188 -8.328 1 98.56 70 ILE B C 1
ATOM 3008 O O . ILE B 1 70 ? -3.605 -39.125 -7.707 1 98.56 70 ILE B O 1
ATOM 3012 N N . ASP B 1 71 ? -3.531 -41.312 -7.758 1 98.12 71 ASP B N 1
ATOM 3013 C CA . ASP B 1 71 ? -3.402 -41.5 -6.316 1 98.12 71 ASP B CA 1
ATOM 3014 C C . ASP B 1 71 ? -1.952 -41.781 -5.926 1 98.12 71 ASP B C 1
ATOM 3016 O O . ASP B 1 71 ? -1.401 -42.844 -6.281 1 98.12 71 ASP B O 1
ATOM 3020 N N . PRO B 1 72 ? -1.36 -40.844 -5.156 1 97.56 72 PRO B N 1
ATOM 3021 C CA . PRO B 1 72 ? 0.026 -41.094 -4.742 1 97.56 72 PRO B CA 1
ATOM 3022 C C . PRO B 1 72 ? 0.221 -42.438 -4.062 1 97.56 72 PRO B C 1
ATOM 3024 O O . PRO B 1 72 ? 1.297 -43.031 -4.16 1 97.56 72 PRO B O 1
ATOM 3027 N N . GLU B 1 73 ? -0.791 -43 -3.428 1 96.94 73 GLU B N 1
ATOM 3028 C CA . GLU B 1 73 ? -0.695 -44.25 -2.688 1 96.94 73 GLU B CA 1
ATOM 3029 C C . GLU B 1 73 ? -0.744 -45.438 -3.627 1 96.94 73 GLU B C 1
ATOM 3031 O O . GLU B 1 73 ? -0.368 -46.562 -3.246 1 96.94 73 GLU B O 1
ATOM 3036 N N . ASN B 1 74 ? -1.186 -45.25 -4.809 1 95.81 74 ASN B N 1
ATOM 3037 C CA . ASN B 1 74 ? -1.336 -46.344 -5.773 1 95.81 74 ASN B CA 1
ATOM 3038 C C . ASN B 1 74 ? -0.812 -45.938 -7.148 1 95.81 74 ASN B C 1
ATOM 3040 O O . ASN B 1 74 ? -1.464 -46.188 -8.164 1 95.81 74 ASN B O 1
ATOM 3044 N N . TYR B 1 75 ? 0.245 -45.281 -7.211 1 97.31 75 TYR B N 1
ATOM 3045 C CA . TYR B 1 75 ? 0.848 -44.844 -8.453 1 97.31 75 TYR B CA 1
ATOM 3046 C C . TYR B 1 75 ? 1.932 -45.781 -8.93 1 97.31 75 TYR B C 1
ATOM 3048 O O . TYR B 1 75 ? 2.904 -46.031 -8.211 1 97.31 75 TYR B O 1
ATOM 3056 N N . ALA B 1 76 ? 1.77 -46.375 -10.086 1 96.62 76 ALA B N 1
ATOM 3057 C CA . ALA B 1 76 ? 2.67 -47.375 -10.625 1 96.62 76 ALA B CA 1
ATOM 3058 C C . ALA B 1 76 ? 4.094 -46.844 -10.742 1 96.62 76 ALA B C 1
ATOM 3060 O O . ALA B 1 76 ? 5.062 -47.594 -10.602 1 96.62 76 ALA B O 1
ATOM 3061 N N . GLY B 1 77 ? 4.262 -45.594 -11 1 96.88 77 GLY B N 1
ATOM 3062 C CA . GLY B 1 77 ? 5.566 -44.969 -11.195 1 96.88 77 GLY B CA 1
ATOM 3063 C C . GLY B 1 77 ? 6.152 -44.406 -9.914 1 96.88 77 GLY B C 1
ATOM 3064 O O . GLY B 1 77 ? 7.098 -43.594 -9.961 1 96.88 77 GLY B O 1
ATOM 3065 N N . PHE B 1 78 ? 5.594 -44.781 -8.75 1 98.12 78 PHE B N 1
ATOM 3066 C CA . PHE B 1 78 ? 5.949 -44.156 -7.488 1 98.12 78 PHE B CA 1
ATOM 3067 C C . PHE B 1 78 ? 7.426 -44.375 -7.172 1 98.12 78 PHE B C 1
ATOM 3069 O O . PHE B 1 78 ? 8.117 -43.438 -6.77 1 98.12 78 PHE B O 1
ATOM 3076 N N . ASP B 1 79 ? 7.98 -45.562 -7.355 1 97.44 79 ASP B N 1
ATOM 3077 C CA . ASP B 1 79 ? 9.375 -45.844 -7.047 1 97.44 79 ASP B CA 1
ATOM 3078 C C . ASP B 1 79 ? 10.312 -45.031 -7.922 1 97.44 79 ASP B C 1
ATOM 3080 O O . ASP B 1 79 ? 11.32 -44.5 -7.438 1 97.44 79 ASP B O 1
ATOM 3084 N N . GLU B 1 80 ? 9.977 -45 -9.18 1 97.94 80 GLU B N 1
ATOM 3085 C CA . GLU B 1 80 ? 10.766 -44.188 -10.086 1 97.94 80 GLU B CA 1
ATOM 3086 C C . GLU B 1 80 ? 10.734 -42.719 -9.648 1 97.94 80 GLU B C 1
ATOM 3088 O O . GLU B 1 80 ? 11.75 -42.031 -9.719 1 97.94 80 GLU B O 1
ATOM 3093 N N . MET B 1 81 ? 9.578 -42.25 -9.234 1 98.44 81 MET B N 1
ATOM 3094 C CA . MET B 1 81 ? 9.422 -40.875 -8.773 1 98.44 81 MET B CA 1
ATOM 3095 C C . MET B 1 81 ? 10.281 -40.625 -7.543 1 98.44 81 MET B C 1
ATOM 3097 O O . MET B 1 81 ? 10.938 -39.562 -7.445 1 98.44 81 MET B O 1
ATOM 3101 N N . VAL B 1 82 ? 10.312 -41.531 -6.566 1 98.12 82 VAL B N 1
ATOM 3102 C CA . VAL B 1 82 ? 11.117 -41.406 -5.359 1 98.12 82 VAL B CA 1
ATOM 3103 C C . VAL B 1 82 ? 12.594 -41.312 -5.738 1 98.12 82 VAL B C 1
ATOM 3105 O O . VAL B 1 82 ? 13.312 -40.438 -5.242 1 98.12 82 VAL B O 1
ATOM 3108 N N . ASN B 1 83 ? 13.023 -42.188 -6.645 1 97.38 83 ASN B N 1
ATOM 3109 C CA . ASN B 1 83 ? 14.414 -42.188 -7.074 1 97.38 83 ASN B CA 1
ATOM 3110 C C . ASN B 1 83 ? 14.789 -40.844 -7.727 1 97.38 83 ASN B C 1
ATOM 3112 O O . ASN B 1 83 ? 15.867 -40.312 -7.465 1 97.38 83 ASN B O 1
ATOM 3116 N N . THR B 1 84 ? 13.906 -40.438 -8.57 1 97.81 84 THR B N 1
ATOM 3117 C CA . THR B 1 84 ? 14.141 -39.156 -9.242 1 97.81 84 THR B CA 1
ATOM 3118 C C . THR B 1 84 ? 14.25 -38.031 -8.227 1 97.81 84 THR B C 1
ATOM 3120 O O . THR B 1 84 ? 15.117 -37.156 -8.344 1 97.81 84 THR B O 1
ATOM 3123 N N . MET B 1 85 ? 13.383 -37.969 -7.23 1 98.25 85 MET B N 1
ATOM 3124 C CA . MET B 1 85 ? 13.398 -36.938 -6.215 1 98.25 85 MET B CA 1
ATOM 3125 C C . MET B 1 85 ? 14.688 -37 -5.395 1 98.25 85 MET B C 1
ATOM 3127 O O . MET B 1 85 ? 15.266 -35.938 -5.074 1 98.25 85 MET B O 1
ATOM 3131 N N . VAL B 1 86 ? 15.141 -38.156 -5.02 1 97.62 86 VAL B N 1
ATOM 3132 C CA . VAL B 1 86 ? 16.391 -38.312 -4.277 1 97.62 86 VAL B CA 1
ATOM 3133 C C . VAL B 1 86 ? 17.547 -37.719 -5.07 1 97.62 86 VAL B C 1
ATOM 3135 O O . VAL B 1 86 ? 18.406 -37.031 -4.508 1 97.62 86 VAL B O 1
ATOM 3138 N N . GLU B 1 87 ? 17.547 -38 -6.355 1 97.06 87 GLU B N 1
ATOM 3139 C CA . GLU B 1 87 ? 18.578 -37.438 -7.223 1 97.06 87 GLU B CA 1
ATOM 3140 C C . GLU B 1 87 ? 18.531 -35.938 -7.27 1 97.06 87 GLU B C 1
ATOM 3142 O O . GLU B 1 87 ? 19.562 -35.25 -7.18 1 97.06 87 GLU B O 1
ATOM 3147 N N . LEU B 1 88 ? 17.312 -35.406 -7.438 1 96.75 88 LEU B N 1
ATOM 3148 C CA . LEU B 1 88 ? 17.109 -33.969 -7.527 1 96.75 88 LEU B CA 1
ATOM 3149 C C . LEU B 1 88 ? 17.562 -33.25 -6.246 1 96.75 88 LEU B C 1
ATOM 3151 O O . LEU B 1 88 ? 18.062 -32.125 -6.289 1 96.75 88 LEU B O 1
ATOM 3155 N N . ARG B 1 89 ? 17.438 -33.969 -5.133 1 96.31 89 ARG B N 1
ATOM 3156 C CA . ARG B 1 89 ? 17.734 -33.344 -3.84 1 96.31 89 ARG B CA 1
ATOM 3157 C C . ARG B 1 89 ? 19.203 -33.562 -3.477 1 96.31 89 ARG B C 1
ATOM 3159 O O . ARG B 1 89 ? 19.641 -33.188 -2.389 1 96.31 89 ARG B O 1
ATOM 3166 N N . LYS B 1 90 ? 19.984 -34.156 -4.352 1 91.75 90 LYS B N 1
ATOM 3167 C CA . LYS B 1 90 ? 21.438 -34.344 -4.211 1 91.75 90 LYS B CA 1
ATOM 3168 C C . LYS B 1 90 ? 21.781 -34.938 -2.85 1 91.75 90 LYS B C 1
ATOM 3170 O O . LYS B 1 90 ? 22.688 -34.469 -2.168 1 91.75 90 LYS B O 1
ATOM 3175 N N . GLY B 1 91 ? 20.984 -35.812 -2.441 1 85.12 91 GLY B N 1
ATOM 3176 C CA . GLY B 1 91 ? 21.266 -36.594 -1.236 1 85.12 91 GLY B CA 1
ATOM 3177 C C . GLY B 1 91 ? 20.844 -35.875 0.034 1 85.12 91 GLY B C 1
ATOM 3178 O O . GLY B 1 91 ? 21.047 -36.375 1.138 1 85.12 91 GLY B O 1
ATOM 3179 N N . LYS B 1 92 ? 20.25 -34.656 -0.061 1 91.44 92 LYS B N 1
ATOM 3180 C CA . LYS B 1 92 ? 19.797 -33.938 1.126 1 91.44 92 LYS B CA 1
ATOM 3181 C C . LYS B 1 92 ? 18.641 -34.688 1.799 1 91.44 92 LYS B C 1
ATOM 3183 O O . LYS B 1 92 ? 18.375 -34.469 2.982 1 91.44 92 LYS B O 1
ATOM 3188 N N . GLN B 1 93 ? 17.906 -35.5 1.042 1 94.56 93 GLN B N 1
ATOM 3189 C CA . GLN B 1 93 ? 16.812 -36.344 1.557 1 94.56 93 GLN B CA 1
ATOM 3190 C C . GLN B 1 93 ? 17.031 -37.812 1.219 1 94.56 93 GLN B C 1
ATOM 3192 O O . GLN B 1 93 ? 17.516 -38.125 0.129 1 94.56 93 GLN B O 1
ATOM 3197 N N . THR B 1 94 ? 16.688 -38.625 2.195 1 96.25 94 THR B N 1
ATOM 3198 C CA . THR B 1 94 ? 16.75 -40.062 1.976 1 96.25 94 THR B CA 1
ATOM 3199 C C . THR B 1 94 ? 15.555 -40.531 1.164 1 96.25 94 THR B C 1
ATOM 3201 O O . THR B 1 94 ? 14.578 -39.812 0.994 1 96.25 94 THR B O 1
ATOM 3204 N N . ALA B 1 95 ? 15.664 -41.781 0.67 1 96.75 95 ALA B N 1
ATOM 3205 C CA . ALA B 1 95 ? 14.547 -42.375 -0.056 1 96.75 95 ALA B CA 1
ATOM 3206 C C . ALA B 1 95 ? 13.297 -42.438 0.821 1 96.75 95 ALA B C 1
ATOM 3208 O O . ALA B 1 95 ? 12.18 -42.25 0.337 1 96.75 95 ALA B O 1
ATOM 3209 N N . GLU B 1 96 ? 13.484 -42.719 2.074 1 97.44 96 GLU B N 1
ATOM 3210 C CA . GLU B 1 96 ? 12.367 -42.781 3.018 1 97.44 96 GLU B CA 1
ATOM 3211 C C . GLU B 1 96 ? 11.711 -41.438 3.205 1 97.44 96 GLU B C 1
ATOM 3213 O O . GLU B 1 96 ? 10.484 -41.312 3.238 1 97.44 96 GLU B O 1
ATOM 3218 N N . GLU B 1 97 ? 12.539 -40.438 3.314 1 97.88 97 GLU B N 1
ATOM 3219 C CA . GLU B 1 97 ? 12.023 -39.062 3.449 1 97.88 97 GLU B CA 1
ATOM 3220 C C . GLU B 1 97 ? 11.273 -38.656 2.193 1 97.88 97 GLU B C 1
ATOM 3222 O O . GLU B 1 97 ? 10.195 -38.062 2.281 1 97.88 97 GLU B O 1
ATOM 3227 N N . CYS B 1 98 ? 11.859 -38.938 1.071 1 98.12 98 CYS B N 1
ATOM 3228 C CA . CYS B 1 98 ? 11.219 -38.594 -0.195 1 98.12 98 CYS B CA 1
ATOM 3229 C C . CYS B 1 98 ? 9.883 -39.312 -0.336 1 98.12 98 CYS B C 1
ATOM 3231 O O . CYS B 1 98 ? 8.906 -38.719 -0.8 1 98.12 98 CYS B O 1
ATOM 3233 N N . THR B 1 99 ? 9.875 -40.594 0.057 1 98.06 99 THR B N 1
ATOM 3234 C CA . THR B 1 99 ? 8.641 -41.375 0.026 1 98.06 99 THR B CA 1
ATOM 3235 C C . THR B 1 99 ? 7.555 -40.688 0.863 1 98.06 99 THR B C 1
ATOM 3237 O O . THR B 1 99 ? 6.414 -40.562 0.42 1 98.06 99 THR B O 1
ATOM 3240 N N . ALA B 1 100 ? 7.953 -40.281 2.014 1 98 100 ALA B N 1
ATOM 3241 C CA . ALA B 1 100 ? 7.008 -39.625 2.912 1 98 100 ALA B CA 1
ATOM 3242 C C . ALA B 1 100 ? 6.52 -38.281 2.32 1 98 100 ALA B C 1
ATOM 3244 O O . ALA B 1 100 ? 5.336 -37.969 2.408 1 98 100 ALA B O 1
ATOM 3245 N N . MET B 1 101 ? 7.395 -37.531 1.753 1 97.94 101 MET B N 1
ATOM 3246 C CA . MET B 1 101 ? 7.047 -36.219 1.155 1 97.94 101 MET B CA 1
ATOM 3247 C C . MET B 1 101 ? 6.125 -36.406 -0.044 1 97.94 101 MET B C 1
ATOM 3249 O O . MET B 1 101 ? 5.168 -35.656 -0.22 1 97.94 101 MET B O 1
ATOM 3253 N N . LEU B 1 102 ? 6.371 -37.5 -0.791 1 98.38 102 LEU B N 1
ATOM 3254 C CA . LEU B 1 102 ? 5.641 -37.719 -2.031 1 98.38 102 LEU B CA 1
ATOM 3255 C C . LEU B 1 102 ? 4.234 -38.219 -1.745 1 98.38 102 LEU B C 1
ATOM 3257 O O . LEU B 1 102 ? 3.391 -38.281 -2.645 1 98.38 102 LEU B O 1
ATOM 3261 N N . LYS B 1 103 ? 3.963 -38.594 -0.548 1 97.31 103 LYS B N 1
ATOM 3262 C CA . LYS B 1 103 ? 2.598 -38.938 -0.155 1 97.31 103 LYS B CA 1
ATOM 3263 C C . LYS B 1 103 ? 1.726 -37.688 -0.073 1 97.31 103 LYS B C 1
ATOM 3265 O O . LYS B 1 103 ? 0.496 -37.781 -0.076 1 97.31 103 LYS B O 1
ATOM 3270 N N . LYS B 1 104 ? 2.383 -36.531 0.036 1 97.44 104 LYS B N 1
ATOM 3271 C CA . LYS B 1 104 ? 1.671 -35.281 -0.008 1 97.44 104 LYS B CA 1
ATOM 3272 C C . LYS B 1 104 ? 1.44 -34.812 -1.447 1 97.44 104 LYS B C 1
ATOM 3274 O O . LYS B 1 104 ? 2.359 -34.844 -2.268 1 97.44 104 LYS B O 1
ATOM 3279 N N . SER B 1 105 ? 0.24 -34.375 -1.718 1 97.88 105 SER B N 1
ATOM 3280 C CA . SER B 1 105 ? -0.17 -34.125 -3.094 1 97.88 105 SER B CA 1
ATOM 3281 C C . SER B 1 105 ? 0.598 -32.938 -3.688 1 97.88 105 SER B C 1
ATOM 3283 O O . SER B 1 105 ? 0.795 -32.875 -4.902 1 97.88 105 SER B O 1
ATOM 3285 N N . ASN B 1 106 ? 1.017 -31.953 -2.836 1 97.62 106 ASN B N 1
ATOM 3286 C CA . ASN B 1 106 ? 1.754 -30.812 -3.365 1 97.62 106 ASN B CA 1
ATOM 3287 C C . ASN B 1 106 ? 3.133 -31.219 -3.875 1 97.62 106 ASN B C 1
ATOM 3289 O O . ASN B 1 106 ? 3.557 -30.781 -4.945 1 97.62 106 ASN B O 1
ATOM 3293 N N . TYR B 1 107 ? 3.852 -32.125 -3.156 1 98.38 107 TYR B N 1
ATOM 3294 C CA . TYR B 1 107 ? 5.117 -32.656 -3.643 1 98.38 107 TYR B CA 1
ATOM 3295 C C . TYR B 1 107 ? 4.895 -33.562 -4.844 1 98.38 107 TYR B C 1
ATOM 3297 O O . TYR B 1 107 ? 5.609 -33.469 -5.84 1 98.38 107 TYR B O 1
ATOM 3305 N N . PHE B 1 108 ? 3.889 -34.469 -4.73 1 98.75 108 PHE B N 1
ATOM 3306 C CA . PHE B 1 108 ? 3.576 -35.406 -5.793 1 98.75 108 PHE B CA 1
ATOM 3307 C C . PHE B 1 108 ? 3.252 -34.688 -7.09 1 98.75 108 PHE B C 1
ATOM 3309 O O . PHE B 1 108 ? 3.811 -35 -8.141 1 98.75 108 PHE B O 1
ATOM 3316 N N . GLY B 1 109 ? 2.359 -33.688 -6.996 1 98.56 109 GLY B N 1
ATOM 3317 C CA . GLY B 1 109 ? 1.996 -32.906 -8.164 1 98.56 109 GLY B CA 1
ATOM 3318 C C . GLY B 1 109 ? 3.172 -32.156 -8.773 1 98.56 109 GLY B C 1
ATOM 3319 O O . GLY B 1 109 ? 3.305 -32.125 -10 1 98.56 109 GLY B O 1
ATOM 3320 N N . THR B 1 110 ? 4.02 -31.594 -7.945 1 98.62 110 THR B N 1
ATOM 3321 C CA . THR B 1 110 ? 5.203 -30.891 -8.43 1 98.62 110 THR B CA 1
ATOM 3322 C C . THR B 1 110 ? 6.121 -31.844 -9.195 1 98.62 110 THR B C 1
ATOM 3324 O O . THR B 1 110 ? 6.664 -31.469 -10.242 1 98.62 110 THR B O 1
ATOM 3327 N N . MET B 1 111 ? 6.27 -33.062 -8.727 1 98.75 111 MET B N 1
ATOM 3328 C CA . MET B 1 111 ? 7.113 -34.062 -9.398 1 98.75 111 MET B CA 1
ATOM 3329 C C . MET B 1 111 ? 6.504 -34.469 -10.734 1 98.75 111 MET B C 1
ATOM 3331 O O . MET B 1 111 ? 7.23 -34.75 -11.688 1 98.75 111 MET B O 1
ATOM 3335 N N . LEU B 1 112 ? 5.129 -34.531 -10.781 1 98.62 112 LEU B N 1
ATOM 3336 C CA . LEU B 1 112 ? 4.5 -34.812 -12.062 1 98.62 112 LEU B CA 1
ATOM 3337 C C . LEU B 1 112 ? 4.918 -33.781 -13.109 1 98.62 112 LEU B C 1
ATOM 3339 O O . LEU B 1 112 ? 5.215 -34.125 -14.25 1 98.62 112 LEU B O 1
ATOM 3343 N N . VAL B 1 113 ? 4.961 -32.562 -12.719 1 98.62 113 VAL B N 1
ATOM 3344 C CA . VAL B 1 113 ? 5.387 -31.5 -13.625 1 98.62 113 VAL B CA 1
ATOM 3345 C C . VAL B 1 113 ? 6.871 -31.656 -13.945 1 98.62 113 VAL B C 1
ATOM 3347 O O . VAL B 1 113 ? 7.266 -31.609 -15.109 1 98.62 113 VAL B O 1
ATOM 3350 N N . LYS B 1 114 ? 7.68 -31.906 -12.93 1 98.25 114 LYS B N 1
ATOM 3351 C CA . LYS B 1 114 ? 9.125 -32.031 -13.102 1 98.25 114 LYS B CA 1
ATOM 3352 C C . LYS B 1 114 ? 9.461 -33.188 -14.047 1 98.25 114 LYS B C 1
ATOM 3354 O O . LYS B 1 114 ? 10.398 -33.094 -14.844 1 98.25 114 LYS B O 1
ATOM 3359 N N . MET B 1 115 ? 8.695 -34.219 -13.969 1 98 115 MET B N 1
ATOM 3360 C CA . MET B 1 115 ? 8.961 -35.438 -14.734 1 98 115 MET B CA 1
ATOM 3361 C C . MET B 1 115 ? 8.281 -35.406 -16.094 1 98 115 MET B C 1
ATOM 3363 O O . MET B 1 115 ? 8.297 -36.375 -16.844 1 98 115 MET B O 1
ATOM 3367 N N . GLY B 1 116 ? 7.566 -34.281 -16.438 1 97.31 116 GLY B N 1
ATOM 3368 C CA . GLY B 1 116 ? 7.012 -34.062 -17.766 1 97.31 116 GLY B CA 1
ATOM 3369 C C . GLY B 1 116 ? 5.66 -34.75 -17.953 1 97.31 116 GLY B C 1
ATOM 3370 O O . GLY B 1 116 ? 5.184 -34.875 -19.094 1 97.31 116 GLY B O 1
ATOM 3371 N N . LYS B 1 117 ? 5.047 -35.156 -16.875 1 97.31 117 LYS B N 1
ATOM 3372 C CA . LYS B 1 117 ? 3.738 -35.812 -16.953 1 97.31 117 LYS B CA 1
ATOM 3373 C C . LYS B 1 117 ? 2.621 -34.781 -17 1 97.31 117 LYS B C 1
ATOM 3375 O O . LYS B 1 117 ? 1.488 -35.094 -17.375 1 97.31 117 LYS B O 1
ATOM 3380 N N . ALA B 1 118 ? 2.908 -33.594 -16.641 1 98.38 118 ALA B N 1
ATOM 3381 C CA . ALA B 1 118 ? 2.027 -32.438 -16.75 1 98.38 118 AL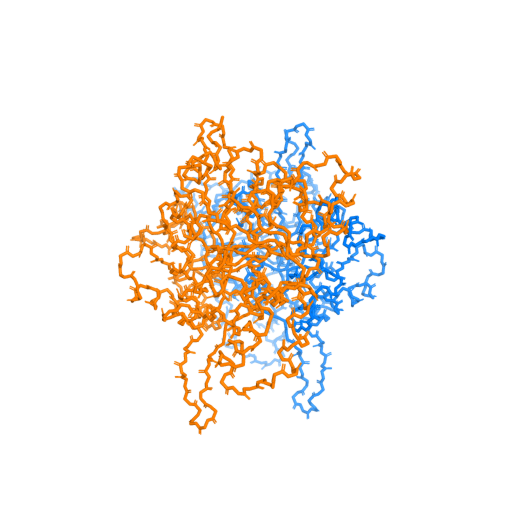A B CA 1
ATOM 3382 C C . ALA B 1 118 ? 2.812 -31.188 -17.109 1 98.38 118 ALA B C 1
ATOM 3384 O O . ALA B 1 118 ? 4.031 -31.141 -16.922 1 98.38 118 ALA B O 1
ATOM 3385 N N . ASP B 1 119 ? 2.092 -30.203 -17.641 1 98.44 119 ASP B N 1
ATOM 3386 C CA . ASP B 1 119 ? 2.758 -28.984 -18.094 1 98.44 119 ASP B CA 1
ATOM 3387 C C . ASP B 1 119 ? 2.809 -27.938 -16.984 1 98.44 119 ASP B C 1
ATOM 3389 O O . ASP B 1 119 ? 3.682 -27.062 -16.984 1 98.44 119 ASP B O 1
ATOM 3393 N N . CYS B 1 120 ? 1.854 -27.922 -16.109 1 98.62 120 CYS B N 1
ATOM 3394 C CA . CYS B 1 120 ? 1.729 -26.891 -15.094 1 98.62 120 CYS B CA 1
ATOM 3395 C C . CYS B 1 120 ? 0.955 -27.406 -13.883 1 98.62 120 CYS B C 1
ATOM 3397 O O . CYS B 1 120 ? 0.373 -28.5 -13.93 1 98.62 120 CYS B O 1
ATOM 3399 N N . LEU B 1 121 ? 1.079 -26.703 -12.797 1 98.69 121 LEU B N 1
ATOM 3400 C CA . LEU B 1 121 ? 0.451 -27.109 -11.539 1 98.69 121 LEU B CA 1
ATOM 3401 C C . LEU B 1 121 ? -0.284 -25.938 -10.906 1 98.69 121 LEU B C 1
ATOM 3403 O O . LEU B 1 121 ? 0.231 -24.812 -10.875 1 98.69 121 LEU B O 1
ATOM 3407 N N . LEU B 1 122 ? -1.467 -26.125 -10.516 1 98.31 122 LEU B N 1
ATOM 3408 C CA . LEU B 1 122 ? -2.246 -25.188 -9.719 1 98.31 122 LEU B CA 1
ATOM 3409 C C . LEU B 1 122 ? -2.727 -25.844 -8.422 1 98.31 122 LEU B C 1
ATOM 3411 O O . LEU B 1 122 ? -3.434 -26.844 -8.461 1 98.31 122 LEU B O 1
ATOM 3415 N N . GLY B 1 123 ? -2.279 -25.297 -7.367 1 95.06 123 GLY B N 1
ATOM 3416 C CA . GLY B 1 123 ? -2.674 -25.766 -6.051 1 95.06 123 GLY B CA 1
ATOM 3417 C C . GLY B 1 123 ? -2.854 -24.641 -5.047 1 95.06 123 GLY B C 1
ATOM 3418 O O . GLY B 1 123 ? -2.686 -23.469 -5.383 1 95.06 123 GLY B O 1
ATOM 3419 N N . GLY B 1 124 ? -3.385 -24.953 -3.814 1 87.62 124 GLY B N 1
ATOM 3420 C CA . GLY B 1 124 ? -3.453 -23.922 -2.779 1 87.62 124 GLY B CA 1
ATOM 3421 C C . GLY B 1 124 ? -4.836 -23.781 -2.174 1 87.62 124 GLY B C 1
ATOM 3422 O O . GLY B 1 124 ? -5.035 -23 -1.246 1 87.62 124 GLY B O 1
ATOM 3423 N N . ALA B 1 125 ? -5.758 -24.578 -2.65 1 88.12 125 ALA B N 1
ATOM 3424 C CA . ALA B 1 125 ? -7.094 -24.516 -2.062 1 88.12 125 ALA B CA 1
ATOM 3425 C C . ALA B 1 125 ? -7.07 -24.969 -0.603 1 88.12 125 ALA B C 1
ATOM 3427 O O . ALA B 1 125 ? -7.863 -24.484 0.21 1 88.12 125 ALA B O 1
ATOM 3428 N N . THR B 1 126 ? -6.164 -25.844 -0.263 1 88.75 126 THR B N 1
ATOM 3429 C CA . THR B 1 126 ? -6.066 -26.328 1.106 1 88.75 126 THR B CA 1
ATOM 3430 C C . THR B 1 126 ? -4.633 -26.219 1.62 1 88.75 126 THR B C 1
ATOM 3432 O O . THR B 1 126 ? -4.355 -26.531 2.779 1 88.75 126 THR B O 1
ATOM 3435 N N . TYR B 1 127 ? -3.758 -25.844 0.768 1 89 127 TYR B N 1
ATOM 3436 C CA . TYR B 1 127 ? -2.359 -25.625 1.112 1 89 127 TYR B CA 1
ATOM 3437 C C . TYR B 1 127 ? -2.072 -24.141 1.304 1 89 127 TYR B C 1
ATOM 3439 O O . TYR B 1 127 ? -2.758 -23.297 0.732 1 89 127 TYR B O 1
ATOM 3447 N N . SER B 1 128 ? -1.07 -23.844 2.137 1 87.62 128 SER B N 1
ATOM 3448 C CA . SER B 1 128 ? -0.562 -22.469 2.213 1 87.62 128 SER B CA 1
ATOM 3449 C C . SER B 1 128 ? 0.298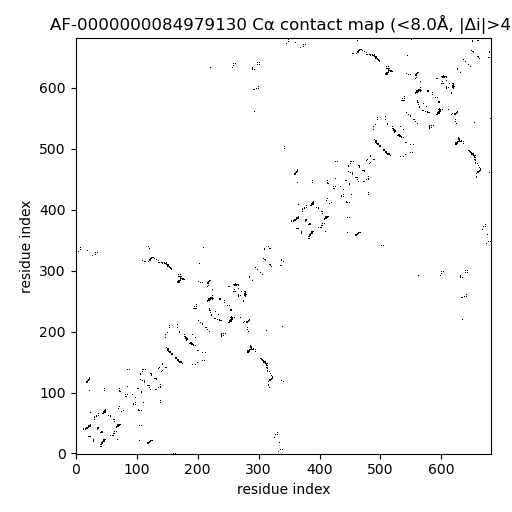 -22.141 1 1 87.62 128 SER B C 1
ATOM 3451 O O . SER B 1 128 ? 0.749 -23.031 0.282 1 87.62 128 SER B O 1
ATOM 3453 N N . THR B 1 129 ? 0.5 -20.875 0.812 1 88.62 129 THR B N 1
ATOM 3454 C CA . THR B 1 129 ? 1.395 -20.422 -0.248 1 88.62 129 THR B CA 1
ATOM 3455 C C . THR B 1 129 ? 2.789 -21.016 -0.071 1 88.62 129 THR B C 1
ATOM 3457 O O . THR B 1 129 ? 3.402 -21.469 -1.038 1 88.62 129 THR B O 1
ATOM 3460 N N . ALA B 1 130 ? 3.221 -21.094 1.173 1 90.12 130 ALA B N 1
ATOM 3461 C CA . ALA B 1 130 ? 4.523 -21.672 1.479 1 90.12 130 ALA B CA 1
ATOM 3462 C C . ALA B 1 130 ? 4.566 -23.156 1.103 1 90.12 130 ALA B C 1
ATOM 3464 O O . ALA B 1 130 ? 5.582 -23.641 0.613 1 90.12 130 ALA B O 1
ATOM 3465 N N . ASP B 1 131 ? 3.467 -23.828 1.275 1 93.94 131 ASP B N 1
ATOM 3466 C CA . ASP B 1 131 ? 3.375 -25.25 0.965 1 93.94 131 ASP B CA 1
ATOM 3467 C C . ASP B 1 131 ? 3.436 -25.484 -0.542 1 93.94 131 ASP B C 1
ATOM 3469 O O . ASP B 1 131 ? 3.812 -26.578 -0.989 1 93.94 131 ASP B O 1
ATOM 3473 N N . THR B 1 132 ? 3.014 -24.547 -1.311 1 94.25 132 THR B N 1
ATOM 3474 C CA . THR B 1 132 ? 3.078 -24.656 -2.764 1 94.25 132 THR B CA 1
ATOM 3475 C C . THR B 1 132 ? 4.469 -24.297 -3.271 1 94.25 132 THR B C 1
ATOM 3477 O O . THR B 1 132 ? 5.031 -24.984 -4.117 1 94.25 132 THR B O 1
ATOM 3480 N N . ILE B 1 133 ? 5.07 -23.297 -2.688 1 95.31 133 ILE B N 1
ATOM 3481 C CA . ILE B 1 133 ? 6.328 -22.75 -3.182 1 95.31 133 ILE B CA 1
ATOM 3482 C C . ILE B 1 133 ? 7.484 -23.672 -2.789 1 95.31 133 ILE B C 1
ATOM 3484 O O . ILE B 1 133 ? 8.414 -23.875 -3.572 1 95.31 133 ILE B O 1
ATOM 3488 N N . ARG B 1 134 ? 7.449 -24.234 -1.631 1 96.38 134 ARG B N 1
ATOM 3489 C CA . ARG B 1 134 ? 8.562 -25.016 -1.097 1 96.38 134 ARG B CA 1
ATOM 3490 C C . ARG B 1 134 ? 8.898 -26.188 -2.01 1 96.38 134 ARG B C 1
ATOM 3492 O O . ARG B 1 134 ? 10.039 -26.328 -2.467 1 96.38 134 ARG B O 1
ATOM 3499 N N . PRO B 1 135 ? 7.941 -27.062 -2.346 1 97.5 135 PRO B N 1
ATOM 3500 C CA . PRO B 1 135 ? 8.297 -28.141 -3.268 1 97.5 135 PRO B CA 1
ATOM 3501 C C . PRO B 1 135 ? 8.75 -27.641 -4.633 1 97.5 135 PRO B C 1
ATOM 3503 O O . PRO B 1 135 ? 9.641 -28.219 -5.25 1 97.5 135 PRO B O 1
ATOM 3506 N N . ALA B 1 136 ? 8.141 -26.562 -5.125 1 97.62 136 ALA B N 1
ATOM 3507 C CA . ALA B 1 136 ? 8.539 -26 -6.406 1 97.62 136 ALA B CA 1
ATOM 3508 C C . ALA B 1 136 ? 10.008 -25.594 -6.391 1 97.62 136 ALA B C 1
ATOM 3510 O O . ALA B 1 136 ? 10.75 -25.859 -7.34 1 97.62 136 ALA B O 1
ATOM 3511 N N . LEU B 1 137 ? 10.414 -24.953 -5.316 1 96.69 137 LEU B N 1
ATOM 3512 C CA . LEU B 1 137 ? 11.789 -24.484 -5.188 1 96.69 137 LEU B CA 1
ATOM 3513 C C . LEU B 1 137 ? 12.75 -25.672 -5.062 1 96.69 137 LEU B C 1
ATOM 3515 O O . LEU B 1 137 ? 13.867 -25.625 -5.574 1 96.69 137 LEU B O 1
ATOM 3519 N N . GLN B 1 138 ? 12.336 -26.703 -4.383 1 96.69 138 GLN B N 1
ATOM 3520 C CA . GLN B 1 138 ? 13.195 -27.844 -4.117 1 96.69 138 GLN B CA 1
ATOM 3521 C C . GLN B 1 138 ? 13.344 -28.719 -5.359 1 96.69 138 GLN B C 1
ATOM 3523 O O . GLN B 1 138 ? 14.398 -29.328 -5.578 1 96.69 138 GLN B O 1
ATOM 3528 N N . LEU B 1 139 ? 12.297 -28.781 -6.164 1 97.75 139 LEU B N 1
ATOM 3529 C CA . LEU B 1 139 ? 12.242 -29.828 -7.176 1 97.75 139 LEU B CA 1
ATOM 3530 C C . LEU B 1 139 ? 12.344 -29.234 -8.578 1 97.75 139 LEU B C 1
ATOM 3532 O O . LEU B 1 139 ? 13.008 -29.812 -9.453 1 97.75 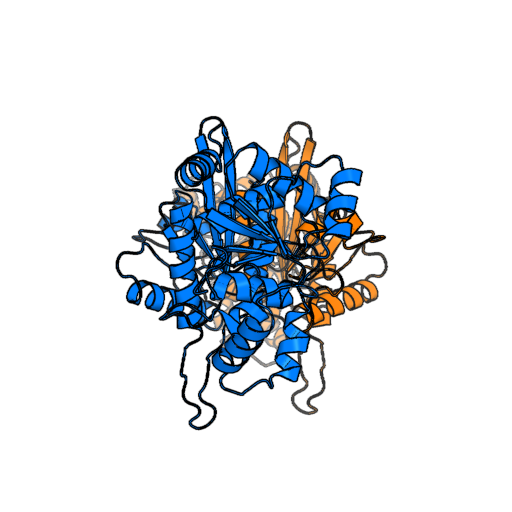139 LEU B O 1
ATOM 3536 N N . VAL B 1 140 ? 11.664 -28.188 -8.844 1 96.56 140 VAL B N 1
ATOM 3537 C CA . VAL B 1 140 ? 11.648 -27.547 -10.156 1 96.56 140 VAL B CA 1
ATOM 3538 C C . VAL B 1 140 ? 12.727 -26.469 -10.211 1 96.56 140 VAL B C 1
ATOM 3540 O O . VAL B 1 140 ? 13.289 -26.203 -11.281 1 96.56 140 VAL B O 1
ATOM 3543 N N . LYS B 1 141 ? 13 -25.797 -9.109 1 95.69 141 LYS B N 1
ATOM 3544 C CA . LYS B 1 141 ? 14.023 -24.766 -8.953 1 95.69 141 LYS B CA 1
ATOM 3545 C C . LYS B 1 141 ? 13.672 -23.516 -9.758 1 95.69 141 LYS B C 1
ATOM 3547 O O . LYS B 1 141 ? 12.625 -23.469 -10.414 1 95.69 141 LYS B O 1
ATOM 3552 N N . THR B 1 142 ? 14.406 -22.469 -9.586 1 95.12 142 THR B N 1
ATOM 3553 C CA . THR B 1 142 ? 14.211 -21.203 -10.297 1 95.12 142 THR B CA 1
ATOM 3554 C C . THR B 1 142 ? 14.859 -21.25 -11.672 1 95.12 142 THR B C 1
ATOM 3556 O O . THR B 1 142 ? 15.727 -22.094 -11.93 1 95.12 142 THR B O 1
ATOM 3559 N N . LYS B 1 143 ? 14.383 -20.469 -12.594 1 93.38 143 LYS B N 1
ATOM 3560 C CA . LYS B 1 143 ? 14.977 -20.344 -13.922 1 93.38 143 LYS B CA 1
ATOM 3561 C C . LYS B 1 143 ? 16.422 -19.844 -13.828 1 93.38 143 LYS B C 1
ATOM 3563 O O . LYS B 1 143 ? 16.812 -19.266 -12.82 1 93.38 143 LYS B O 1
ATOM 3568 N N . LYS B 1 144 ? 17.125 -20.109 -14.945 1 88.75 144 LYS B N 1
ATOM 3569 C CA . LYS B 1 144 ? 18.5 -19.609 -15 1 88.75 144 LYS B CA 1
ATOM 3570 C C . LYS B 1 144 ? 18.531 -18.078 -14.867 1 88.75 144 LYS B C 1
ATOM 3572 O O . LYS B 1 144 ? 17.781 -17.375 -15.555 1 88.75 144 LYS B O 1
ATOM 3577 N N . GLY B 1 145 ? 19.281 -17.594 -13.93 1 85.75 145 GLY B N 1
ATOM 3578 C CA . GLY B 1 145 ? 19.406 -16.172 -13.727 1 85.75 145 GLY B CA 1
ATOM 3579 C C . GLY B 1 145 ? 18.469 -15.617 -12.672 1 85.75 145 GLY B C 1
ATOM 3580 O O . GLY B 1 145 ? 18.656 -14.5 -12.188 1 85.75 145 GLY B O 1
ATOM 3581 N N . ALA B 1 146 ? 17.484 -16.438 -12.352 1 91 146 ALA B N 1
ATOM 3582 C CA . ALA B 1 146 ? 16.562 -16 -11.305 1 91 146 ALA B CA 1
ATOM 3583 C C . ALA B 1 146 ? 17.094 -16.359 -9.922 1 91 146 ALA B C 1
ATOM 3585 O O . ALA B 1 146 ? 17.625 -17.453 -9.711 1 91 146 ALA B O 1
ATOM 3586 N N . HIS B 1 147 ? 17 -15.461 -8.938 1 92.94 147 HIS B N 1
ATOM 3587 C CA . HIS B 1 147 ? 17.562 -15.664 -7.605 1 92.94 147 HIS B CA 1
ATOM 3588 C C . HIS B 1 147 ? 16.469 -15.719 -6.547 1 92.94 147 HIS B C 1
ATOM 3590 O O . HIS B 1 147 ? 16.75 -15.969 -5.371 1 92.94 147 HIS B O 1
ATOM 3596 N N . LEU B 1 148 ? 15.281 -15.492 -6.969 1 95.12 148 LEU B N 1
ATOM 3597 C CA . LEU B 1 148 ? 14.156 -15.586 -6.047 1 95.12 148 LEU B CA 1
ATOM 3598 C C . LEU B 1 148 ? 12.875 -15.93 -6.789 1 95.12 148 LEU B C 1
ATOM 3600 O O . LEU B 1 148 ? 12.797 -15.781 -8.008 1 95.12 148 LEU B O 1
ATOM 3604 N N . VAL B 1 149 ? 11.875 -16.453 -6.051 1 96.56 149 VAL B N 1
ATOM 3605 C CA . VAL B 1 149 ? 10.5 -16.578 -6.52 1 96.56 149 VAL B CA 1
ATOM 3606 C C . VAL B 1 149 ? 9.688 -15.367 -6.059 1 96.56 149 VAL B C 1
ATOM 3608 O O . VAL B 1 149 ? 9.797 -14.938 -4.91 1 96.56 149 VAL B O 1
ATOM 3611 N N . SER B 1 150 ? 9.023 -14.758 -6.969 1 97.31 150 SER B N 1
ATOM 3612 C CA . SER B 1 150 ? 8.164 -13.625 -6.648 1 97.31 150 SER B CA 1
ATOM 3613 C C . SER B 1 150 ? 6.746 -13.844 -7.172 1 97.31 150 SER B C 1
ATOM 3615 O O . SER B 1 150 ? 6.418 -14.93 -7.66 1 97.31 150 SER B O 1
ATOM 3617 N N . SER B 1 151 ? 5.898 -12.836 -6.934 1 97.06 151 SER B N 1
ATOM 3618 C CA . SER B 1 151 ? 4.52 -12.938 -7.406 1 97.06 151 SER B CA 1
ATOM 3619 C C . SER B 1 151 ? 4.082 -11.664 -8.109 1 97.06 151 SER B C 1
ATOM 3621 O O . SER B 1 151 ? 4.715 -10.617 -7.957 1 97.06 151 SER B O 1
ATOM 3623 N N . CYS B 1 152 ? 3.062 -11.797 -8.859 1 96.94 152 CYS B N 1
ATOM 3624 C CA . CYS B 1 152 ? 2.398 -10.648 -9.469 1 96.94 152 CYS B CA 1
ATOM 3625 C C . CYS B 1 152 ? 0.893 -10.875 -9.562 1 96.94 152 CYS B C 1
ATOM 3627 O O . CYS B 1 152 ? 0.432 -12.016 -9.562 1 96.94 152 CYS B O 1
ATOM 3629 N N . PHE B 1 153 ? 0.126 -9.875 -9.445 1 98 153 PHE B N 1
ATOM 3630 C CA . PHE B 1 153 ? -1.301 -9.867 -9.742 1 98 153 PHE B CA 1
ATOM 3631 C C . PHE B 1 153 ? -1.578 -9.102 -11.031 1 98 153 PHE B C 1
ATOM 3633 O O . PHE B 1 153 ? -0.982 -8.047 -11.273 1 98 153 PHE B O 1
ATOM 3640 N N . ILE B 1 154 ? -2.4 -9.664 -11.867 1 97.31 154 ILE B N 1
ATOM 3641 C CA . ILE B 1 154 ? -2.961 -8.938 -13 1 97.31 154 ILE B CA 1
ATOM 3642 C C . ILE B 1 154 ? -4.332 -8.375 -12.625 1 97.31 154 ILE B C 1
ATOM 3644 O O . ILE B 1 154 ? -5.211 -9.117 -12.172 1 97.31 154 ILE B O 1
ATOM 3648 N N . LEU B 1 155 ? -4.422 -7.07 -12.719 1 97.69 155 LEU B N 1
ATOM 3649 C CA . LEU B 1 155 ? -5.672 -6.402 -12.391 1 97.69 155 LEU B CA 1
ATOM 3650 C C . LEU B 1 155 ? -6.324 -5.816 -13.633 1 97.69 155 LEU B C 1
ATOM 3652 O O . LEU B 1 155 ? -5.641 -5.246 -14.492 1 97.69 155 LEU B O 1
ATOM 3656 N N . ASP B 1 156 ? -7.523 -5.996 -13.828 1 95.19 156 ASP B N 1
ATOM 3657 C CA . ASP B 1 156 ? -8.195 -5.418 -14.984 1 95.19 156 ASP B CA 1
ATOM 3658 C C . ASP B 1 156 ? -9.531 -4.789 -14.594 1 95.19 156 ASP B C 1
ATOM 3660 O O . ASP B 1 156 ? -10.133 -5.18 -13.594 1 95.19 156 ASP B O 1
ATOM 3664 N N . ARG B 1 157 ? -9.906 -3.793 -15.203 1 95 157 ARG B N 1
ATOM 3665 C CA . ARG B 1 157 ? -11.156 -3.062 -15.008 1 95 157 ARG B CA 1
ATOM 3666 C C . ARG B 1 157 ? -11.695 -2.525 -16.328 1 95 157 ARG B C 1
ATOM 3668 O O . ARG B 1 157 ? -10.93 -2.033 -17.156 1 95 157 ARG B O 1
ATOM 3675 N N . ASP B 1 158 ? -12.969 -2.775 -16.547 1 92.38 158 ASP B N 1
ATOM 3676 C CA . ASP B 1 158 ? -13.648 -2.25 -17.719 1 92.38 158 ASP B CA 1
ATOM 3677 C C . ASP B 1 158 ? -14.195 -0.85 -17.469 1 92.38 158 ASP B C 1
ATOM 3679 O O . ASP B 1 158 ? -15.023 -0.658 -16.562 1 92.38 158 ASP B O 1
ATOM 3683 N N . PHE B 1 159 ? -13.758 0.137 -18.203 1 89.88 159 PHE B N 1
ATOM 3684 C CA . PHE B 1 159 ? -14.188 1.52 -18.031 1 89.88 159 PHE B CA 1
ATOM 3685 C C . PHE B 1 159 ? -15.227 1.898 -19.078 1 89.88 159 PHE B C 1
ATOM 3687 O O . PHE B 1 159 ? -15.266 3.041 -19.547 1 89.88 159 PHE B O 1
ATOM 3694 N N . GLY B 1 160 ? -15.93 0.958 -19.594 1 89.69 160 GLY B N 1
ATOM 3695 C CA . GLY B 1 160 ? -16.969 1.204 -20.594 1 89.69 160 GLY B CA 1
ATOM 3696 C C . GLY B 1 160 ? -16.406 1.655 -21.922 1 89.69 160 GLY B C 1
ATOM 3697 O O . GLY B 1 160 ? -15.641 0.928 -22.562 1 89.69 160 GLY B O 1
ATOM 3698 N N . GLU B 1 161 ? -16.594 2.934 -22.203 1 87.75 161 GLU B N 1
ATOM 3699 C CA . GLU B 1 161 ? -16.203 3.486 -23.5 1 87.75 161 GLU B CA 1
ATOM 3700 C C . GLU B 1 161 ? -14.695 3.582 -23.625 1 87.75 161 GLU B C 1
ATOM 3702 O O . GLU B 1 161 ? -14.148 3.465 -24.734 1 87.75 161 GLU B O 1
ATOM 3707 N N . GLU B 1 162 ? -14.055 3.705 -22.484 1 84.5 162 GLU B N 1
ATOM 3708 C CA . GLU B 1 162 ? -12.602 3.822 -22.5 1 84.5 162 GLU B CA 1
ATOM 3709 C C . GLU B 1 162 ? -11.938 2.457 -22.641 1 84.5 162 GLU B C 1
ATOM 3711 O O . GLU B 1 162 ? -10.727 2.369 -22.875 1 84.5 162 GLU B O 1
ATOM 3716 N N . GLY B 1 163 ? -12.789 1.385 -22.484 1 87.94 163 GLY B N 1
ATOM 3717 C CA . GLY B 1 163 ? -12.305 0.04 -22.75 1 87.94 163 GLY B CA 1
ATOM 3718 C C . GLY B 1 163 ? -11.703 -0.629 -21.531 1 87.94 163 GLY B C 1
ATOM 3719 O O . GLY B 1 163 ? -11.789 -0.095 -20.422 1 87.94 163 GLY B O 1
ATOM 3720 N N . LEU B 1 164 ? -11.141 -1.815 -21.75 1 88.38 164 LEU B N 1
ATOM 3721 C CA . LEU B 1 164 ? -10.523 -2.629 -20.703 1 88.38 164 LEU B CA 1
ATOM 3722 C C . LEU B 1 164 ? -9.109 -2.143 -20.406 1 88.38 164 LEU B C 1
ATOM 3724 O O . LEU B 1 164 ? -8.305 -1.952 -21.328 1 88.38 164 LEU B O 1
ATOM 3728 N N . LYS B 1 165 ? -8.938 -1.776 -19.141 1 93.31 165 LYS B N 1
ATOM 3729 C CA . LYS B 1 165 ? -7.59 -1.436 -18.703 1 93.31 165 LYS B CA 1
ATOM 3730 C C . LYS B 1 165 ? -7.012 -2.535 -17.812 1 93.31 165 LYS B C 1
ATOM 3732 O O . LYS B 1 165 ? -7.711 -3.082 -16.953 1 93.31 165 LYS B O 1
ATOM 3737 N N . ARG B 1 166 ? -5.762 -2.895 -18.172 1 96.56 166 ARG B N 1
ATOM 3738 C CA . ARG B 1 166 ? -5.062 -3.93 -17.422 1 96.56 166 ARG B CA 1
ATOM 3739 C C . ARG B 1 166 ? -3.758 -3.395 -16.844 1 96.56 166 ARG B C 1
ATOM 3741 O O . ARG B 1 166 ? -3.037 -2.646 -17.5 1 96.56 166 ARG B O 1
ATOM 3748 N N . ILE B 1 167 ? -3.523 -3.717 -15.578 1 98.56 167 ILE B N 1
ATOM 3749 C CA . ILE B 1 167 ? -2.264 -3.357 -14.938 1 98.56 167 ILE B CA 1
ATOM 3750 C C . ILE B 1 167 ? -1.686 -4.574 -14.219 1 98.56 167 ILE B C 1
ATOM 3752 O O . ILE B 1 167 ? -2.389 -5.559 -13.992 1 98.56 167 ILE B O 1
ATOM 3756 N N . ALA B 1 168 ? -0.384 -4.535 -13.969 1 98.81 168 ALA B N 1
ATOM 3757 C CA . ALA B 1 168 ? 0.303 -5.59 -13.234 1 98.81 168 ALA B CA 1
ATOM 3758 C C . ALA B 1 168 ? 0.938 -5.039 -11.953 1 98.81 168 ALA B C 1
ATOM 3760 O O . ALA B 1 168 ? 1.469 -3.928 -11.953 1 98.81 168 ALA B O 1
ATOM 3761 N N . MET B 1 169 ? 0.83 -5.77 -10.859 1 98.88 169 MET B N 1
ATOM 3762 C CA . MET B 1 169 ? 1.408 -5.379 -9.578 1 98.88 169 MET B CA 1
ATOM 3763 C C . MET B 1 169 ? 2.244 -6.512 -8.984 1 98.88 169 MET B C 1
ATOM 3765 O O . MET B 1 169 ? 1.733 -7.605 -8.75 1 98.88 169 MET B O 1
ATOM 3769 N N . GLY B 1 170 ? 3.486 -6.355 -8.844 1 98.69 170 GLY B N 1
ATOM 3770 C CA . GLY B 1 170 ? 4.402 -7.332 -8.273 1 98.69 170 GLY B CA 1
ATOM 3771 C C . GLY B 1 170 ? 5.418 -6.715 -7.328 1 98.69 170 GLY B C 1
ATOM 3772 O O . GLY B 1 170 ? 5.801 -5.555 -7.492 1 98.69 170 GLY B O 1
ATOM 3773 N N . ASP B 1 171 ? 5.898 -7.305 -6.34 1 97.62 171 ASP B N 1
ATOM 3774 C CA . ASP B 1 171 ? 5.473 -8.508 -5.633 1 97.62 171 ASP B CA 1
ATOM 3775 C C . ASP B 1 171 ? 4.422 -8.188 -4.574 1 97.62 171 ASP B C 1
ATOM 3777 O O . ASP B 1 171 ? 4.57 -7.227 -3.816 1 97.62 171 ASP B O 1
ATOM 3781 N N . CYS B 1 172 ? 3.439 -9.016 -4.48 1 97.31 172 CYS B N 1
ATOM 3782 C CA . CYS B 1 172 ? 2.326 -8.695 -3.592 1 97.31 172 CYS B CA 1
ATOM 3783 C C . CYS B 1 172 ? 2.061 -9.828 -2.615 1 97.31 172 CYS B C 1
ATOM 3785 O O . CYS B 1 172 ? 1.197 -9.719 -1.744 1 97.31 172 CYS B O 1
ATOM 3787 N N . ALA B 1 173 ? 2.826 -10.938 -2.725 1 95.62 173 ALA B N 1
ATOM 3788 C CA . ALA B 1 173 ? 2.344 -12.07 -1.938 1 95.62 173 ALA B CA 1
ATOM 3789 C C . ALA B 1 173 ? 3.504 -12.906 -1.41 1 95.62 173 ALA B C 1
ATOM 3791 O O . ALA B 1 173 ? 3.33 -13.711 -0.491 1 95.62 173 ALA B O 1
ATOM 3792 N N . VAL B 1 174 ? 4.684 -12.766 -1.918 1 95.88 174 VAL B N 1
ATOM 3793 C CA . VAL B 1 174 ? 5.672 -13.812 -1.663 1 95.88 174 VAL B CA 1
ATOM 3794 C C . VAL B 1 174 ? 6.801 -13.25 -0.801 1 95.88 174 VAL B C 1
ATOM 3796 O O . VAL B 1 174 ? 7.012 -13.703 0.327 1 95.88 174 VAL B O 1
ATOM 3799 N N . ASN B 1 175 ? 7.512 -12.203 -1.327 1 96.81 175 ASN B N 1
ATOM 3800 C CA . ASN B 1 175 ? 8.68 -11.703 -0.61 1 96.81 175 ASN B CA 1
ATOM 3801 C C . ASN B 1 175 ? 8.297 -10.633 0.412 1 96.81 175 ASN B C 1
ATOM 3803 O O . ASN B 1 175 ? 7.77 -9.578 0.048 1 96.81 175 ASN B O 1
ATOM 3807 N N . ILE B 1 176 ? 8.594 -10.898 1.639 1 96.38 176 ILE B N 1
ATOM 3808 C CA . ILE B 1 176 ? 8.242 -9.992 2.727 1 96.38 176 ILE B CA 1
ATOM 3809 C C . ILE B 1 176 ? 9.039 -8.695 2.596 1 96.38 176 ILE B C 1
ATOM 3811 O O . ILE B 1 176 ? 8.492 -7.602 2.748 1 96.38 176 ILE B O 1
ATOM 3815 N N . ASP B 1 177 ? 10.297 -8.797 2.357 1 95.88 177 ASP B N 1
ATOM 3816 C CA . ASP B 1 177 ? 11.242 -7.719 2.102 1 95.88 177 ASP B CA 1
ATOM 3817 C C . ASP B 1 177 ? 12.422 -8.211 1.271 1 95.88 177 ASP B C 1
ATOM 3819 O O . ASP B 1 177 ? 12.461 -9.375 0.861 1 95.88 177 ASP B O 1
ATOM 3823 N N . TYR B 1 178 ? 13.305 -7.312 0.951 1 97.88 178 TYR B N 1
ATOM 3824 C CA . TYR B 1 178 ? 14.484 -7.637 0.158 1 97.88 178 TYR B CA 1
ATOM 3825 C C . TYR B 1 178 ? 15.758 -7.309 0.92 1 97.88 178 TYR B C 1
ATOM 3827 O O . TYR B 1 178 ? 15.945 -6.172 1.368 1 97.88 178 TYR B O 1
ATOM 3835 N N . THR B 1 179 ? 16.609 -8.25 1.123 1 96.44 179 THR B N 1
ATOM 3836 C CA . THR B 1 179 ? 17.891 -8.07 1.798 1 96.44 179 THR B CA 1
ATOM 3837 C C . THR B 1 179 ? 19.016 -8.703 0.989 1 96.44 179 THR B C 1
ATOM 3839 O O . THR B 1 179 ? 18.781 -9.586 0.159 1 96.44 179 THR B O 1
ATOM 3842 N N . ASP B 1 180 ? 20.203 -8.258 1.254 1 96.88 180 ASP B N 1
ATOM 3843 C CA . ASP B 1 180 ? 21.375 -8.82 0.59 1 96.88 180 ASP B CA 1
ATOM 3844 C C . ASP B 1 180 ? 21.547 -10.297 0.95 1 96.88 180 ASP B C 1
ATOM 3846 O O . ASP B 1 180 ? 21.359 -10.688 2.104 1 96.88 180 ASP B O 1
ATOM 3850 N N . THR B 1 181 ? 21.75 -11.086 -0.044 1 95.62 181 THR B N 1
ATOM 3851 C CA . THR B 1 181 ? 22.281 -12.414 0.224 1 95.62 181 THR B CA 1
ATOM 3852 C C . THR B 1 181 ? 23.797 -12.359 0.402 1 95.62 181 THR B C 1
ATOM 3854 O O . THR B 1 181 ? 24.531 -11.938 -0.504 1 95.62 181 THR B O 1
ATOM 3857 N N . VAL B 1 182 ? 24.266 -12.742 1.523 1 95.12 182 VAL B N 1
ATOM 3858 C CA . VAL B 1 182 ? 25.688 -12.609 1.86 1 95.12 182 VAL B CA 1
ATOM 3859 C C . VAL B 1 182 ? 26.312 -13.992 1.983 1 95.12 182 VAL B C 1
ATOM 3861 O O . VAL B 1 182 ? 25.688 -14.93 2.48 1 95.12 182 VAL B O 1
ATOM 3864 N N . ASP B 1 183 ? 27.531 -14.086 1.395 1 94.06 183 ASP B N 1
ATOM 3865 C CA . ASP B 1 183 ? 28.328 -15.273 1.661 1 94.06 183 ASP B CA 1
ATOM 3866 C C . ASP B 1 183 ? 28.734 -15.352 3.133 1 94.06 183 ASP B C 1
ATOM 3868 O O . ASP B 1 183 ? 29.406 -14.453 3.641 1 94.06 183 ASP B O 1
ATOM 3872 N N . LYS B 1 184 ? 28.5 -16.453 3.721 1 91.06 184 LYS B N 1
ATOM 3873 C CA . LYS B 1 184 ? 28.703 -16.547 5.16 1 91.06 184 LYS B CA 1
ATOM 3874 C C . LYS B 1 184 ? 30.203 -16.641 5.488 1 91.06 184 LYS B C 1
ATOM 3876 O O . LYS B 1 184 ? 30.625 -16.219 6.562 1 91.06 184 LYS B O 1
ATOM 3881 N N . ALA B 1 185 ? 30.891 -17.203 4.582 1 92.81 185 ALA B N 1
ATOM 3882 C CA . ALA B 1 185 ? 32.312 -17.438 4.824 1 92.81 185 ALA B CA 1
ATOM 3883 C C . ALA B 1 185 ? 33.125 -16.156 4.605 1 92.81 185 ALA B C 1
ATOM 3885 O O . ALA B 1 185 ? 34.031 -15.859 5.371 1 92.81 185 ALA B O 1
ATOM 3886 N N . THR B 1 186 ? 32.812 -15.367 3.676 1 93.62 186 THR B N 1
ATOM 3887 C CA . THR B 1 186 ? 33.594 -14.219 3.287 1 93.62 186 THR B CA 1
ATOM 3888 C C . THR B 1 186 ? 32.938 -12.914 3.717 1 93.62 186 THR B C 1
ATOM 3890 O O . THR B 1 186 ? 33.594 -11.867 3.785 1 93.62 186 THR B O 1
ATOM 3893 N N . GLY B 1 187 ? 31.578 -12.977 3.961 1 92.69 187 GLY B N 1
ATOM 3894 C CA . GLY B 1 187 ? 30.812 -11.773 4.273 1 92.69 187 GLY B CA 1
ATOM 3895 C C . GLY B 1 187 ? 30.484 -10.945 3.047 1 92.69 187 GLY B C 1
ATOM 3896 O O . GLY B 1 187 ? 29.875 -9.875 3.16 1 92.69 187 GLY B O 1
ATOM 3897 N N . GLU B 1 188 ? 30.844 -11.445 1.975 1 94.75 188 GLU B N 1
ATOM 3898 C CA . GLU B 1 188 ? 30.641 -10.711 0.728 1 94.75 188 GLU B CA 1
ATOM 3899 C C . GLU B 1 188 ? 29.203 -10.844 0.237 1 94.75 188 GLU B C 1
ATOM 3901 O O . GLU B 1 188 ? 28.594 -11.914 0.369 1 94.75 188 GLU B O 1
ATOM 3906 N N . VAL B 1 189 ? 28.703 -9.695 -0.358 1 95.75 189 VAL B N 1
ATOM 3907 C CA . VAL B 1 189 ? 27.359 -9.719 -0.936 1 95.75 189 VAL B CA 1
ATOM 3908 C C . VAL B 1 189 ? 27.375 -10.523 -2.229 1 95.75 189 VAL B C 1
ATOM 3910 O O . VAL B 1 189 ? 28.047 -10.164 -3.195 1 95.75 189 VAL B O 1
ATOM 3913 N N . LYS B 1 190 ? 26.609 -11.633 -2.256 1 95.06 190 LYS B N 1
ATOM 3914 C CA . LYS B 1 190 ? 26.453 -12.461 -3.447 1 95.06 190 LYS B CA 1
ATOM 3915 C C . LYS B 1 190 ? 25.391 -11.906 -4.379 1 95.06 190 LYS B C 1
ATOM 3917 O O . LYS B 1 190 ? 25.594 -11.836 -5.594 1 95.06 190 LYS B O 1
ATOM 3922 N N . ILE B 1 191 ? 24.266 -11.531 -3.795 1 96.25 191 ILE B N 1
ATOM 3923 C CA . ILE B 1 191 ? 23.172 -10.906 -4.523 1 96.25 191 ILE B CA 1
ATOM 3924 C C . ILE B 1 191 ? 22.625 -9.719 -3.725 1 96.25 191 ILE B C 1
ATOM 3926 O O . ILE B 1 191 ? 22.172 -9.891 -2.59 1 96.25 191 ILE B O 1
ATOM 3930 N N . ALA B 1 192 ? 22.703 -8.602 -4.363 1 97.5 192 ALA B N 1
ATOM 3931 C CA . ALA B 1 192 ? 22.219 -7.395 -3.68 1 97.5 192 ALA B CA 1
ATOM 3932 C C . ALA B 1 192 ? 20.703 -7.375 -3.6 1 97.5 192 ALA B C 1
ATOM 3934 O O . ALA B 1 192 ? 20.016 -7.871 -4.5 1 97.5 192 ALA B O 1
ATOM 3935 N N . ALA B 1 193 ? 20.188 -6.773 -2.516 1 98.25 193 ALA B N 1
ATOM 3936 C CA . ALA B 1 193 ? 18.75 -6.57 -2.359 1 98.25 193 ALA B CA 1
ATOM 3937 C C . ALA B 1 193 ? 18.141 -5.898 -3.59 1 98.25 193 ALA B C 1
ATOM 3939 O O . ALA B 1 193 ? 17.078 -6.293 -4.066 1 98.25 193 ALA B O 1
ATOM 3940 N N . SER B 1 194 ? 18.812 -4.902 -4.066 1 98.56 194 SER B N 1
ATOM 3941 C CA . SER B 1 194 ? 18.344 -4.156 -5.227 1 98.56 194 SER B CA 1
ATOM 3942 C C . SER B 1 194 ? 18.281 -5.039 -6.469 1 98.56 194 SER B C 1
ATOM 3944 O O . SER B 1 194 ? 17.391 -4.879 -7.309 1 98.56 194 SER B O 1
ATOM 3946 N N . ALA B 1 195 ? 19.203 -5.949 -6.629 1 98.25 195 ALA B N 1
ATOM 3947 C CA . ALA B 1 195 ? 19.188 -6.875 -7.758 1 98.25 195 ALA B CA 1
ATOM 3948 C C . ALA B 1 195 ? 17.984 -7.809 -7.688 1 98.25 195 ALA B C 1
ATOM 3950 O O . ALA B 1 195 ? 17.406 -8.148 -8.719 1 98.25 195 ALA B O 1
ATOM 3951 N N . LYS B 1 196 ? 17.656 -8.227 -6.527 1 98.12 196 LYS B N 1
ATOM 3952 C CA . LYS B 1 196 ? 16.484 -9.07 -6.332 1 98.12 196 LYS B CA 1
ATOM 3953 C C . LYS B 1 196 ? 15.211 -8.344 -6.738 1 98.12 196 LYS B C 1
ATOM 3955 O O . LYS B 1 196 ? 14.383 -8.891 -7.465 1 98.12 196 LYS B O 1
ATOM 3960 N N . LEU B 1 197 ? 15.078 -7.098 -6.293 1 98.69 197 LEU B N 1
ATOM 3961 C CA . LEU B 1 197 ? 13.898 -6.32 -6.656 1 98.69 197 LEU B CA 1
ATOM 3962 C C . LEU B 1 197 ? 13.875 -6.027 -8.156 1 98.69 197 LEU B C 1
ATOM 3964 O O . LEU B 1 197 ? 12.812 -6 -8.766 1 98.69 197 LEU B O 1
ATOM 3968 N N . ALA B 1 198 ? 15.047 -5.816 -8.695 1 98.62 198 ALA B N 1
ATOM 3969 C CA . ALA B 1 198 ? 15.156 -5.629 -10.141 1 98.62 198 ALA B CA 1
ATOM 3970 C C . ALA B 1 198 ? 14.656 -6.855 -10.891 1 98.62 198 ALA B C 1
ATOM 3972 O O . ALA B 1 198 ? 13.977 -6.73 -11.922 1 98.62 198 ALA B O 1
ATOM 3973 N N . GLU B 1 199 ? 14.992 -8.016 -10.406 1 98.12 199 GLU B N 1
ATOM 3974 C CA . GLU B 1 199 ? 14.523 -9.266 -11.008 1 98.12 199 GLU B CA 1
ATOM 3975 C C . GLU B 1 199 ? 13 -9.344 -10.977 1 98.12 199 GLU B C 1
ATOM 3977 O O . GLU B 1 199 ? 12.375 -9.797 -11.938 1 98.12 199 GLU B O 1
ATOM 3982 N N . VAL B 1 200 ? 12.422 -8.922 -9.875 1 98.5 200 VAL B N 1
ATOM 3983 C CA . VAL B 1 200 ? 10.969 -8.891 -9.773 1 98.5 200 VAL B CA 1
ATOM 3984 C C . VAL B 1 200 ? 10.391 -7.988 -10.867 1 98.5 200 VAL B C 1
ATOM 3986 O O . VAL B 1 200 ? 9.398 -8.344 -11.508 1 98.5 200 VAL B O 1
ATOM 3989 N N . ALA B 1 201 ? 11.016 -6.828 -11.07 1 98.75 201 ALA B N 1
ATOM 3990 C CA . ALA B 1 201 ? 10.555 -5.883 -12.086 1 98.75 201 ALA B CA 1
ATOM 3991 C C . ALA B 1 201 ? 10.578 -6.512 -13.477 1 98.75 201 ALA B C 1
ATOM 3993 O O . ALA B 1 201 ? 9.578 -6.465 -14.203 1 98.75 201 ALA B O 1
ATOM 3994 N N . VAL B 1 202 ? 11.656 -7.133 -13.797 1 98.25 202 VAL B N 1
ATOM 3995 C CA . VAL B 1 202 ? 11.836 -7.707 -15.125 1 98.25 202 VAL B CA 1
ATOM 3996 C C . VAL B 1 202 ? 10.875 -8.883 -15.32 1 98.25 202 VAL B C 1
ATOM 3998 O O . VAL B 1 202 ? 10.219 -8.984 -16.359 1 98.25 202 VAL B O 1
ATOM 4001 N N . GLU B 1 203 ? 10.773 -9.773 -14.297 1 97.19 203 GLU B N 1
ATOM 4002 C CA . GLU B 1 203 ? 9.898 -10.93 -14.398 1 97.19 203 GLU B CA 1
ATOM 4003 C C . GLU B 1 203 ? 8.43 -10.516 -14.453 1 97.19 203 GLU B C 1
ATOM 4005 O O . GLU B 1 203 ? 7.625 -11.141 -15.148 1 97.19 203 GLU B O 1
ATOM 4010 N N . THR B 1 204 ? 8.07 -9.453 -13.711 1 98.5 204 THR B N 1
ATOM 4011 C CA . THR B 1 204 ? 6.695 -8.961 -13.734 1 98.5 204 THR B CA 1
ATOM 4012 C C . THR B 1 204 ? 6.348 -8.391 -15.109 1 98.5 204 THR B C 1
ATOM 4014 O O . THR B 1 204 ? 5.227 -8.57 -15.594 1 98.5 204 THR B O 1
ATOM 4017 N N . ALA B 1 205 ? 7.312 -7.715 -15.703 1 98.5 205 ALA B N 1
ATOM 4018 C CA . ALA B 1 205 ? 7.105 -7.203 -17.047 1 98.5 205 ALA B CA 1
ATOM 4019 C C . ALA B 1 205 ? 6.832 -8.336 -18.031 1 98.5 205 ALA B C 1
ATOM 4021 O O . ALA B 1 205 ? 5.945 -8.234 -18.891 1 98.5 205 ALA B O 1
ATOM 4022 N N . LYS B 1 206 ? 7.578 -9.414 -17.891 1 96 206 LYS B N 1
ATOM 4023 C CA . LYS B 1 206 ? 7.367 -10.57 -18.766 1 96 206 LYS B CA 1
ATOM 4024 C C . LYS B 1 206 ? 5.973 -11.164 -18.562 1 96 206 LYS B C 1
ATOM 4026 O O . LYS B 1 206 ? 5.281 -11.484 -19.531 1 96 206 LYS B O 1
ATOM 4031 N N . THR B 1 207 ? 5.57 -11.305 -17.312 1 95.81 207 THR B N 1
ATOM 4032 C CA . THR B 1 207 ? 4.242 -11.82 -17.016 1 95.81 207 THR B CA 1
ATOM 4033 C C . THR B 1 207 ? 3.16 -10.906 -17.578 1 95.81 207 THR B C 1
ATOM 4035 O O . THR B 1 207 ? 2.178 -11.375 -18.156 1 95.81 207 THR B O 1
ATOM 4038 N N . ALA B 1 208 ? 3.35 -9.586 -17.406 1 97 208 ALA B N 1
ATOM 4039 C CA . ALA B 1 208 ? 2.398 -8.602 -17.922 1 97 208 ALA B CA 1
ATOM 4040 C C . ALA B 1 208 ? 2.189 -8.766 -19.422 1 97 208 ALA B C 1
ATOM 4042 O O . ALA B 1 208 ? 1.057 -8.703 -19.906 1 97 208 ALA B O 1
ATOM 4043 N N . LYS B 1 209 ? 3.229 -9.055 -20.141 1 95.5 209 LYS B N 1
ATOM 4044 C CA . LYS B 1 209 ? 3.164 -9.203 -21.578 1 95.5 209 LYS B CA 1
ATOM 4045 C C . LYS B 1 209 ? 2.285 -10.391 -21.969 1 95.5 209 LYS B C 1
ATOM 4047 O O . LYS B 1 209 ? 1.585 -10.336 -22.984 1 95.5 209 LYS B O 1
ATOM 4052 N N . LEU B 1 210 ? 2.297 -11.422 -21.188 1 90.38 210 LEU B N 1
ATOM 4053 C CA . LEU B 1 210 ? 1.472 -12.594 -21.438 1 90.38 210 LEU B CA 1
ATOM 4054 C C . LEU B 1 210 ? -0.01 -12.234 -21.438 1 90.38 210 LEU B C 1
ATOM 4056 O O . LEU B 1 210 ? -0.831 -12.938 -22.016 1 90.38 210 LEU B O 1
ATOM 4060 N N . PHE B 1 211 ? -0.333 -11.07 -20.844 1 92.25 211 PHE B N 1
ATOM 4061 C CA . PHE B 1 211 ? -1.735 -10.703 -20.688 1 92.25 211 PHE B CA 1
ATOM 4062 C C . PHE B 1 211 ? -2.059 -9.469 -21.531 1 92.25 211 PHE B C 1
ATOM 4064 O O . PHE B 1 211 ? -3.018 -8.75 -21.25 1 92.25 211 PHE B O 1
ATOM 4071 N N . GLY B 1 212 ? -1.192 -9.188 -22.484 1 91.88 212 GLY B N 1
ATOM 4072 C CA . GLY B 1 212 ? -1.453 -8.141 -23.469 1 91.88 212 GLY B CA 1
ATOM 4073 C C . GLY B 1 212 ? -1.101 -6.754 -22.969 1 91.88 212 GLY B C 1
ATOM 4074 O O . GLY B 1 212 ? -1.519 -5.754 -23.562 1 91.88 212 GLY B O 1
ATOM 4075 N N . ILE B 1 213 ? -0.401 -6.66 -21.875 1 95.81 213 ILE B N 1
ATOM 4076 C CA . ILE B 1 213 ? 0.08 -5.379 -21.359 1 95.81 213 ILE B CA 1
ATOM 4077 C C . ILE B 1 213 ? 1.42 -5.039 -22.016 1 95.81 213 ILE B C 1
ATOM 4079 O O . ILE B 1 213 ? 2.289 -5.906 -22.156 1 95.81 213 ILE B O 1
ATOM 4083 N N . ASP B 1 214 ? 1.547 -3.896 -22.625 1 97.62 214 ASP B N 1
ATOM 4084 C CA . ASP B 1 214 ? 2.857 -3.354 -22.969 1 97.62 214 ASP B CA 1
ATOM 4085 C C . ASP B 1 214 ? 3.506 -2.676 -21.766 1 97.62 214 ASP B C 1
ATOM 4087 O O . ASP B 1 214 ? 3.227 -1.512 -21.484 1 97.62 214 ASP B O 1
ATOM 4091 N N . PRO B 1 215 ? 4.391 -3.35 -21.141 1 98.62 215 PRO B N 1
ATOM 4092 C CA . PRO B 1 215 ? 4.77 -2.947 -19.781 1 98.62 215 PRO B CA 1
ATOM 4093 C C . PRO B 1 215 ? 5.539 -1.628 -19.75 1 98.62 215 PRO B C 1
ATOM 4095 O O . PRO B 1 215 ? 6.512 -1.459 -20.5 1 98.62 215 PRO B O 1
ATOM 4098 N N . LYS B 1 216 ? 5.129 -0.7 -19.078 1 98.88 216 LYS B N 1
ATOM 4099 C CA . LYS B 1 216 ? 5.82 0.463 -18.531 1 98.88 216 LYS B CA 1
ATOM 4100 C C . LYS B 1 216 ? 5.949 0.356 -17.016 1 98.88 216 LYS B C 1
ATOM 4102 O O . LYS B 1 216 ? 5.004 0.655 -16.281 1 98.88 216 LYS B O 1
ATOM 4107 N N . VAL B 1 217 ? 7.152 0.014 -16.594 1 98.94 217 VAL B N 1
ATOM 4108 C CA . VAL B 1 217 ? 7.363 -0.51 -15.25 1 98.94 217 VAL B CA 1
ATOM 4109 C C . VAL B 1 217 ? 7.809 0.617 -14.32 1 98.94 217 VAL B C 1
ATOM 4111 O O . VAL B 1 217 ? 8.836 1.254 -14.555 1 98.94 217 VAL B O 1
ATOM 4114 N N . ALA B 1 218 ? 7.059 0.903 -13.305 1 98.94 218 ALA B N 1
ATOM 4115 C CA . ALA B 1 218 ? 7.441 1.837 -12.25 1 98.94 218 ALA B CA 1
ATOM 4116 C C . ALA B 1 218 ? 7.906 1.094 -11 1 98.94 218 ALA B C 1
ATOM 4118 O O . ALA B 1 218 ? 7.145 0.326 -10.406 1 98.94 218 ALA B O 1
ATOM 4119 N N . VAL B 1 219 ? 9.148 1.248 -10.625 1 98.94 219 VAL B N 1
ATOM 4120 C CA . VAL B 1 219 ? 9.594 0.799 -9.305 1 98.94 219 VAL B CA 1
ATOM 4121 C C . VAL B 1 219 ? 9.18 1.815 -8.242 1 98.94 219 VAL B C 1
ATOM 4123 O O . VAL B 1 219 ? 9.664 2.951 -8.242 1 98.94 219 VAL B O 1
ATOM 4126 N N . LEU B 1 220 ? 8.359 1.403 -7.344 1 98.94 220 LEU B N 1
ATOM 4127 C CA . LEU B 1 220 ? 7.637 2.344 -6.5 1 98.94 220 LEU B CA 1
ATOM 4128 C C . LEU B 1 220 ? 8.422 2.652 -5.23 1 98.94 220 LEU B C 1
ATOM 4130 O O . LEU B 1 220 ? 9.266 1.858 -4.809 1 98.94 220 LEU B O 1
ATOM 4134 N N . SER B 1 221 ? 8.148 3.734 -4.684 1 98.69 221 SER B N 1
ATOM 4135 C CA . SER B 1 221 ? 8.672 4.27 -3.434 1 98.69 221 SER B CA 1
ATOM 4136 C C . SER B 1 221 ? 7.781 5.387 -2.895 1 98.69 221 SER B C 1
ATOM 4138 O O . SER B 1 221 ? 6.934 5.91 -3.615 1 98.69 221 SER B O 1
ATOM 4140 N N . PHE B 1 222 ? 7.973 5.703 -1.591 1 97.06 222 PHE B N 1
ATOM 4141 C CA . PHE B 1 222 ? 7.332 6.914 -1.096 1 97.06 222 PHE B CA 1
ATOM 4142 C C . PHE B 1 222 ? 8.086 8.156 -1.562 1 97.06 222 PHE B C 1
ATOM 4144 O O . PHE B 1 222 ? 7.652 9.281 -1.312 1 97.06 222 PHE B O 1
ATOM 4151 N N . SER B 1 223 ? 9.094 8.008 -2.297 1 96.19 223 SER B N 1
ATOM 4152 C CA . SER B 1 223 ? 9.953 9.055 -2.854 1 96.19 223 SER B CA 1
ATOM 4153 C C . SER B 1 223 ? 9.875 9.07 -4.379 1 96.19 223 SER B C 1
ATOM 4155 O O . SER B 1 223 ? 9.703 8.031 -5.008 1 96.19 223 SER B O 1
ATOM 4157 N N . THR B 1 224 ? 9.945 10.242 -4.949 1 96.25 224 THR B N 1
ATOM 4158 C CA . THR B 1 224 ? 10.125 10.383 -6.387 1 96.25 224 THR B CA 1
ATOM 4159 C C . THR B 1 224 ? 11.461 11.055 -6.699 1 96.25 224 THR B C 1
ATOM 4161 O O . THR B 1 224 ? 11.672 12.219 -6.363 1 96.25 224 THR B O 1
ATOM 4164 N N . LYS B 1 225 ? 12.375 10.391 -7.375 1 95.5 225 LYS B N 1
ATOM 4165 C CA . LYS B 1 225 ? 13.633 10.875 -7.922 1 95.5 225 LYS B CA 1
ATOM 4166 C C . LYS B 1 225 ? 14.398 11.703 -6.891 1 95.5 225 LYS B C 1
ATOM 4168 O O . LYS B 1 225 ? 14.812 12.828 -7.176 1 95.5 225 LYS B O 1
ATOM 4173 N N . GLY B 1 226 ? 14.531 11.18 -5.664 1 92.38 226 GLY B N 1
ATOM 4174 C CA . GLY B 1 226 ? 15.422 11.758 -4.68 1 92.38 226 GLY B CA 1
ATOM 4175 C C . GLY B 1 226 ? 14.719 12.664 -3.688 1 92.38 226 GLY B C 1
ATOM 4176 O O . GLY B 1 226 ? 15.359 13.328 -2.873 1 92.38 226 GLY B O 1
ATOM 4177 N N . SER B 1 227 ? 13.344 12.742 -3.715 1 90 227 SER B N 1
ATOM 4178 C CA . SER B 1 227 ? 12.617 13.516 -2.711 1 90 227 SER B CA 1
ATOM 4179 C C . SER B 1 227 ? 12.859 12.961 -1.311 1 90 227 SER B C 1
ATOM 4181 O O . SER B 1 227 ? 12.766 13.695 -0.324 1 90 227 SER B O 1
ATOM 4183 N N . GLY B 1 228 ? 13.062 11.68 -1.199 1 90.62 228 GLY B N 1
ATOM 4184 C CA . GLY B 1 228 ? 13.508 11.016 0.016 1 90.62 228 GLY B CA 1
ATOM 4185 C C . GLY B 1 228 ? 14.852 10.336 -0.131 1 90.62 228 GLY B C 1
ATOM 4186 O O . GLY B 1 228 ? 15.484 10.414 -1.188 1 90.62 228 GLY B O 1
ATOM 4187 N N . LYS B 1 229 ? 15.305 9.766 1.01 1 92.88 229 LYS B N 1
ATOM 4188 C CA . LYS B 1 229 ? 16.625 9.141 0.949 1 92.88 229 LYS B CA 1
ATOM 4189 C C . LYS B 1 229 ? 16.688 7.926 1.868 1 92.88 229 LYS B C 1
ATOM 4191 O O . LYS B 1 229 ? 15.898 7.801 2.803 1 92.88 229 LYS B O 1
ATOM 4196 N N . GLY B 1 230 ? 17.609 7.004 1.431 1 93.38 230 GLY B N 1
ATOM 4197 C CA . GLY B 1 230 ? 17.969 5.887 2.293 1 93.38 230 GLY B CA 1
ATOM 4198 C C . GLY B 1 230 ? 16.922 4.793 2.318 1 93.38 230 GLY B C 1
ATOM 4199 O O . GLY B 1 230 ? 15.875 4.906 1.669 1 93.38 230 GLY B O 1
ATOM 4200 N N . GLY B 1 231 ? 17.281 3.645 2.988 1 95.81 231 GLY B N 1
ATOM 4201 C CA . GLY B 1 231 ? 16.359 2.537 3.213 1 95.81 231 GLY B CA 1
ATOM 4202 C C . GLY B 1 231 ? 15.711 2.033 1.939 1 95.81 231 GLY B C 1
ATOM 4203 O O . GLY B 1 231 ? 16.406 1.689 0.977 1 95.81 231 GLY B O 1
ATOM 4204 N N . THR B 1 232 ? 14.375 2.045 1.987 1 97.31 232 THR B N 1
ATOM 4205 C CA . THR B 1 232 ? 13.617 1.515 0.86 1 97.31 232 THR B CA 1
ATOM 4206 C C . THR B 1 232 ? 13.727 2.441 -0.347 1 97.31 232 THR B C 1
ATOM 4208 O O . THR B 1 232 ? 13.523 2.012 -1.485 1 97.31 232 THR B O 1
ATOM 4211 N N . VAL B 1 233 ? 14.023 3.746 -0.133 1 98.19 233 VAL B N 1
ATOM 4212 C CA . VAL B 1 233 ? 14.219 4.672 -1.243 1 98.19 233 VAL B CA 1
ATOM 4213 C C . VAL B 1 233 ? 15.445 4.258 -2.053 1 98.19 233 VAL B C 1
ATOM 4215 O O . VAL B 1 233 ? 15.383 4.152 -3.279 1 98.19 233 VAL B O 1
ATOM 4218 N N . ALA B 1 234 ? 16.531 4.008 -1.307 1 98.44 234 ALA B N 1
ATOM 4219 C CA . ALA B 1 234 ? 17.75 3.545 -1.967 1 98.44 234 ALA B CA 1
ATOM 4220 C C . ALA B 1 234 ? 17.531 2.199 -2.65 1 98.44 234 ALA B C 1
ATOM 4222 O O . ALA B 1 234 ? 18.047 1.956 -3.742 1 98.44 234 ALA B O 1
ATOM 4223 N N . LEU B 1 235 ? 16.781 1.326 -2.031 1 98.69 235 LEU B N 1
ATOM 4224 C CA . LEU B 1 235 ? 16.469 0.023 -2.6 1 98.69 235 LEU B CA 1
ATOM 4225 C C . LEU B 1 235 ? 15.773 0.177 -3.953 1 98.69 235 LEU B C 1
ATOM 4227 O O . LEU B 1 235 ? 16.219 -0.405 -4.945 1 98.69 235 LEU B O 1
ATOM 4231 N N . SER B 1 236 ? 14.719 0.949 -4.039 1 98.88 236 SER B N 1
ATOM 4232 C CA . SER B 1 236 ? 13.953 1.142 -5.27 1 98.88 236 SER B CA 1
ATOM 4233 C C . SER B 1 236 ? 14.789 1.85 -6.332 1 98.88 236 SER B C 1
ATOM 4235 O O . SER B 1 236 ? 14.711 1.512 -7.516 1 98.88 236 SER B O 1
ATOM 4237 N N . HIS B 1 237 ? 15.531 2.863 -5.875 1 98.75 237 HIS B N 1
ATOM 4238 C CA . HIS B 1 237 ? 16.422 3.58 -6.781 1 98.75 237 HIS B CA 1
ATOM 4239 C C . HIS B 1 237 ? 17.422 2.631 -7.434 1 98.75 237 HIS B C 1
ATOM 4241 O O . HIS B 1 237 ? 17.531 2.584 -8.664 1 98.75 237 HIS B O 1
ATOM 4247 N N . ASP B 1 238 ? 18.156 1.875 -6.566 1 98.81 238 ASP B N 1
ATOM 4248 C CA . ASP B 1 238 ? 19.188 0.977 -7.066 1 98.81 238 ASP B CA 1
ATOM 4249 C C . ASP B 1 238 ? 18.578 -0.155 -7.895 1 98.81 238 ASP B C 1
ATOM 4251 O O . ASP B 1 238 ? 19.172 -0.604 -8.875 1 98.81 238 ASP B O 1
ATOM 4255 N N . ALA B 1 239 ? 17.406 -0.668 -7.527 1 98.88 239 ALA B N 1
ATOM 4256 C CA . ALA B 1 239 ? 16.719 -1.716 -8.273 1 98.88 239 ALA B CA 1
ATOM 4257 C C . ALA B 1 239 ? 16.375 -1.245 -9.688 1 98.88 239 ALA B C 1
ATOM 4259 O O . ALA B 1 239 ? 16.406 -2.031 -10.633 1 98.88 239 ALA B O 1
ATOM 4260 N N . THR B 1 240 ? 15.953 0.05 -9.836 1 98.88 240 THR B N 1
ATOM 4261 C CA . THR B 1 240 ? 15.648 0.615 -11.148 1 98.88 240 THR B CA 1
ATOM 4262 C C . THR B 1 240 ? 16.859 0.536 -12.07 1 98.88 240 THR B C 1
ATOM 4264 O O . THR B 1 240 ? 16.75 0.09 -13.211 1 98.88 240 THR B O 1
ATOM 4267 N N . ILE B 1 241 ? 18 0.947 -11.523 1 98.75 241 ILE B N 1
ATOM 4268 C CA . ILE B 1 241 ? 19.234 0.918 -12.297 1 98.75 241 ILE B CA 1
ATOM 4269 C C . ILE B 1 241 ? 19.562 -0.519 -12.695 1 98.75 241 ILE B C 1
ATOM 4271 O O . ILE B 1 241 ? 19.875 -0.791 -13.852 1 98.75 241 ILE B O 1
ATOM 4275 N N . LYS B 1 242 ? 19.469 -1.449 -11.734 1 98.56 242 LYS B N 1
ATOM 4276 C CA . LYS B 1 242 ? 19.766 -2.854 -12 1 98.56 242 LYS B CA 1
ATOM 4277 C C . LYS B 1 242 ? 18.797 -3.439 -13.031 1 98.56 242 LYS B C 1
ATOM 4279 O O . LYS B 1 242 ? 19.203 -4.242 -13.875 1 98.56 242 LYS B O 1
ATOM 4284 N N . ALA B 1 243 ? 17.5 -3.111 -12.953 1 98.62 243 ALA B N 1
ATOM 4285 C CA . ALA B 1 243 ? 16.516 -3.596 -13.922 1 98.62 243 ALA B CA 1
ATOM 4286 C C . ALA B 1 243 ? 16.859 -3.109 -15.328 1 98.62 243 ALA B C 1
ATOM 4288 O O . ALA B 1 243 ? 16.719 -3.859 -16.297 1 98.62 243 ALA B O 1
ATOM 4289 N N . GLN B 1 244 ? 17.266 -1.799 -15.438 1 98.56 244 GLN B N 1
ATOM 4290 C CA . GLN B 1 244 ? 17.672 -1.238 -16.719 1 98.56 244 GLN B CA 1
ATOM 4291 C C . GLN B 1 244 ? 18.875 -1.976 -17.297 1 98.56 244 GLN B C 1
ATOM 4293 O O . GLN B 1 244 ? 18.984 -2.16 -18.5 1 98.56 244 GLN B O 1
ATOM 4298 N N . GLU B 1 245 ? 19.797 -2.396 -16.422 1 98.25 245 GLU B N 1
ATOM 4299 C CA . GLU B 1 245 ? 20.953 -3.174 -16.844 1 98.25 245 GLU B CA 1
ATOM 4300 C C . GLU B 1 245 ? 20.547 -4.57 -17.297 1 98.25 245 GLU B C 1
ATOM 4302 O O . GLU B 1 245 ? 21.062 -5.082 -18.297 1 98.25 245 GLU B O 1
ATOM 4307 N N . MET B 1 246 ? 19.656 -5.191 -16.578 1 97 246 MET B N 1
ATOM 4308 C CA . MET B 1 246 ? 19.219 -6.555 -16.844 1 97 246 MET B CA 1
ATOM 4309 C C . MET B 1 246 ? 18.469 -6.629 -18.172 1 97 246 MET B C 1
ATOM 4311 O O . MET B 1 246 ? 18.562 -7.625 -18.891 1 97 246 MET B O 1
ATOM 4315 N N . ASP B 1 247 ? 17.672 -5.625 -18.438 1 97.56 247 ASP B N 1
ATOM 4316 C CA . ASP B 1 247 ? 16.891 -5.539 -19.672 1 97.56 247 ASP B CA 1
ATOM 4317 C C . ASP B 1 247 ? 16.875 -4.113 -20.219 1 97.56 247 ASP B C 1
ATOM 4319 O O . ASP B 1 247 ? 15.922 -3.365 -20 1 97.56 247 ASP B O 1
ATOM 4323 N N . PRO B 1 248 ? 17.828 -3.762 -21.031 1 97.75 248 PRO B N 1
ATOM 4324 C CA . PRO B 1 248 ? 18 -2.387 -21.516 1 97.75 248 PRO B CA 1
ATOM 4325 C C . PRO B 1 248 ? 16.844 -1.903 -22.375 1 97.75 248 PRO B C 1
ATOM 4327 O O . PRO B 1 248 ? 16.656 -0.697 -22.547 1 97.75 248 PRO B O 1
ATOM 4330 N N . GLU B 1 249 ? 16.031 -2.799 -22.859 1 97.69 249 GLU B N 1
ATOM 4331 C CA . GLU B 1 249 ? 14.914 -2.418 -23.734 1 97.69 249 GLU B CA 1
ATOM 4332 C C . GLU B 1 249 ? 13.625 -2.23 -22.938 1 97.69 249 GLU B C 1
ATOM 4334 O O . GLU B 1 249 ? 12.641 -1.714 -23.453 1 97.69 249 GLU B O 1
ATOM 4339 N N . LEU B 1 250 ? 13.633 -2.66 -21.719 1 98 250 LEU B N 1
ATOM 4340 C CA . LEU B 1 250 ? 12.453 -2.562 -20.875 1 98 250 LEU B CA 1
ATOM 4341 C C . LEU B 1 250 ? 12.203 -1.119 -20.453 1 98 250 LEU B C 1
ATOM 4343 O O . LEU B 1 250 ? 13.109 -0.449 -19.953 1 98 250 LEU B O 1
ATOM 4347 N N . ALA B 1 251 ? 11.023 -0.597 -20.75 1 98.56 251 ALA B N 1
ATOM 4348 C CA . ALA B 1 251 ? 10.648 0.702 -20.188 1 98.56 251 ALA B CA 1
ATOM 4349 C C . ALA B 1 251 ? 10.445 0.617 -18.688 1 98.56 251 ALA B C 1
ATOM 4351 O O . ALA B 1 251 ? 9.367 0.227 -18.219 1 98.56 251 ALA B O 1
ATOM 4352 N N . VAL B 1 252 ? 11.461 0.935 -17.969 1 98.81 252 VAL B N 1
ATOM 4353 C CA . VAL B 1 252 ? 11.422 0.873 -16.516 1 98.81 252 VAL B CA 1
ATOM 4354 C C . VAL B 1 252 ? 12.016 2.152 -15.93 1 98.81 252 VAL B C 1
ATOM 4356 O O . VAL B 1 252 ? 12.992 2.689 -16.453 1 98.81 252 VAL B O 1
ATOM 4359 N N . ASP B 1 253 ? 11.383 2.707 -14.953 1 98.81 253 ASP B N 1
ATOM 4360 C CA . ASP B 1 253 ? 11.867 3.891 -14.25 1 98.81 253 ASP B CA 1
ATOM 4361 C C . ASP B 1 253 ? 11.492 3.844 -12.766 1 98.81 253 ASP B C 1
ATOM 4363 O O . ASP B 1 253 ? 10.617 3.072 -12.367 1 98.81 253 ASP B O 1
ATOM 4367 N N . GLY B 1 254 ? 12.203 4.621 -11.977 1 98.5 254 GLY B N 1
ATOM 4368 C CA . GLY B 1 254 ? 12.055 4.68 -10.531 1 98.5 254 GLY B CA 1
ATOM 4369 C C . GLY B 1 254 ? 13.164 5.461 -9.852 1 98.5 254 GLY B C 1
ATOM 4370 O O . GLY B 1 254 ? 14.109 5.906 -10.508 1 98.5 254 GLY B O 1
ATOM 4371 N N . GLU B 1 255 ? 13.195 5.602 -8.586 1 98.5 255 GLU B N 1
ATOM 4372 C CA . GLU B 1 255 ? 12.039 5.309 -7.742 1 98.5 255 GLU B CA 1
ATOM 4373 C C . GLU B 1 255 ? 10.953 6.363 -7.914 1 98.5 255 GLU B C 1
ATOM 4375 O O . GLU B 1 255 ? 11.25 7.551 -8.078 1 98.5 255 GLU B O 1
ATOM 4380 N N . LEU B 1 256 ? 9.688 5.949 -7.949 1 98.62 256 LEU B N 1
ATOM 4381 C CA . LEU B 1 256 ? 8.555 6.828 -8.203 1 98.62 256 LEU B CA 1
ATOM 4382 C C . LEU B 1 256 ? 7.461 6.625 -7.16 1 98.62 256 LEU B C 1
ATOM 4384 O O . LEU B 1 256 ? 7.156 5.488 -6.793 1 98.62 256 LEU B O 1
ATOM 4388 N N . GLN B 1 257 ? 6.91 7.73 -6.66 1 98.06 257 GLN B N 1
ATOM 4389 C CA . GLN B 1 257 ? 5.633 7.621 -5.965 1 98.06 257 GLN B CA 1
ATOM 4390 C C . GLN B 1 257 ? 4.523 7.176 -6.914 1 98.06 257 GLN B C 1
ATOM 4392 O O . GLN B 1 257 ? 4.617 7.387 -8.125 1 98.06 257 GLN B O 1
ATOM 4397 N N . PHE B 1 258 ? 3.484 6.578 -6.359 1 98.75 258 PHE B N 1
ATOM 4398 C CA . PHE B 1 258 ? 2.443 6.004 -7.207 1 98.75 258 PHE B CA 1
ATOM 4399 C C . PHE B 1 258 ? 1.804 7.078 -8.078 1 98.75 258 PHE B C 1
ATOM 4401 O O . PHE B 1 258 ? 1.537 6.844 -9.258 1 98.75 258 PHE B O 1
ATOM 4408 N N . ASP B 1 259 ? 1.512 8.281 -7.523 1 97.31 259 ASP B N 1
ATOM 4409 C CA . ASP B 1 259 ? 0.874 9.336 -8.297 1 97.31 259 ASP B CA 1
ATOM 4410 C C . ASP B 1 259 ? 1.788 9.82 -9.422 1 97.31 259 ASP B C 1
ATOM 4412 O O . ASP B 1 259 ? 1.329 10.078 -10.539 1 97.31 259 ASP B O 1
ATOM 4416 N N . ALA B 1 260 ? 3.074 9.922 -9.172 1 97.5 260 ALA B N 1
ATOM 4417 C CA . ALA B 1 260 ? 4.027 10.289 -10.211 1 97.5 260 ALA B CA 1
ATOM 4418 C C . ALA B 1 260 ? 4.09 9.227 -11.305 1 97.5 260 ALA B C 1
ATOM 4420 O O . ALA B 1 260 ? 4.32 9.531 -12.477 1 97.5 260 ALA B O 1
ATOM 4421 N N . ALA B 1 261 ? 3.863 7.953 -10.953 1 98.69 261 ALA B N 1
ATOM 4422 C CA . ALA B 1 261 ? 3.918 6.836 -11.898 1 98.69 261 ALA B CA 1
ATOM 4423 C C . ALA B 1 261 ? 2.721 6.855 -12.844 1 98.69 261 ALA B C 1
ATOM 4425 O O . ALA B 1 261 ? 2.844 6.504 -14.016 1 98.69 261 ALA B O 1
ATOM 4426 N N . VAL B 1 262 ? 1.546 7.355 -12.391 1 98.38 262 VAL B N 1
ATOM 4427 C CA . VAL B 1 262 ? 0.35 7.074 -13.18 1 98.38 262 VAL B CA 1
ATOM 4428 C C . VAL B 1 262 ? -0.254 8.383 -13.688 1 98.38 262 VAL B C 1
ATOM 4430 O O . VAL B 1 262 ? -1.077 8.375 -14.602 1 98.38 262 VAL B O 1
ATOM 4433 N N . ALA B 1 263 ? 0.031 9.516 -13.055 1 96.69 263 ALA B N 1
ATOM 4434 C CA . ALA B 1 263 ? -0.595 10.781 -13.422 1 96.69 263 ALA B CA 1
ATOM 4435 C C . ALA B 1 263 ? 0.352 11.648 -14.242 1 96.69 263 ALA B C 1
ATOM 4437 O O . ALA B 1 263 ? 1.345 12.164 -13.727 1 96.69 263 ALA B O 1
ATOM 4438 N N . PRO B 1 264 ? 0.043 11.875 -15.516 1 96.5 264 PRO B N 1
ATOM 4439 C CA . PRO B 1 264 ? 0.935 12.664 -16.375 1 96.5 264 PRO B CA 1
ATOM 4440 C C . PRO B 1 264 ? 1.229 14.047 -15.812 1 96.5 264 PRO B C 1
ATOM 4442 O O . PRO B 1 264 ? 2.361 14.531 -15.898 1 96.5 264 PRO B O 1
ATOM 4445 N N . GLU B 1 265 ? 0.245 14.703 -15.203 1 92.25 265 GLU B N 1
ATOM 4446 C CA . GLU B 1 265 ? 0.418 16.062 -14.688 1 92.25 265 GLU B CA 1
ATOM 4447 C C . GLU B 1 265 ? 1.402 16.078 -13.523 1 92.25 265 GLU B C 1
ATOM 4449 O O . GLU B 1 265 ? 2.135 17.062 -13.344 1 92.25 265 GLU B O 1
ATOM 4454 N N . VAL B 1 266 ? 1.403 15.031 -12.711 1 93.31 266 VAL B N 1
ATOM 4455 C CA . VAL B 1 266 ? 2.346 14.938 -11.602 1 93.31 266 VAL B CA 1
ATOM 4456 C C . VAL B 1 266 ? 3.74 14.617 -12.133 1 93.31 266 VAL B C 1
ATOM 4458 O O . VAL B 1 266 ? 4.73 15.211 -11.703 1 93.31 266 VAL B O 1
ATOM 4461 N N . ALA B 1 267 ? 3.76 13.703 -13.086 1 95.81 267 ALA B N 1
ATOM 4462 C CA . ALA B 1 267 ? 5.027 13.289 -13.68 1 95.81 267 ALA B CA 1
ATOM 4463 C C . ALA B 1 267 ? 5.738 14.477 -14.328 1 95.81 267 ALA B C 1
ATOM 4465 O O . ALA B 1 267 ? 6.965 14.586 -14.258 1 95.81 267 ALA B O 1
ATOM 4466 N N . GLN B 1 268 ? 5.043 15.367 -14.969 1 93 268 GLN B N 1
ATOM 4467 C CA . GLN B 1 268 ? 5.605 16.516 -15.656 1 93 268 GLN B CA 1
ATOM 4468 C C . GLN B 1 268 ? 6.324 17.453 -14.68 1 93 268 GLN B C 1
ATOM 4470 O O . GLN B 1 268 ? 7.273 18.141 -15.055 1 93 268 GLN B O 1
ATOM 4475 N N . VAL B 1 269 ? 5.906 17.391 -13.484 1 88.25 269 VAL B N 1
ATOM 4476 C CA . VAL B 1 269 ? 6.484 18.266 -12.477 1 88.25 269 VAL B CA 1
ATOM 4477 C C . VAL B 1 269 ? 7.637 17.562 -11.773 1 88.25 269 VAL B C 1
ATOM 4479 O O . VAL B 1 269 ? 8.695 18.141 -11.539 1 88.25 269 VAL B O 1
ATOM 4482 N N . LYS B 1 270 ? 7.449 16.281 -11.484 1 90.44 270 LYS B N 1
ATOM 4483 C CA . LYS B 1 270 ? 8.367 15.586 -10.578 1 90.44 270 LYS B CA 1
ATOM 4484 C C . LYS B 1 270 ? 9.391 14.773 -11.352 1 90.44 270 LYS B C 1
ATOM 4486 O O . LYS B 1 270 ? 10.453 14.43 -10.828 1 90.44 270 LYS B O 1
ATOM 4491 N N . CYS B 1 271 ? 9.078 14.328 -12.508 1 92.81 271 CYS B N 1
ATOM 4492 C CA . CYS B 1 271 ? 9.891 13.375 -13.242 1 92.81 271 CYS B CA 1
ATOM 4493 C C . CYS B 1 271 ? 9.953 13.734 -14.727 1 92.81 271 CYS B C 1
ATOM 4495 O O . CYS B 1 271 ? 9.664 12.891 -15.578 1 92.81 271 CYS B O 1
ATOM 4497 N N . LYS B 1 272 ? 10.445 14.875 -15.031 1 90 272 LYS B N 1
ATOM 4498 C CA . LYS B 1 272 ? 10.477 15.32 -16.422 1 90 272 LYS B CA 1
ATOM 4499 C C . LYS B 1 272 ? 11.359 14.406 -17.266 1 90 272 LYS B C 1
ATOM 4501 O O . LYS B 1 272 ? 12.43 13.992 -16.828 1 90 272 LYS B O 1
ATOM 4506 N N . GLY B 1 273 ? 10.828 13.992 -18.438 1 90.88 273 GLY B N 1
ATOM 4507 C CA . GLY B 1 273 ? 11.633 13.25 -19.391 1 90.88 273 GLY B CA 1
ATOM 4508 C C . GLY B 1 273 ? 11.508 11.75 -19.234 1 90.88 273 GLY B C 1
ATOM 4509 O O . GLY B 1 273 ? 12.031 10.992 -20.062 1 90.88 273 GLY B O 1
ATOM 4510 N N . SER B 1 274 ? 10.883 11.227 -18.266 1 95.12 274 SER B N 1
ATOM 4511 C CA . SER B 1 274 ? 10.742 9.797 -18.047 1 95.12 274 SER B CA 1
ATOM 4512 C C . SER B 1 274 ? 9.828 9.164 -19.094 1 95.12 274 SER B C 1
ATOM 4514 O O . SER B 1 274 ? 8.797 9.742 -19.453 1 95.12 274 SER B O 1
ATOM 4516 N N . LYS B 1 275 ? 10.211 8.023 -19.562 1 94.88 275 LYS B N 1
ATOM 4517 C CA . LYS B 1 275 ? 9.391 7.277 -20.516 1 94.88 275 LYS B CA 1
ATOM 4518 C C . LYS B 1 275 ? 8.352 6.418 -19.797 1 94.88 275 LYS B C 1
ATOM 4520 O O . LYS B 1 275 ? 7.516 5.781 -20.422 1 94.88 275 LYS B O 1
ATOM 4525 N N . VAL B 1 276 ? 8.344 6.418 -18.516 1 98.56 276 VAL B N 1
ATOM 4526 C CA . VAL B 1 276 ? 7.5 5.535 -17.719 1 98.56 276 VAL B CA 1
ATOM 4527 C C . VAL B 1 276 ? 6.574 6.363 -16.828 1 98.56 276 VAL B C 1
ATOM 4529 O O . VAL B 1 276 ? 5.367 6.105 -16.766 1 98.56 276 VAL B O 1
ATOM 4532 N N . ALA B 1 277 ? 7.113 7.469 -16.172 1 98.31 277 ALA B N 1
ATOM 4533 C CA . ALA B 1 277 ? 6.344 8.281 -15.234 1 98.31 277 ALA B CA 1
ATOM 4534 C C . ALA B 1 277 ? 5.113 8.875 -15.906 1 98.31 277 ALA B C 1
ATOM 4536 O O . ALA B 1 277 ? 5.184 9.336 -17.047 1 98.31 277 ALA B O 1
ATOM 4537 N N . GLY B 1 278 ? 4.004 8.812 -15.258 1 98.06 278 GLY B N 1
ATOM 4538 C CA . GLY B 1 278 ? 2.758 9.375 -15.758 1 98.06 278 GLY B CA 1
ATOM 4539 C C . GLY B 1 278 ? 1.972 8.406 -16.625 1 98.06 278 GLY B C 1
ATOM 4540 O O . GLY B 1 278 ? 0.804 8.648 -16.938 1 98.06 278 GLY B O 1
ATOM 4541 N N . GLN B 1 279 ? 2.576 7.258 -16.938 1 97.81 279 GLN B N 1
ATOM 4542 C CA . GLN B 1 279 ? 1.896 6.34 -17.844 1 97.81 279 GLN B CA 1
ATOM 4543 C C . GLN B 1 279 ? 2.182 4.887 -17.469 1 97.81 279 GLN B C 1
ATOM 4545 O O . GLN B 1 279 ? 2.025 3.986 -18.297 1 97.81 279 GLN B O 1
ATOM 4550 N N . ALA B 1 280 ? 2.65 4.664 -16.297 1 98.81 280 ALA B N 1
ATOM 4551 C CA . ALA B 1 280 ? 3.012 3.322 -15.852 1 98.81 280 ALA B CA 1
ATOM 4552 C C . ALA B 1 280 ? 1.784 2.42 -15.781 1 98.81 280 ALA B C 1
ATOM 4554 O O . ALA B 1 280 ? 0.683 2.883 -15.477 1 98.81 280 ALA B O 1
ATOM 4555 N N . ASN B 1 281 ? 2.012 1.143 -16.109 1 98.75 281 ASN B N 1
ATOM 4556 C CA . ASN B 1 281 ? 0.941 0.156 -16.016 1 98.75 281 ASN B CA 1
ATOM 4557 C C . ASN B 1 281 ? 1.416 -1.126 -15.336 1 98.75 281 ASN B C 1
ATOM 4559 O O . ASN B 1 281 ? 0.674 -2.107 -15.266 1 98.75 281 ASN B O 1
ATOM 4563 N N . THR B 1 282 ? 2.584 -1.16 -14.969 1 98.94 282 THR B N 1
ATOM 4564 C CA . THR B 1 282 ? 3.225 -2.232 -14.219 1 98.94 282 THR B CA 1
ATOM 4565 C C . THR B 1 282 ? 3.969 -1.676 -13.008 1 98.94 282 THR B C 1
ATOM 4567 O O . THR B 1 282 ? 4.816 -0.793 -13.148 1 98.94 282 THR B O 1
ATOM 4570 N N . PHE B 1 283 ? 3.635 -2.121 -11.836 1 99 283 PHE B N 1
ATOM 4571 C CA . PHE B 1 283 ? 4.086 -1.493 -10.602 1 99 283 PHE B CA 1
ATOM 4572 C C . PHE B 1 283 ? 4.832 -2.494 -9.727 1 99 283 PHE B C 1
ATOM 4574 O O . PHE B 1 283 ? 4.32 -3.58 -9.445 1 99 283 PHE B O 1
ATOM 4581 N N . ILE B 1 284 ? 6.02 -2.146 -9.289 1 99 284 ILE B N 1
ATOM 4582 C CA . ILE B 1 284 ? 6.871 -2.994 -8.461 1 99 284 ILE B CA 1
ATOM 4583 C C . ILE B 1 284 ? 6.961 -2.416 -7.047 1 99 284 ILE B C 1
ATOM 4585 O O . ILE B 1 284 ? 7.434 -1.293 -6.859 1 99 284 ILE B O 1
ATOM 4589 N N . PHE B 1 285 ? 6.5 -3.141 -6.07 1 98.94 285 PHE B N 1
ATOM 4590 C CA . PHE B 1 285 ? 6.453 -2.68 -4.688 1 98.94 285 PHE B CA 1
ATOM 4591 C C . PHE B 1 285 ? 7.727 -3.066 -3.945 1 98.94 285 PHE B C 1
ATOM 4593 O O . PHE B 1 285 ? 8.258 -4.164 -4.137 1 98.94 285 PHE B O 1
ATOM 4600 N N . PRO B 1 286 ? 8.219 -2.289 -3.037 1 98.62 286 PRO B N 1
ATOM 4601 C CA . PRO B 1 286 ? 9.5 -2.541 -2.371 1 98.62 286 PRO B CA 1
ATOM 4602 C C . PRO B 1 286 ? 9.359 -3.441 -1.146 1 98.62 286 PRO B C 1
ATOM 4604 O O . PRO B 1 286 ? 10.367 -3.84 -0.552 1 98.62 286 PRO B O 1
ATOM 4607 N N . CYS B 1 287 ? 8.133 -3.775 -0.75 1 98.25 287 CYS B N 1
ATOM 4608 C CA . CYS B 1 287 ? 7.91 -4.676 0.376 1 98.25 287 CYS B CA 1
ATOM 4609 C C . CYS B 1 287 ? 6.5 -5.254 0.342 1 98.25 287 CYS B C 1
ATOM 4611 O O . CYS B 1 287 ? 5.629 -4.73 -0.355 1 98.25 287 CYS B O 1
ATOM 4613 N N . ILE B 1 288 ? 6.25 -6.242 1.118 1 97.94 288 ILE B N 1
ATOM 4614 C CA . ILE B 1 288 ? 5.023 -7.031 1.042 1 97.94 288 ILE B CA 1
ATOM 4615 C C . ILE B 1 288 ? 3.84 -6.195 1.52 1 97.94 288 ILE B C 1
ATOM 4617 O O . ILE B 1 288 ? 2.736 -6.297 0.977 1 97.94 288 ILE B O 1
ATOM 4621 N N . GLU B 1 289 ? 4.039 -5.332 2.553 1 98.44 289 GLU B N 1
ATOM 4622 C CA . GLU B 1 289 ? 2.936 -4.531 3.066 1 98.44 289 GLU B CA 1
ATOM 4623 C C . GLU B 1 289 ? 2.381 -3.602 1.991 1 98.44 289 GLU B C 1
ATOM 4625 O O . GLU B 1 289 ? 1.166 -3.539 1.784 1 98.44 289 GLU B O 1
ATOM 4630 N N . ALA B 1 290 ? 3.311 -2.961 1.308 1 98.75 290 ALA B N 1
ATOM 4631 C CA . ALA B 1 290 ? 2.9 -2.041 0.248 1 98.75 290 ALA B CA 1
ATOM 4632 C C . ALA B 1 290 ? 2.217 -2.789 -0.892 1 98.75 290 ALA B C 1
ATOM 4634 O O . ALA B 1 290 ? 1.188 -2.342 -1.407 1 98.75 290 ALA B O 1
ATOM 4635 N N . GLY B 1 291 ? 2.785 -3.912 -1.223 1 98.69 291 GLY B N 1
ATOM 4636 C CA . GLY B 1 291 ? 2.219 -4.68 -2.32 1 98.69 291 GLY B CA 1
ATOM 4637 C C . GLY B 1 291 ? 0.865 -5.281 -1.993 1 98.69 291 GLY B C 1
ATOM 4638 O O . GLY B 1 291 ? -0.102 -5.086 -2.732 1 98.69 291 GLY B O 1
ATOM 4639 N N . ASN B 1 292 ? 0.793 -6.027 -0.889 1 98.06 292 ASN B N 1
ATOM 4640 C CA . ASN B 1 292 ? -0.429 -6.719 -0.488 1 98.06 292 ASN B CA 1
ATOM 4641 C C . ASN B 1 292 ? -1.573 -5.734 -0.249 1 98.06 292 ASN B C 1
ATOM 4643 O O . ASN B 1 292 ? -2.672 -5.914 -0.777 1 98.06 292 ASN B O 1
ATOM 4647 N N . ILE B 1 293 ? -1.276 -4.672 0.505 1 98.75 293 ILE B N 1
ATOM 4648 C CA . ILE B 1 293 ? -2.307 -3.686 0.805 1 98.75 293 ILE B CA 1
ATOM 4649 C C . ILE B 1 293 ? -2.666 -2.914 -0.463 1 98.75 293 ILE B C 1
ATOM 4651 O O . ILE B 1 293 ? -3.842 -2.65 -0.724 1 98.75 293 ILE B O 1
ATOM 4655 N N . GLY B 1 294 ? -1.657 -2.629 -1.26 1 98.81 294 GLY B N 1
ATOM 4656 C CA . GLY B 1 294 ? -1.844 -1.84 -2.467 1 98.81 294 GLY B CA 1
ATOM 4657 C C . GLY B 1 294 ? -2.773 -2.496 -3.471 1 98.81 294 GLY B C 1
ATOM 4658 O O . GLY B 1 294 ? -3.719 -1.866 -3.953 1 98.81 294 GLY B O 1
ATOM 4659 N N . TYR B 1 295 ? -2.51 -3.795 -3.836 1 98.62 295 TYR B N 1
ATOM 4660 C CA . TYR B 1 295 ? -3.355 -4.406 -4.855 1 98.62 295 TYR B CA 1
ATOM 4661 C C . TYR B 1 295 ? -4.777 -4.598 -4.34 1 98.62 295 TYR B C 1
ATOM 4663 O O . TYR B 1 295 ? -5.738 -4.52 -5.109 1 98.62 295 TYR B O 1
ATOM 4671 N N . LYS B 1 296 ? -4.922 -4.785 -3.021 1 98.62 296 LYS B N 1
ATOM 4672 C CA . LYS B 1 296 ? -6.254 -4.965 -2.455 1 98.62 296 LYS B CA 1
ATOM 4673 C C . LYS B 1 296 ? -7.023 -3.646 -2.432 1 98.62 296 LYS B C 1
ATOM 4675 O O . LYS B 1 296 ? -8.25 -3.633 -2.58 1 98.62 296 LYS B O 1
ATOM 4680 N N . ILE B 1 297 ? -6.309 -2.488 -2.211 1 98.88 297 ILE B N 1
ATOM 4681 C CA . ILE B 1 297 ? -6.949 -1.183 -2.332 1 98.88 297 ILE B CA 1
ATOM 4682 C C . ILE B 1 297 ? -7.422 -0.972 -3.77 1 98.88 297 ILE B C 1
ATOM 4684 O O . ILE B 1 297 ? -8.547 -0.534 -4 1 98.88 297 ILE B O 1
ATOM 4688 N N . ALA B 1 298 ? -6.551 -1.326 -4.777 1 98.69 298 ALA B N 1
ATOM 4689 C CA . ALA B 1 298 ? -6.938 -1.22 -6.18 1 98.69 298 ALA B CA 1
ATOM 4690 C C . ALA B 1 298 ? -8.18 -2.062 -6.473 1 98.69 298 ALA B C 1
ATOM 4692 O O . ALA B 1 298 ? -9.07 -1.635 -7.207 1 98.69 298 ALA B O 1
ATOM 4693 N N . GLN B 1 299 ? -8.211 -3.225 -5.848 1 97.44 299 GLN B N 1
ATOM 4694 C CA . GLN B 1 299 ? -9.328 -4.145 -6.051 1 97.44 299 GLN B CA 1
ATOM 4695 C C . GLN B 1 299 ? -10.594 -3.629 -5.379 1 97.44 299 GLN B C 1
ATOM 4697 O O . GLN B 1 299 ? -11.641 -3.521 -6.016 1 97.44 299 GLN B O 1
ATOM 4702 N N . ARG B 1 300 ? -10.539 -3.279 -4.141 1 97.81 300 ARG B N 1
ATOM 4703 C CA . ARG B 1 300 ? -11.719 -3.045 -3.318 1 97.81 300 ARG B CA 1
ATOM 4704 C C . ARG B 1 300 ? -12.227 -1.616 -3.482 1 97.81 300 ARG B C 1
ATOM 4706 O O . ARG B 1 300 ? -13.438 -1.376 -3.484 1 97.81 300 ARG B O 1
ATOM 4713 N N . LEU B 1 301 ? -11.297 -0.632 -3.596 1 97.81 301 LEU B N 1
ATOM 4714 C CA . LEU B 1 301 ? -11.703 0.762 -3.734 1 97.81 301 LEU B CA 1
ATOM 4715 C C . LEU B 1 301 ? -11.68 1.191 -5.199 1 97.81 301 LEU B C 1
ATOM 4717 O O . LEU B 1 301 ? -12.461 2.059 -5.609 1 97.81 301 LEU B O 1
ATOM 4721 N N . GLY B 1 302 ? -10.789 0.585 -6.008 1 97.12 302 GLY B N 1
ATOM 4722 C CA . GLY B 1 302 ? -10.625 0.982 -7.398 1 97.12 302 GLY B CA 1
ATOM 4723 C C . GLY B 1 302 ? -11.547 0.235 -8.344 1 97.12 302 GLY B C 1
ATOM 4724 O O . GLY B 1 302 ? -11.688 0.612 -9.508 1 97.12 302 GLY B O 1
ATOM 4725 N N . GLY B 1 303 ? -12.07 -0.929 -7.848 1 96.12 303 GLY B N 1
ATOM 4726 C CA . GLY B 1 303 ? -13 -1.696 -8.664 1 96.12 303 GLY B CA 1
ATOM 4727 C C . GLY B 1 303 ? -12.305 -2.641 -9.625 1 96.12 303 GLY B C 1
ATOM 4728 O O . GLY B 1 303 ? -12.938 -3.176 -10.539 1 96.12 303 GLY B O 1
ATOM 4729 N N . TYR B 1 304 ? -11.078 -2.85 -9.508 1 96.88 304 TYR B N 1
ATOM 4730 C CA . TYR B 1 304 ? -10.344 -3.785 -10.359 1 96.88 304 TYR B CA 1
ATOM 4731 C C . TYR B 1 304 ? -10.602 -5.227 -9.93 1 96.88 304 TYR B C 1
ATOM 4733 O O . TYR B 1 304 ? -10.672 -5.52 -8.734 1 96.88 304 TYR B O 1
ATOM 4741 N N . ALA B 1 305 ? -10.773 -6.121 -10.906 1 95.06 305 ALA B N 1
ATOM 4742 C CA . ALA B 1 305 ? -10.617 -7.547 -10.625 1 95.06 305 ALA B CA 1
ATOM 4743 C C . ALA B 1 305 ? -9.148 -7.922 -10.5 1 95.06 305 ALA B C 1
ATOM 4745 O O . ALA B 1 305 ? -8.305 -7.41 -11.242 1 95.06 305 ALA B O 1
ATOM 4746 N N . ALA B 1 306 ? -8.883 -8.742 -9.594 1 95.31 306 ALA B N 1
ATOM 4747 C CA . ALA B 1 306 ? -7.488 -9.125 -9.367 1 95.31 306 ALA B CA 1
ATOM 4748 C C . ALA B 1 306 ? -7.293 -10.625 -9.57 1 95.31 306 ALA B C 1
ATOM 4750 O O . ALA B 1 306 ? -8.07 -11.438 -9.047 1 95.31 306 ALA B O 1
ATOM 4751 N N . TYR B 1 307 ? -6.301 -11.008 -10.328 1 95.31 307 TYR B N 1
ATOM 4752 C CA . TYR B 1 307 ? -5.984 -12.406 -10.602 1 95.31 307 TYR B CA 1
ATOM 4753 C C . TYR B 1 307 ? -4.559 -12.734 -10.18 1 95.31 307 TYR B C 1
ATOM 4755 O O . TYR B 1 307 ? -3.604 -12.141 -10.68 1 95.31 307 TYR B O 1
ATOM 4763 N N . GLY B 1 308 ? -4.363 -13.641 -9.352 1 94.88 308 GLY B N 1
ATOM 4764 C CA . GLY B 1 308 ? -3.096 -14.07 -8.773 1 94.88 308 GLY B CA 1
ATOM 4765 C C . GLY B 1 308 ? -3.248 -14.766 -7.438 1 94.88 308 GLY B C 1
ATOM 4766 O O . GLY B 1 308 ? -4.363 -15.109 -7.035 1 94.88 308 GLY B O 1
ATOM 4767 N N . PRO B 1 309 ? -2.186 -14.891 -6.793 1 95.94 309 PRO B N 1
ATOM 4768 C CA . PRO B 1 309 ? -0.824 -14.555 -7.215 1 95.94 309 PRO B CA 1
ATOM 4769 C C . PRO B 1 309 ? -0.318 -15.445 -8.344 1 95.94 309 PRO B C 1
ATOM 4771 O O . PRO B 1 309 ? -0.598 -16.656 -8.359 1 95.94 309 PRO B O 1
ATOM 4774 N N . ILE B 1 310 ? 0.293 -14.875 -9.305 1 97.12 310 ILE B N 1
ATOM 4775 C CA . ILE B 1 310 ? 1.027 -15.586 -10.344 1 97.12 310 ILE B CA 1
ATOM 4776 C C . ILE B 1 310 ? 2.504 -15.68 -9.969 1 97.12 310 ILE B C 1
ATOM 4778 O O . ILE B 1 310 ? 3.195 -14.656 -9.883 1 97.12 310 ILE B O 1
ATOM 4782 N N . LEU B 1 311 ? 2.953 -16.844 -9.695 1 97.38 311 LEU B N 1
ATOM 4783 C CA . LEU B 1 311 ? 4.336 -17.016 -9.266 1 97.38 311 LEU B CA 1
ATOM 4784 C C . LEU B 1 311 ? 5.297 -16.812 -10.43 1 97.38 311 LEU B C 1
ATOM 4786 O O . LEU B 1 311 ? 5.012 -17.219 -11.555 1 97.38 311 LEU B O 1
ATOM 4790 N N . GLN B 1 312 ? 6.383 -16.172 -10.156 1 96.69 312 GLN B N 1
ATOM 4791 C CA . GLN B 1 312 ? 7.375 -15.828 -11.164 1 96.69 312 GLN B CA 1
ATOM 4792 C C . GLN B 1 312 ? 8.75 -16.375 -10.797 1 96.69 312 GLN B C 1
ATOM 4794 O O . GLN B 1 312 ? 9.07 -16.516 -9.609 1 96.69 312 GLN B O 1
ATOM 4799 N N . GLY B 1 313 ? 9.523 -16.688 -11.758 1 95.69 313 GLY B N 1
ATOM 4800 C CA . GLY B 1 313 ? 10.914 -17.062 -11.539 1 95.69 313 GLY B CA 1
ATOM 4801 C C . GLY B 1 313 ? 11.141 -18.562 -11.484 1 95.69 313 GLY B C 1
ATOM 4802 O O . GLY B 1 313 ? 12.281 -19.016 -11.469 1 95.69 313 GLY B O 1
ATOM 4803 N N . LEU B 1 314 ? 10.133 -19.375 -11.516 1 96.75 314 LEU B N 1
ATOM 4804 C CA . LEU B 1 314 ? 10.258 -20.828 -11.445 1 96.75 314 LEU B CA 1
ATOM 4805 C C . LEU B 1 314 ? 10.516 -21.422 -12.82 1 96.75 314 LEU B C 1
ATOM 4807 O O . LEU B 1 314 ? 10.117 -20.844 -13.836 1 96.75 314 LEU B O 1
ATOM 4811 N N . ASN B 1 315 ? 11.07 -22.578 -12.906 1 96.31 315 ASN B N 1
ATOM 4812 C CA . ASN B 1 315 ? 11.422 -23.25 -14.148 1 96.31 315 ASN B CA 1
ATOM 4813 C C . ASN B 1 315 ? 10.211 -23.953 -14.758 1 96.31 315 ASN B C 1
ATOM 4815 O O . ASN B 1 315 ? 10.289 -24.5 -15.859 1 96.31 315 ASN B O 1
ATOM 4819 N N . ALA B 1 316 ? 9.109 -23.953 -14.086 1 96.75 316 ALA B N 1
ATOM 4820 C CA . ALA B 1 316 ? 7.828 -24.484 -14.547 1 96.75 316 ALA B CA 1
ATOM 4821 C C . ALA B 1 316 ? 6.664 -23.672 -14.008 1 96.75 316 ALA B C 1
ATOM 4823 O O . ALA B 1 316 ? 6.77 -23.047 -12.953 1 96.75 316 ALA B O 1
ATOM 4824 N N . PRO B 1 317 ? 5.578 -23.609 -14.773 1 97.25 317 PRO B N 1
ATOM 4825 C CA . PRO B 1 317 ? 4.414 -22.859 -14.312 1 97.25 317 PRO B CA 1
ATOM 4826 C C . PRO B 1 317 ? 3.719 -23.516 -13.117 1 97.25 317 PRO B C 1
ATOM 4828 O O . PRO B 1 317 ? 3.01 -24.516 -13.289 1 97.25 317 PRO B O 1
ATOM 4831 N N . ILE B 1 318 ? 3.934 -23.047 -11.992 1 97.94 318 ILE B N 1
ATOM 4832 C CA . ILE B 1 318 ? 3.312 -23.469 -10.742 1 97.94 318 ILE B CA 1
ATOM 4833 C C . ILE B 1 318 ? 2.705 -22.266 -10.023 1 97.94 318 ILE B C 1
ATOM 4835 O O . ILE B 1 318 ? 3.381 -21.266 -9.82 1 97.94 318 ILE B O 1
ATOM 4839 N N . ASN B 1 319 ? 1.466 -22.312 -9.75 1 97.88 319 ASN B N 1
ATOM 4840 C CA . ASN B 1 319 ? 0.811 -21.188 -9.07 1 97.88 319 ASN B CA 1
ATOM 4841 C C . ASN B 1 319 ? -0.022 -21.672 -7.883 1 97.88 319 ASN B C 1
ATOM 4843 O O . ASN B 1 319 ? -0.339 -22.859 -7.781 1 97.88 319 ASN B O 1
ATOM 4847 N N . ASP B 1 320 ? -0.222 -20.781 -7.02 1 93.44 320 ASP B N 1
ATOM 4848 C CA . ASP B 1 320 ? -0.945 -21.016 -5.773 1 93.44 320 ASP B CA 1
ATOM 4849 C C . ASP B 1 320 ? -2.326 -20.375 -5.805 1 93.44 320 ASP B C 1
ATOM 4851 O O . ASP B 1 320 ? -2.525 -19.359 -6.469 1 93.44 320 ASP B O 1
ATOM 4855 N N . LEU B 1 321 ? -3.299 -21.016 -5.16 1 93.31 321 LEU B N 1
ATOM 4856 C CA . LEU B 1 321 ? -4.621 -20.438 -4.93 1 93.31 321 LEU B CA 1
ATOM 4857 C C . LEU B 1 321 ? -4.754 -19.938 -3.494 1 93.31 321 LEU B C 1
ATOM 4859 O O . LEU B 1 321 ? -4.082 -20.438 -2.592 1 93.31 321 LEU B O 1
ATOM 4863 N N . SER B 1 322 ? -5.602 -18.891 -3.367 1 86.69 322 SER B N 1
ATOM 4864 C CA . SER B 1 322 ? -5.98 -18.516 -2.012 1 86.69 322 SER B CA 1
ATOM 4865 C C . SER B 1 322 ? -6.953 -19.516 -1.406 1 86.69 322 SER B C 1
ATOM 4867 O O . SER B 1 322 ? -7.824 -20.047 -2.102 1 86.69 322 SER B O 1
ATOM 4869 N N . ARG B 1 323 ? -6.883 -19.734 -0.114 1 80.5 323 ARG B N 1
ATOM 4870 C CA . ARG B 1 323 ? -7.777 -20.656 0.566 1 80.5 323 ARG B CA 1
ATOM 4871 C C . ARG B 1 323 ? -9.234 -20.234 0.414 1 80.5 323 ARG B C 1
ATOM 4873 O O . ARG B 1 323 ? -10.148 -21.047 0.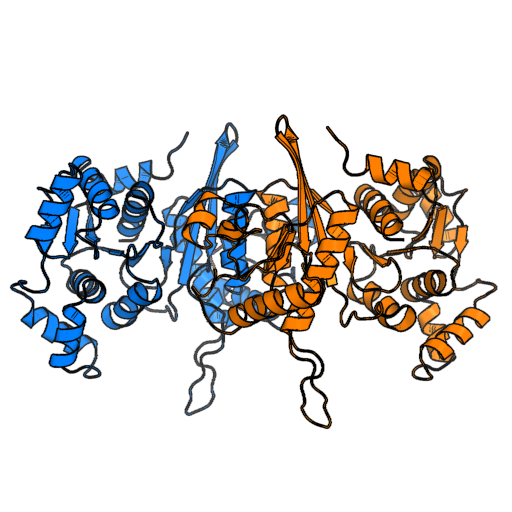552 1 80.5 323 ARG B O 1
ATOM 4880 N N . GLY B 1 324 ? -9.469 -19 0.107 1 81.75 324 GLY B N 1
ATOM 4881 C CA . GLY B 1 324 ? -10.812 -18.484 -0.049 1 81.75 324 GLY B CA 1
ATOM 4882 C C . GLY B 1 324 ? -11.266 -18.422 -1.495 1 81.75 324 GLY B C 1
ATOM 4883 O O . GLY B 1 324 ? -12.289 -17.812 -1.805 1 81.75 324 GLY B O 1
ATOM 4884 N N . CYS B 1 325 ? -10.562 -19.078 -2.352 1 88.88 325 CYS B N 1
ATOM 4885 C CA . CYS B 1 325 ? -10.906 -19.031 -3.77 1 88.88 325 CYS B CA 1
ATOM 4886 C C . CYS B 1 325 ? -12.227 -19.734 -4.035 1 88.88 325 CYS B C 1
ATOM 4888 O O . CYS B 1 325 ? -12.641 -20.609 -3.266 1 88.88 325 CYS B O 1
ATOM 4890 N N . ASN B 1 326 ? -12.922 -19.328 -5.082 1 92.88 326 ASN B N 1
ATOM 4891 C CA . ASN B 1 326 ? -14.094 -20.031 -5.59 1 92.88 326 ASN B CA 1
ATOM 4892 C C . ASN B 1 326 ? -13.797 -20.734 -6.918 1 92.88 326 ASN B C 1
ATOM 4894 O O . ASN B 1 326 ? -12.68 -20.641 -7.434 1 92.88 326 ASN B O 1
ATOM 4898 N N . ALA B 1 327 ? -14.734 -21.469 -7.426 1 97.12 327 ALA B N 1
ATOM 4899 C CA . ALA B 1 327 ? -14.523 -22.281 -8.617 1 97.12 327 ALA B CA 1
ATOM 4900 C C . ALA B 1 327 ? -14.164 -21.422 -9.82 1 97.12 327 ALA B C 1
ATOM 4902 O O . ALA B 1 327 ? -13.359 -21.828 -10.664 1 97.12 327 ALA B O 1
ATOM 4903 N N . ASP B 1 328 ? -14.766 -20.297 -9.914 1 96.12 328 ASP B N 1
ATOM 4904 C CA . ASP B 1 328 ? -14.469 -19.406 -11.023 1 96.12 328 ASP B CA 1
ATOM 4905 C C . ASP B 1 328 ? -13.023 -18.922 -10.969 1 96.12 328 ASP B C 1
ATOM 4907 O O . ASP B 1 328 ? -12.359 -18.828 -12.008 1 96.12 328 ASP B O 1
ATOM 4911 N N . GLU B 1 329 ? -12.578 -18.594 -9.812 1 93.25 329 GLU B N 1
ATOM 4912 C CA . GLU B 1 329 ? -11.18 -18.203 -9.633 1 93.25 329 GLU B CA 1
ATOM 4913 C C . GLU B 1 329 ? -10.234 -19.344 -9.992 1 93.25 329 GLU B C 1
ATOM 4915 O O . GLU B 1 329 ? -9.195 -19.125 -10.617 1 93.25 329 GLU B O 1
ATOM 4920 N N . VAL B 1 330 ? -10.609 -20.547 -9.57 1 97.38 330 VAL B N 1
ATOM 4921 C CA . VAL B 1 330 ? -9.812 -21.719 -9.922 1 97.38 330 VAL B CA 1
ATOM 4922 C C . VAL B 1 330 ? -9.734 -21.859 -11.438 1 97.38 330 VAL B C 1
ATOM 4924 O O . VAL B 1 330 ? -8.656 -22.062 -11.992 1 97.38 330 VAL B O 1
ATOM 4927 N N . TYR B 1 331 ? -10.867 -21.75 -12.086 1 97.88 331 TYR B N 1
ATOM 4928 C CA . TYR B 1 331 ? -10.93 -21.844 -13.539 1 97.88 331 TYR B CA 1
ATOM 4929 C C . TYR B 1 331 ? -10.016 -20.812 -14.188 1 97.88 331 TYR B C 1
ATOM 4931 O O . TYR B 1 331 ? -9.18 -21.156 -15.031 1 97.88 331 TYR B O 1
ATOM 4939 N N . LYS B 1 332 ? -10.094 -19.594 -13.766 1 96.31 332 LYS B N 1
ATOM 4940 C CA . LYS B 1 332 ? -9.344 -18.5 -14.359 1 96.31 332 LYS B CA 1
ATOM 4941 C C . LYS B 1 332 ? -7.848 -18.656 -14.086 1 96.31 332 LYS B C 1
ATOM 4943 O O . LYS B 1 332 ? -7.023 -18.469 -14.984 1 96.31 332 LYS B O 1
ATOM 4948 N N . MET B 1 333 ? -7.504 -19.031 -12.859 1 97.06 333 MET B N 1
ATOM 4949 C CA . MET B 1 333 ? -6.098 -19.219 -12.508 1 97.06 333 MET B CA 1
ATOM 4950 C C . MET B 1 333 ? -5.512 -20.422 -13.242 1 97.06 333 MET B C 1
ATOM 4952 O O . MET B 1 333 ? -4.309 -20.469 -13.516 1 97.06 333 MET B O 1
ATOM 4956 N N . SER B 1 334 ? -6.406 -21.375 -13.594 1 98.12 334 SER B N 1
ATOM 4957 C CA . SER B 1 334 ? -5.945 -22.5 -14.398 1 98.12 334 SER B CA 1
ATOM 4958 C C . SER B 1 334 ? -5.504 -22.047 -15.781 1 98.12 334 SER B C 1
ATOM 4960 O O . SER B 1 334 ? -4.457 -22.469 -16.281 1 98.12 334 SER B O 1
ATOM 4962 N N . LEU B 1 335 ? -6.328 -21.203 -16.375 1 97.31 335 LEU B N 1
ATOM 4963 C CA . LEU B 1 335 ? -6 -20.672 -17.688 1 97.31 335 LEU B CA 1
ATOM 4964 C C . LEU B 1 335 ? -4.688 -19.891 -17.656 1 97.31 335 LEU B C 1
ATOM 4966 O O . LEU B 1 335 ? -3.822 -20.094 -18.5 1 97.31 335 LEU B O 1
ATOM 4970 N N . ILE B 1 336 ? -4.551 -19.094 -16.625 1 96.5 336 ILE B N 1
ATOM 4971 C CA . ILE B 1 336 ? -3.367 -18.25 -16.453 1 96.5 336 ILE B CA 1
ATOM 4972 C C . ILE B 1 336 ? -2.133 -19.141 -16.281 1 96.5 336 ILE B C 1
ATOM 4974 O O . ILE B 1 336 ? -1.117 -18.938 -16.953 1 96.5 336 ILE B O 1
ATOM 4978 N N . THR B 1 337 ? -2.268 -20.109 -15.43 1 97.75 337 THR B N 1
ATOM 4979 C CA . THR B 1 337 ? -1.151 -21 -15.125 1 97.75 337 THR B CA 1
ATOM 4980 C C . THR B 1 337 ? -0.71 -21.75 -16.375 1 97.75 337 THR B C 1
ATOM 4982 O O . THR B 1 337 ? 0.486 -21.859 -16.656 1 97.75 337 THR B O 1
ATOM 4985 N N . ALA B 1 338 ? -1.68 -22.203 -17.109 1 97.75 338 ALA B N 1
ATOM 4986 C CA . ALA B 1 338 ? -1.397 -22.984 -18.312 1 97.75 338 ALA B CA 1
ATOM 4987 C C . ALA B 1 338 ? -0.747 -22.109 -19.391 1 97.75 338 ALA B C 1
ATOM 4989 O O . ALA B 1 338 ? 0.092 -22.594 -20.156 1 97.75 338 ALA B O 1
ATOM 4990 N N . CYS B 1 339 ? -1.075 -20.875 -19.422 1 94.31 339 CYS B N 1
ATOM 4991 C CA . CYS B 1 339 ? -0.557 -19.969 -20.438 1 94.31 339 CYS B CA 1
ATOM 4992 C C . CYS B 1 339 ? 0.895 -19.594 -20.156 1 94.31 339 CYS B C 1
ATOM 4994 O O . CYS B 1 339 ? 1.596 -19.094 -21.031 1 94.31 339 CYS B O 1
ATOM 4996 N N . GLN B 1 340 ? 1.286 -19.766 -18.938 1 93.25 340 GLN B N 1
ATOM 4997 C CA . GLN B 1 340 ? 2.689 -19.531 -18.609 1 93.25 340 GLN B CA 1
ATOM 4998 C C . GLN B 1 340 ? 3.57 -20.641 -19.172 1 93.25 340 GLN B C 1
ATOM 5000 O O . GLN B 1 340 ? 4.797 -20.531 -19.172 1 93.25 340 GLN B O 1
ATOM 5005 N N . SER B 1 341 ? 2.947 -21.766 -19.547 1 87.12 341 SER B N 1
ATOM 5006 C CA . SER B 1 341 ? 3.666 -22.938 -20.031 1 87.12 341 SER B CA 1
ATOM 5007 C C . SER B 1 341 ? 4.039 -22.781 -21.5 1 87.12 341 SER B C 1
ATOM 5009 O O . SER B 1 341 ? 3.334 -22.125 -22.266 1 87.12 341 SER B O 1
#

Organism: Faecalibacterium duncaniae (strain DSM 17677 / JCM 31915 / A2-165) (NCBI:txid411483)

Solvent-accessible surface area (backbone atoms only — not comparable to full-atom values): 33993 Å² total; per-residue (Å²): 126,91,57,87,54,53,65,55,48,54,52,23,48,75,53,57,44,33,37,30,31,32,53,32,51,39,66,42,51,35,47,21,48,18,52,35,48,74,69,51,32,37,44,46,36,27,27,34,55,55,67,54,25,52,50,40,23,56,74,69,71,34,64,56,84,86,42,46,67,44,25,66,91,74,40,91,60,44,65,62,50,30,54,50,50,27,60,64,43,71,65,77,42,48,63,68,54,39,46,59,48,36,64,36,38,56,41,36,44,46,45,36,34,65,71,65,74,24,55,16,34,48,34,16,65,88,41,51,64,66,57,51,47,50,44,39,53,62,69,53,26,55,28,92,92,44,90,58,67,37,22,27,31,47,30,38,36,75,58,67,90,80,34,75,44,66,35,30,39,21,32,34,76,61,47,65,63,67,62,62,42,56,37,83,88,78,65,43,74,76,41,50,26,26,50,54,52,11,48,48,46,53,50,41,40,56,55,32,42,78,72,75,35,83,53,16,29,28,26,29,29,74,22,43,75,69,75,48,75,51,74,66,42,44,36,22,34,50,9,31,55,42,27,40,68,77,36,73,82,56,45,63,36,46,18,24,22,54,50,32,21,50,33,50,76,46,8,62,73,67,40,68,88,50,91,15,46,17,62,32,40,23,40,27,40,74,27,20,50,29,18,33,37,31,55,36,36,32,28,73,55,33,60,27,48,75,47,56,53,41,55,37,40,49,58,55,28,50,32,42,39,51,67,81,59,50,32,67,52,48,40,52,51,47,53,54,31,48,65,66,86,126,91,57,88,54,53,64,53,48,55,52,24,48,75,55,58,42,33,36,31,31,31,53,30,53,39,65,42,50,33,48,21,48,17,51,35,48,74,68,52,32,37,43,46,36,27,28,33,54,55,68,54,25,52,51,42,23,55,74,69,69,34,64,55,84,86,41,44,66,44,24,64,91,73,39,92,60,44,67,63,50,31,53,51,49,27,59,65,43,70,65,78,42,49,63,67,54,39,46,59,48,36,62,36,37,56,41,36,43,46,48,35,34,68,72,65,76,24,54,17,35,48,36,17,64,87,42,51,65,66,59,51,46,49,44,38,53,62,68,54,26,55,30,92,91,44,89,58,67,36,21,26,32,46,31,39,36,74,57,68,91,81,33,76,46,65,37,31,39,22,32,34,77,62,48,66,61,67,62,61,41,56,36,84,87,79,64,44,74,75,40,50,27,26,50,54,52,11,48,48,47,53,52,40,40,55,54,30,42,77,72,74,36,82,53,15,28,28,25,30,30,75,22,44,76,70,75,47,74,52,74,66,42,43,36,22,34,48,9,31,54,42,29,40,68,76,36,74,83,54,45,64,36,46,19,22,21,54,50,32,21,50,32,50,77,46,7,62,73,67,41,69,87,50,92,14,45,18,60,32,41,22,41,28,41,74,27,19,50,28,18,33,38,30,57,36,37,32,28,74,54,32,59,26,49,76,46,56,54,41,55,36,39,50,60,54,27,50,33,44,38,53,66,82,58,49,31,66,52,48,40,52,50,48,54,55,32,48,65,66,85

Radius of gyration: 28.53 Å; Cα contacts (8 Å, |Δi|>4): 1593; chains: 2; bounding box: 61×92×61 Å

InterPro domains:
  IPR002505 Phosphate acetyl/butaryl transferase [PF01515] (6-338)
  IPR004614 Phosphate acetyltransferase [TIGR00651] (19-338)
  IPR012147 Phosphate acetyl/butyryltransferase [PIRSF000428] (12-340)
  IPR042112 Phosphate acetyltransferase, domain 2 [G3DSA:3.40.50.10750] (142-314)
  IPR042113 Phosphate acetyltransferase, domain 1 [G3DSA:3.40.50.10950] (12-340)
  IPR050500 Phosphate Acetyltransferase/Butyryltransferase [PTHR43356] (4-340)

pLDDT: mean 95.93, std 4.97, range [42.34, 99.0]

Nearest PDB structures (foldseek):
  1td9-assembly2_D  TM=9.772E-01  e=4.593E-39  Bacillus subtilis
  1r5j-assembly1_A  TM=9.695E-01  e=1.914E-37  Streptococcus pyogenes
  6iox-assembly1_B  TM=9.172E-01  e=2.178E-39  Porphyromonas gingivalis ATCC 33277
  7t88-assembly1_A-2  TM=9.482E-01  e=4.273E-37  Escherichia coli str. K-12 substr. MG1655
  1vmi-assembly1_A-2  TM=9.258E-01  e=8.321E-34  Escherichia coli